Protein AF-A0A2V1INR9-F1 (afdb_monomer)

Radius of gyration: 49.24 Å; Cα contacts (8 Å, |Δi|>4): 791; chains: 1; bounding box: 95×84×122 Å

Secondary structure (DSSP, 8-state):
--HHHHHHHSEEEEE--TT-HHHHEEEEEEEEEEEEEEEEEEPPHHHHHHHHHHHHTTTEEEHHHHHHHHT---S-B-SSSS-BPPPHHHHHHHHHHHHHHHHTTSEEEETTEEEE-HHHHHHHHHTEEEEEEEEEEEEEEESSS---SSHHHHT--HHHHH---PPPEEEEEPPGGGT-STTHHHHHHSPPPHHHHHHHTTS-TT-EEEEEEEEEEEEEEEEE-EEEEEEETTEEEEEEEETTEE-HHHHHHHTSGGGHHHHHHHHHHHHHHHHHHTS---B-HHHHGGGTTT--GGGTTT-TTB-TT-HHHHHHHHHH--HHHHHHHHHHS-HHHHGGGTTTTTTTS-HHHHHHHS-HHHHHHTTTTS---HHHHHHHS-HHHHHHHHT-GGGGSSSS---HHHHGGGS-HHHHHHHTTTS----GGGHHHHHHH-HHHHHH-TTTT--HHHHHHHS-HHHHHHTHHHHTTTS-HHHHHHHHHSSHHHHHHHHH-HHHHHHHHHTHHHHHHH--GGG------HHHHHHHHHHT---SS--SSS--GGG-TT--

Foldseek 3Di:
DPVVCLVVVWDFLFWDDPPLQVLQKFKKKKWKKKFKFKDWAAQDPLLLVLQVVCVVVVQKDAQCVSCVVVPQLCDWDCPDPVTGHHDPVSVVVSVVSVVVCVQLPQWDADPRMIGGFLQVVVCNVVRIGIWMKIFMKIQIAGDLADQDPDPLRLQQLCCVQFVAAIETPDIDTDDCPVQRDNCNCCQQPNDADSVQNSNCSRHDVSIRTRDMDTDPDIDMDIDGWIWIWIADPNDIFTFTDDPNHGRPSVRVSCPDPRNVVVRVVSNLSRNQLSVQPPVLAQDECVNCVVNLVPDDCVSHLQPPSYDLQRPVVVVSCVVPDDLVSQASNLQRPDLVSCVVCCLVCQVNHDQASNLVRDDLVVCLVCVPVHPHPLASNQVPDDLVSVLSNQLPLVCQPPPDDDPLVVNVVRDDPVSCLVCVVRGLHQCQVCQVVCLVVPVVSCLVRVNSNHVQACCLQPRDLVSCLVSCLRCLLSHPVLSNCLVQFQDPVRQVSCLPRPSNLVSLLSCLVVCVVPAACLQRNGQDDPSNVVSCVVSVRFDQCDDPVGHHNVPHPNDD

pLDDT: mean 91.97, std 5.17, range [62.31, 97.94]

Organism: NCBI:txid2094151

Nearest PDB structures (foldseek):
  2va8-assembly2_B  TM=7.591E-01  e=2.028E+00  Saccharolobus solfataricus
  2va8-assembly1_A  TM=6.955E-01  e=1.595E+00  Saccharolobus solfataricus
  6zqd-assembly1_UT  TM=2.097E-01  e=6.435E+00  Saccharomyces cerevisiae S288C
  4a1s-assembly1_B  TM=1.672E-01  e=5.845E+00  Drosophila melanogaster
  6zqb-assembly1_UT  TM=1.748E-01  e=4.822E+00  Saccharomyces cerevisiae S288C

Sequence (556 aa):
MDYKEIINKGKLVYASRSTDSNFRLWRLNKTACYITYYKAVELTKLDKVLLMTIKYNGGSIYENTLAGILGFNVQDDFEVTPKRYKDVGEVSIFGGILSELTKFALISNVDHKVSVTPLGELALKKGIKYEFYTGAQLLNECFDLAQKTEKEFLYFPFRDSLGIVSKIQGSKLLPYEDFNNNTIEEELYGTPEELVARLLLQSDDSTSVFRAEASTDARMGEVYVDFRLYEYNGQKYPIVFYQDEVSLKANDLLFNNCNAQYIRDKIHIGEYLHLVRESRMRLTYQSLCPYMDVWSLDDFLESEYLDWNDKKLFDSIAKVANGAQWSKISSVCPTESLKPNLKQYEESLDWIIISERLDNNFIVENATEYPWDFESLSANRSIDFVKRIIVIPELHNDTIDWDWETLIPQLDDEFVLQYIDTIPFVMYSQTEKYLFLHPESICTYPDRKWDWKLLSLNAELGFILTNISALGKYLYVEDVMPRAFSDNSWVHSYCESSAFAFAVIESKERLSTNYNANKADYQWSIELIDWHEKMGFITWKSTNYAVGLECNPNIV

Mean predicted aligned error: 11.84 Å

Structure (mmCIF, N/CA/C/O backbone):
data_AF-A0A2V1INR9-F1
#
_entry.id   AF-A0A2V1INR9-F1
#
loop_
_atom_site.group_PDB
_atom_site.id
_atom_site.type_symbol
_atom_site.label_atom_id
_atom_site.label_alt_id
_atom_site.label_comp_id
_atom_site.label_asym_id
_atom_site.label_entity_id
_atom_site.label_seq_id
_atom_site.pdbx_PDB_ins_code
_atom_site.Cartn_x
_atom_site.Cartn_y
_atom_site.Cartn_z
_atom_site.occupancy
_atom_site.B_iso_or_equiv
_atom_site.auth_seq_id
_atom_site.auth_comp_id
_atom_site.auth_asym_id
_atom_site.auth_atom_id
_atom_site.pdbx_PDB_model_num
ATOM 1 N N . MET A 1 1 ? -26.376 19.284 24.265 1.00 82.06 1 MET A N 1
ATOM 2 C CA . MET A 1 1 ? -26.507 19.834 22.893 1.00 82.06 1 MET A CA 1
ATOM 3 C C . MET A 1 1 ? -27.524 18.971 22.150 1.00 82.06 1 MET A C 1
ATOM 5 O O . MET A 1 1 ? -27.572 17.786 22.445 1.00 82.06 1 MET A O 1
ATOM 9 N N . ASP A 1 2 ? -28.368 19.511 21.262 1.00 89.19 2 ASP A N 1
ATOM 10 C CA . ASP A 1 2 ? -29.310 18.673 20.492 1.00 89.19 2 ASP A CA 1
ATOM 11 C C . ASP A 1 2 ? -28.653 18.179 19.194 1.00 89.19 2 ASP A C 1
ATOM 13 O O . ASP A 1 2 ? -28.701 18.829 18.149 1.00 89.19 2 ASP A O 1
ATOM 17 N N . TYR A 1 3 ? -28.004 17.016 19.272 1.00 92.44 3 TYR A N 1
ATOM 18 C CA . TYR A 1 3 ? -27.335 16.405 18.121 1.00 92.44 3 TYR A CA 1
ATOM 19 C C . TYR A 1 3 ? -28.314 16.021 17.006 1.00 92.44 3 TYR A C 1
ATOM 21 O O . TYR A 1 3 ? -27.953 16.078 15.832 1.00 92.44 3 TYR A O 1
ATOM 29 N N . LYS A 1 4 ? -29.561 15.665 17.349 1.00 88.56 4 LYS A N 1
ATOM 30 C CA . LYS A 1 4 ? -30.582 15.313 16.353 1.00 88.56 4 LYS A CA 1
ATOM 31 C C . LYS A 1 4 ? -30.981 16.537 15.544 1.00 88.56 4 LYS A C 1
ATOM 33 O O . LYS A 1 4 ? -31.160 16.426 14.336 1.00 88.56 4 LYS A O 1
ATOM 38 N N . GLU A 1 5 ? -31.090 17.700 16.181 1.00 91.94 5 GLU A N 1
ATOM 39 C CA . GLU A 1 5 ? -31.343 18.950 15.467 1.00 91.94 5 GLU A CA 1
ATOM 40 C C . GLU A 1 5 ? -30.209 19.284 14.487 1.00 91.94 5 GLU A C 1
ATOM 42 O O . GLU A 1 5 ? -30.491 19.580 13.325 1.00 91.94 5 GLU A O 1
ATOM 47 N N . ILE A 1 6 ? -28.945 19.166 14.918 1.00 93.62 6 ILE A N 1
ATOM 48 C CA . ILE A 1 6 ? -27.771 19.414 14.061 1.00 93.62 6 ILE A CA 1
ATOM 49 C C . ILE A 1 6 ? -27.765 18.473 12.853 1.00 93.62 6 ILE A C 1
ATOM 51 O O . ILE A 1 6 ? -27.508 18.915 11.741 1.00 93.62 6 ILE A O 1
ATOM 55 N N . ILE A 1 7 ? -28.077 17.192 13.041 1.00 92.62 7 ILE A N 1
ATOM 56 C CA . ILE A 1 7 ? -28.076 16.211 11.947 1.00 92.62 7 ILE A CA 1
ATOM 57 C C . ILE A 1 7 ? -29.251 16.430 10.991 1.00 92.62 7 ILE A C 1
ATOM 59 O O . ILE A 1 7 ? -29.080 16.339 9.780 1.00 92.62 7 ILE A O 1
ATOM 63 N N . ASN A 1 8 ? -30.439 16.733 11.519 1.00 92.50 8 ASN A N 1
ATOM 64 C CA . ASN A 1 8 ? -31.646 16.879 10.704 1.00 92.50 8 ASN A CA 1
ATOM 65 C C . ASN A 1 8 ? -31.695 18.205 9.934 1.00 92.50 8 ASN A C 1
ATOM 67 O O . ASN A 1 8 ? -32.289 18.261 8.860 1.00 92.50 8 ASN A O 1
ATOM 71 N N . LYS A 1 9 ? -31.138 19.284 10.499 1.00 94.56 9 LYS A N 1
ATOM 72 C CA . LYS A 1 9 ? -31.179 20.632 9.906 1.00 94.56 9 LYS A CA 1
ATOM 73 C C . LYS A 1 9 ? -29.833 21.102 9.358 1.00 94.56 9 LYS A C 1
ATOM 75 O O . LYS A 1 9 ? -29.801 22.056 8.583 1.00 94.56 9 LYS A O 1
ATOM 80 N N . GLY A 1 10 ? -28.732 20.500 9.795 1.00 93.81 10 GLY A N 1
ATOM 81 C CA . GLY A 1 10 ? -27.387 20.834 9.345 1.00 93.81 10 GLY A CA 1
ATOM 82 C C . GLY A 1 10 ? -27.034 20.179 8.016 1.00 93.81 10 GLY A C 1
ATOM 83 O O . GLY A 1 10 ? -27.648 19.212 7.570 1.00 93.81 10 GLY A O 1
ATOM 84 N N . LYS A 1 11 ? -26.002 20.720 7.376 1.00 95.94 11 LYS A N 1
ATOM 85 C CA . LYS A 1 11 ? -25.420 20.178 6.151 1.00 95.94 11 LYS A CA 1
ATOM 86 C C . LYS A 1 11 ? -24.318 19.190 6.521 1.00 95.94 11 LYS A C 1
ATOM 88 O O . LYS A 1 11 ? -23.379 19.560 7.221 1.00 95.94 11 LYS A O 1
ATOM 93 N N . LEU A 1 12 ? -24.390 17.960 6.018 1.00 96.75 12 LEU A N 1
ATOM 94 C CA . LEU A 1 12 ? -23.259 17.035 6.081 1.00 96.75 12 LEU A CA 1
ATOM 95 C C . LEU A 1 12 ? -22.127 17.568 5.186 1.00 96.75 12 LEU A C 1
ATOM 97 O O . LEU A 1 12 ? -22.323 17.762 3.987 1.00 96.75 12 LEU A O 1
ATOM 101 N N . VAL A 1 13 ? -20.965 17.829 5.781 1.00 96.75 13 VAL A N 1
ATOM 102 C CA . VAL A 1 13 ? -19.754 18.283 5.083 1.00 96.75 13 VAL A CA 1
ATOM 103 C C . VAL A 1 13 ? -18.908 17.087 4.670 1.00 96.75 13 VAL A C 1
ATOM 105 O O . VAL A 1 13 ? -18.482 17.015 3.526 1.00 96.75 13 VAL A O 1
ATOM 108 N N . TYR A 1 14 ? -18.675 16.149 5.590 1.00 97.44 14 TYR A N 1
ATOM 109 C CA . TYR A 1 14 ? -17.867 14.964 5.315 1.00 97.44 14 TYR A CA 1
ATOM 110 C C . TYR A 1 14 ? -18.275 13.800 6.212 1.00 97.44 14 TYR A C 1
ATOM 112 O O . TYR A 1 14 ? -18.506 13.985 7.409 1.00 97.44 14 TYR A O 1
ATOM 120 N N . ALA A 1 15 ? -18.329 12.593 5.657 1.00 97.12 15 ALA A N 1
ATOM 121 C CA . ALA A 1 15 ? -18.502 11.362 6.419 1.00 97.12 15 ALA A CA 1
ATOM 122 C C . ALA A 1 15 ? -17.226 10.522 6.326 1.00 97.12 15 ALA A C 1
ATOM 124 O O . ALA A 1 15 ? -16.736 10.255 5.231 1.00 97.12 15 ALA A O 1
ATOM 125 N N . SER A 1 16 ? -16.701 10.106 7.481 1.00 96.06 16 SER A N 1
ATOM 126 C CA . SER A 1 16 ? -15.488 9.290 7.530 1.00 96.06 16 SER A CA 1
ATOM 127 C C . SER A 1 16 ? -15.646 7.970 6.771 1.00 96.06 16 SER A C 1
ATOM 129 O O . SER A 1 16 ? -16.707 7.345 6.789 1.00 96.06 16 SER A O 1
ATOM 131 N N . ARG 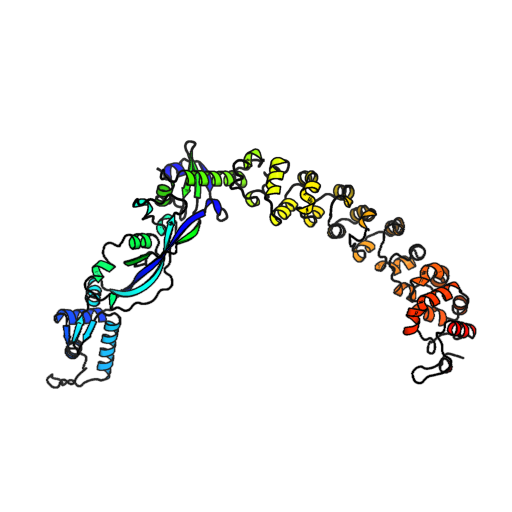A 1 17 ? -14.566 7.546 6.114 1.00 94.75 17 ARG A N 1
ATOM 132 C CA . ARG A 1 17 ? -14.431 6.275 5.392 1.00 94.75 17 ARG A CA 1
ATOM 133 C C . ARG A 1 17 ? -13.476 5.351 6.136 1.00 94.75 17 ARG A C 1
ATOM 135 O O . ARG A 1 17 ? -12.672 5.800 6.949 1.00 94.75 17 ARG A O 1
ATOM 142 N N . SER A 1 18 ? -13.509 4.054 5.832 1.00 91.75 18 SER A N 1
ATOM 143 C CA . SER A 1 18 ? -12.652 3.061 6.498 1.00 91.75 18 SER A CA 1
ATOM 144 C C . SER A 1 18 ? -11.155 3.389 6.420 1.00 91.75 18 SER A C 1
ATOM 146 O O . SER A 1 18 ? -10.429 3.113 7.371 1.00 91.75 18 SER A O 1
ATOM 148 N N . THR A 1 19 ? -10.728 4.033 5.332 1.00 91.56 19 THR A N 1
ATOM 149 C CA . THR A 1 19 ? -9.358 4.491 5.056 1.00 91.56 19 THR A CA 1
ATOM 150 C C . THR A 1 19 ? -8.923 5.725 5.851 1.00 91.56 19 THR A C 1
ATOM 152 O O . THR A 1 19 ? -7.745 6.065 5.836 1.00 91.56 19 THR A O 1
ATOM 155 N N . ASP A 1 20 ? -9.834 6.412 6.546 1.00 93.94 20 ASP A N 1
ATOM 156 C CA . ASP A 1 20 ? -9.568 7.728 7.147 1.00 93.94 20 ASP A CA 1
ATOM 157 C C . ASP A 1 20 ? -8.977 7.583 8.543 1.00 93.94 20 ASP A C 1
ATOM 159 O O . ASP A 1 20 ? -9.567 8.024 9.531 1.00 93.94 20 ASP A O 1
ATOM 163 N N . SER A 1 21 ? -7.819 6.931 8.625 1.00 91.31 21 SER A N 1
ATOM 164 C CA . SER A 1 21 ? -7.165 6.569 9.883 1.00 91.31 21 SER A CA 1
ATOM 165 C C . SER A 1 21 ? -7.067 7.762 10.834 1.00 91.31 21 SER A C 1
ATOM 167 O O . SER A 1 21 ? -7.586 7.679 11.940 1.00 91.31 21 SER A O 1
ATOM 169 N N . ASN A 1 22 ? -6.528 8.902 10.391 1.00 92.19 22 ASN A N 1
ATOM 170 C CA . ASN A 1 22 ? -6.357 10.101 11.224 1.00 92.19 22 ASN A CA 1
ATOM 171 C C . ASN A 1 22 ? -7.690 10.720 11.685 1.00 92.19 22 ASN A C 1
ATOM 173 O O . ASN A 1 22 ? -7.842 11.116 12.846 1.00 92.19 22 ASN A O 1
ATOM 177 N N . PHE A 1 23 ? -8.688 10.783 10.799 1.00 95.81 23 PHE A N 1
ATOM 178 C CA . PHE A 1 23 ? -9.991 11.351 11.149 1.00 95.81 23 PHE A CA 1
ATOM 179 C C . PHE A 1 23 ? -10.763 10.437 12.104 1.00 95.81 23 PHE A C 1
ATOM 181 O O . PHE A 1 23 ? -11.369 10.924 13.057 1.00 95.81 23 PHE A O 1
ATOM 188 N N . ARG A 1 24 ? -10.661 9.116 11.923 1.00 96.06 24 ARG A N 1
ATOM 189 C CA . ARG A 1 24 ? -11.308 8.102 12.768 1.00 96.06 24 ARG A CA 1
ATOM 190 C C . ARG A 1 24 ? -10.533 7.782 14.044 1.00 96.06 24 ARG A C 1
ATOM 192 O O . ARG A 1 24 ? -11.103 7.194 14.957 1.00 96.06 24 ARG A O 1
ATOM 199 N N . LEU A 1 25 ? -9.260 8.169 14.134 1.00 95.56 25 LEU A N 1
ATOM 200 C CA . LEU A 1 25 ? -8.386 7.822 15.252 1.00 95.56 25 LEU A CA 1
ATOM 201 C C . LEU A 1 25 ? -8.926 8.355 16.581 1.00 95.56 25 LEU A C 1
ATOM 203 O O . LEU A 1 25 ? -9.131 9.559 16.755 1.00 95.56 25 LEU A O 1
ATOM 207 N N . TRP A 1 26 ? -9.072 7.449 17.534 1.00 94.44 26 TRP A N 1
ATOM 208 C CA . TRP A 1 26 ? -9.357 7.731 18.928 1.00 94.44 26 TRP A CA 1
ATOM 209 C C . TRP A 1 26 ? -8.307 7.010 19.770 1.00 94.44 26 TRP A C 1
ATOM 211 O O . TRP A 1 26 ? -8.299 5.781 19.852 1.00 94.44 26 TRP A O 1
ATOM 221 N N . ARG A 1 27 ? -7.361 7.750 20.355 1.00 94.00 27 ARG A N 1
ATOM 222 C CA . ARG A 1 27 ? -6.299 7.130 21.154 1.00 94.00 27 ARG A CA 1
ATOM 223 C C . ARG A 1 27 ? -6.794 6.790 22.549 1.00 94.00 27 ARG A C 1
ATOM 225 O O . ARG A 1 27 ? -7.570 7.526 23.164 1.00 94.00 27 ARG A O 1
ATOM 232 N N . LEU A 1 28 ? -6.304 5.668 23.051 1.00 93.25 28 LEU A N 1
ATOM 233 C CA . LEU A 1 28 ? -6.630 5.125 24.356 1.00 93.25 28 LEU A CA 1
ATOM 234 C C . LEU A 1 28 ? -5.362 4.969 25.189 1.00 93.25 28 LEU A C 1
ATOM 236 O O . LEU A 1 28 ? -4.331 4.528 24.681 1.00 93.25 28 LEU A O 1
ATOM 240 N N . ASN A 1 29 ? -5.466 5.260 26.478 1.00 92.75 29 ASN A N 1
ATOM 241 C CA . ASN A 1 29 ? -4.573 4.697 27.473 1.00 92.75 29 ASN A CA 1
ATOM 242 C C . ASN A 1 29 ? -5.104 3.307 27.840 1.00 92.75 29 ASN A C 1
ATOM 244 O O . ASN A 1 29 ? -6.288 3.165 28.145 1.00 92.75 29 ASN A O 1
ATOM 248 N N . LYS A 1 30 ? -4.257 2.282 27.757 1.00 94.50 30 LYS A N 1
ATOM 249 C CA . LYS A 1 30 ? -4.610 0.890 28.045 1.00 94.50 30 LYS A CA 1
ATOM 250 C C . LYS A 1 30 ? -3.787 0.410 29.228 1.00 94.50 30 LYS A C 1
ATOM 252 O O . LYS A 1 30 ? -2.603 0.116 29.072 1.00 94.50 30 LYS A O 1
ATOM 257 N N . THR A 1 31 ? -4.425 0.312 30.385 1.00 94.94 31 THR A N 1
ATOM 258 C CA . THR A 1 31 ? -3.801 -0.156 31.627 1.00 94.94 31 THR A CA 1
ATOM 259 C C . THR A 1 31 ? -4.167 -1.615 31.854 1.00 94.94 31 THR A C 1
ATOM 261 O O . THR A 1 31 ? -5.343 -1.974 31.807 1.00 94.94 31 THR A O 1
ATOM 264 N N . ALA A 1 32 ? -3.182 -2.481 32.085 1.00 95.12 32 ALA A N 1
ATOM 265 C CA . ALA A 1 32 ? -3.469 -3.871 32.425 1.00 95.12 32 ALA A CA 1
ATOM 266 C C . ALA A 1 32 ? -4.047 -3.968 33.843 1.00 95.12 32 ALA A C 1
ATOM 268 O O . ALA A 1 32 ? -3.477 -3.427 34.785 1.00 95.12 32 ALA A O 1
ATOM 269 N N . CYS A 1 33 ? -5.155 -4.683 34.012 1.00 96.31 33 CYS A N 1
ATOM 270 C CA . CYS A 1 33 ? -5.748 -4.972 35.313 1.00 96.31 33 CYS A CA 1
ATOM 271 C C . CYS A 1 33 ? -5.781 -6.480 35.541 1.00 96.31 33 CYS A C 1
ATOM 273 O O . CYS A 1 33 ? -6.270 -7.228 34.692 1.00 96.31 33 CYS A O 1
ATOM 275 N N . TYR A 1 34 ? -5.295 -6.919 36.697 1.00 96.44 34 TYR A N 1
ATOM 276 C CA . TYR A 1 34 ? -5.486 -8.284 37.167 1.00 96.44 34 TYR A CA 1
ATOM 277 C C . TYR A 1 34 ? -6.853 -8.374 37.818 1.00 96.44 34 TYR A C 1
ATOM 279 O O . TYR A 1 34 ? -7.179 -7.592 38.706 1.00 96.44 34 TYR A O 1
ATOM 287 N N . ILE A 1 35 ? -7.673 -9.299 37.344 1.00 96.25 35 ILE A N 1
ATOM 288 C CA . ILE A 1 35 ? -9.072 -9.401 37.744 1.00 96.25 35 ILE A CA 1
ATOM 289 C C . ILE A 1 35 ? -9.364 -10.771 38.334 1.00 96.25 35 ILE A C 1
ATOM 291 O O . ILE A 1 35 ? -8.744 -11.775 37.966 1.00 96.25 35 ILE A O 1
ATOM 295 N N . THR A 1 36 ? -10.380 -10.804 39.187 1.00 96.38 36 THR A N 1
ATOM 296 C CA . THR A 1 36 ? -11.063 -12.025 39.598 1.00 96.38 36 THR A CA 1
ATOM 297 C C . THR A 1 36 ? -12.509 -11.940 39.143 1.00 96.38 36 THR A C 1
ATOM 299 O O . THR A 1 36 ? -13.200 -10.941 39.368 1.00 96.38 36 THR A O 1
ATOM 302 N N . TYR A 1 37 ? -12.959 -12.992 38.471 1.00 95.44 37 TYR A N 1
ATOM 303 C CA . TYR A 1 37 ? -14.296 -13.083 37.910 1.00 95.44 37 TYR A CA 1
ATOM 304 C C . TYR A 1 37 ? -14.872 -14.478 38.127 1.00 95.44 37 TYR A C 1
ATOM 306 O O . TYR A 1 37 ? -14.140 -15.425 38.422 1.00 95.44 37 TYR A O 1
ATOM 314 N N . TYR A 1 38 ? -16.188 -14.608 37.993 1.00 94.38 38 TYR A N 1
ATOM 315 C CA . TYR A 1 38 ? -16.859 -15.896 38.122 1.00 94.38 38 TYR A CA 1
ATOM 316 C C . TYR A 1 38 ? -17.655 -16.270 36.875 1.00 94.38 38 TYR A C 1
ATOM 318 O O . TYR A 1 38 ? -18.051 -15.421 36.076 1.00 94.38 38 TYR A O 1
ATOM 326 N N . LYS A 1 39 ? -17.905 -17.569 36.725 1.00 93.75 39 LYS A N 1
ATOM 327 C CA . LYS A 1 39 ? -18.918 -18.109 35.819 1.00 93.75 39 LYS A CA 1
ATOM 328 C C . LYS A 1 39 ? -20.019 -18.759 36.636 1.00 93.75 39 LYS A C 1
ATOM 330 O O . LYS A 1 39 ? -19.743 -19.516 37.564 1.00 93.75 39 LYS A O 1
ATOM 335 N N . ALA A 1 40 ? -21.260 -18.449 36.283 1.00 93.12 40 ALA A N 1
ATOM 336 C CA . ALA A 1 40 ? -22.435 -19.060 36.879 1.00 93.12 40 ALA A CA 1
ATOM 337 C C . ALA A 1 40 ? -22.803 -20.343 36.125 1.00 93.12 40 ALA A C 1
ATOM 339 O O . ALA A 1 40 ? -22.935 -20.340 34.901 1.00 93.12 40 ALA A O 1
ATOM 340 N N . VAL A 1 41 ? -23.007 -21.425 36.869 1.00 92.94 41 VAL A N 1
ATOM 341 C CA . VAL A 1 41 ? -23.475 -22.722 36.372 1.00 92.94 41 VAL A CA 1
ATOM 342 C C . VAL A 1 41 ? -24.793 -23.044 37.063 1.00 92.94 41 VAL A C 1
ATOM 344 O O . VAL A 1 41 ? -24.924 -22.852 38.269 1.00 92.94 41 VAL A O 1
ATOM 347 N N . GLU A 1 42 ? -25.787 -23.539 36.329 1.00 94.31 42 GLU A N 1
ATOM 348 C CA . GLU A 1 42 ? -27.074 -23.890 36.933 1.00 94.31 42 GLU A CA 1
ATOM 349 C C . GLU A 1 42 ? -26.904 -24.960 38.025 1.00 94.31 42 GLU A C 1
ATOM 351 O O . GLU A 1 42 ? -26.216 -25.970 37.845 1.00 94.31 42 GLU A O 1
ATOM 356 N N . LEU A 1 43 ? -27.538 -24.736 39.179 1.00 94.06 43 LEU A N 1
ATOM 357 C CA . LEU A 1 43 ? -27.529 -25.699 40.271 1.00 94.06 43 LEU A CA 1
ATOM 358 C C . LEU A 1 43 ? -28.482 -26.852 39.937 1.00 94.06 43 LEU A C 1
ATOM 360 O O . LEU A 1 43 ? -29.689 -26.641 39.752 1.00 94.06 43 LEU A O 1
ATOM 364 N N . THR A 1 44 ? -27.955 -28.076 39.885 1.00 93.94 44 THR A N 1
ATOM 365 C CA . THR A 1 44 ? -28.743 -29.235 39.454 1.00 93.94 44 THR A CA 1
ATOM 366 C C . THR A 1 44 ? -29.857 -29.556 40.455 1.00 93.94 44 THR A C 1
ATOM 368 O O . THR A 1 44 ? -29.811 -29.178 41.629 1.00 93.94 44 THR A O 1
ATOM 371 N N . LYS A 1 45 ? -30.890 -30.287 40.011 1.00 93.12 45 LYS A N 1
ATOM 372 C CA . LYS A 1 45 ? -31.965 -30.747 40.910 1.00 93.12 45 LYS A CA 1
ATOM 373 C C . LYS A 1 45 ? -31.416 -31.601 42.055 1.00 93.12 45 LYS A C 1
ATOM 375 O O . LYS A 1 45 ? -31.897 -31.481 43.177 1.00 93.12 45 LYS A O 1
ATOM 380 N N . LEU A 1 46 ? -30.410 -32.427 41.766 1.00 91.56 46 LEU A N 1
ATOM 381 C CA . LEU A 1 46 ? -29.755 -33.271 42.756 1.00 91.56 46 LEU A CA 1
ATOM 382 C C . LEU A 1 46 ? -28.985 -32.423 43.776 1.00 91.56 46 LEU A C 1
ATOM 384 O O . LEU A 1 46 ? -29.216 -32.584 44.972 1.00 91.56 46 LEU A O 1
ATOM 388 N N . ASP A 1 47 ? -28.180 -31.458 43.314 1.00 93.12 47 ASP A N 1
ATOM 389 C CA . ASP A 1 47 ? -27.460 -30.519 44.188 1.00 93.12 47 ASP A CA 1
ATOM 390 C C . ASP A 1 47 ? -28.437 -29.808 45.142 1.00 93.12 47 ASP A C 1
ATOM 392 O O . ASP A 1 47 ? -28.224 -29.767 46.353 1.00 93.12 47 ASP A O 1
ATOM 396 N N . LYS A 1 48 ? -29.564 -29.310 44.607 1.00 93.75 48 LYS A N 1
ATOM 397 C CA . LYS A 1 48 ? -30.620 -28.645 45.390 1.00 93.75 48 LYS A CA 1
ATOM 398 C C . LYS A 1 48 ? -31.192 -29.556 46.472 1.00 93.75 48 LYS A C 1
ATOM 400 O O . LYS A 1 48 ? -31.272 -29.140 47.625 1.00 93.75 48 LYS A O 1
ATOM 405 N N . VAL A 1 49 ? -31.601 -30.777 46.120 1.00 92.94 49 VAL A N 1
ATOM 406 C CA . VAL A 1 49 ? -32.188 -31.731 47.077 1.00 92.94 49 VAL A CA 1
ATOM 407 C C . VAL A 1 49 ? -31.200 -32.055 48.195 1.00 92.94 49 VAL A C 1
ATOM 409 O O . VAL A 1 49 ? -31.582 -32.043 49.363 1.00 92.94 49 VAL A O 1
ATOM 412 N N . LEU A 1 50 ? -29.932 -32.285 47.861 1.00 92.94 50 LEU A N 1
ATOM 413 C CA . LEU A 1 50 ? -28.897 -32.643 48.830 1.00 92.94 50 LEU A CA 1
ATOM 414 C C . LEU A 1 50 ? -28.592 -31.497 49.791 1.00 92.94 50 LEU A C 1
ATOM 416 O O . LEU A 1 50 ? -28.653 -31.683 51.007 1.00 92.94 50 LEU A O 1
ATOM 420 N N . LEU A 1 51 ? -28.349 -30.298 49.261 1.00 94.81 51 LEU A N 1
ATOM 421 C CA . LEU A 1 51 ? -28.078 -29.117 50.076 1.00 94.81 51 LEU A CA 1
ATOM 422 C C . LEU A 1 51 ? -29.278 -28.758 50.963 1.00 94.81 51 LEU A C 1
ATOM 424 O O . LEU A 1 51 ? -29.097 -28.458 52.143 1.00 94.81 51 LEU A O 1
ATOM 428 N N . MET A 1 52 ? -30.510 -28.845 50.442 1.00 93.31 52 MET A N 1
ATOM 429 C CA . MET A 1 52 ? -31.720 -28.652 51.251 1.00 93.31 52 MET A CA 1
ATOM 430 C C . MET A 1 52 ? -31.840 -29.711 52.345 1.00 93.31 52 MET A C 1
ATOM 432 O O . MET A 1 52 ? -32.152 -29.364 53.478 1.00 93.31 52 MET A O 1
ATOM 436 N N . THR A 1 53 ? -31.566 -30.981 52.039 1.00 93.31 53 THR A N 1
ATOM 437 C CA . THR A 1 53 ? -31.636 -32.073 53.022 1.00 93.31 53 THR A CA 1
ATOM 438 C C . THR A 1 53 ? -30.662 -31.831 54.173 1.00 93.31 53 THR A C 1
ATOM 440 O O . THR A 1 53 ? -31.062 -31.914 55.333 1.00 93.31 53 THR A O 1
ATOM 443 N N . ILE A 1 54 ? -29.414 -31.449 53.885 1.00 94.31 54 ILE A N 1
ATOM 444 C CA . ILE A 1 54 ? -28.428 -31.106 54.922 1.00 94.31 54 ILE A CA 1
ATOM 445 C C . ILE A 1 54 ? -28.900 -29.880 55.724 1.00 94.31 54 ILE A C 1
ATOM 447 O O . ILE A 1 54 ? -28.850 -29.883 56.954 1.00 94.31 54 ILE A O 1
ATOM 451 N N . LYS A 1 55 ? -29.432 -28.850 55.050 1.00 91.44 55 LYS A N 1
ATOM 452 C CA . LYS A 1 55 ? -29.932 -27.624 55.691 1.00 91.44 55 LYS A CA 1
ATOM 453 C C . LYS A 1 55 ? -31.129 -27.870 56.617 1.00 91.44 55 LYS A C 1
ATOM 455 O O . LYS A 1 55 ? -31.137 -27.354 57.732 1.00 91.44 55 LYS A O 1
ATOM 460 N N . TYR A 1 56 ? -32.099 -28.690 56.206 1.00 91.75 56 TYR A N 1
ATOM 461 C CA . TYR A 1 56 ? -33.247 -29.077 57.038 1.00 91.75 56 TYR A CA 1
ATOM 462 C C . TYR A 1 56 ? -32.836 -29.865 58.287 1.00 91.75 56 TYR A C 1
ATOM 464 O O . TYR A 1 56 ? -33.519 -29.792 59.304 1.00 91.75 56 TYR A O 1
ATOM 472 N N . ASN A 1 57 ? -31.695 -30.556 58.242 1.00 91.50 57 ASN A N 1
ATOM 473 C CA . ASN A 1 57 ? -31.116 -31.275 59.376 1.00 91.50 57 ASN A CA 1
ATOM 474 C C . ASN A 1 57 ? -30.119 -30.410 60.174 1.00 91.50 57 ASN A C 1
ATOM 476 O O . ASN A 1 57 ? -29.115 -30.904 60.676 1.00 91.50 57 ASN A O 1
ATOM 480 N N . GLY A 1 58 ? -30.375 -29.104 60.288 1.00 84.94 58 GLY A N 1
ATOM 481 C CA . GLY A 1 58 ? -29.561 -28.193 61.102 1.00 84.94 58 GLY A CA 1
ATOM 482 C C . GLY A 1 58 ? -28.247 -27.748 60.452 1.00 84.94 58 GLY A C 1
ATOM 483 O O . GLY A 1 58 ? -27.364 -27.258 61.151 1.00 84.94 58 GLY A O 1
ATOM 484 N N . GLY A 1 59 ? -28.100 -27.914 59.133 1.00 85.94 59 GLY A N 1
ATOM 485 C CA . GLY A 1 59 ? -26.936 -27.452 58.364 1.00 85.94 59 GLY A CA 1
ATOM 486 C C . GLY A 1 59 ? -25.720 -28.380 58.409 1.00 85.94 59 GLY A C 1
ATOM 487 O O . GLY A 1 59 ? -24.740 -28.121 57.710 1.00 85.94 59 GLY A O 1
ATOM 488 N N . SER A 1 60 ? -25.776 -29.465 59.187 1.00 91.31 60 SER A N 1
ATOM 489 C CA . SER A 1 60 ? -24.689 -30.432 59.344 1.00 91.31 60 SER A CA 1
ATOM 490 C C . SER A 1 60 ? -25.235 -31.806 59.738 1.00 91.31 60 SER A C 1
ATOM 492 O O . SER A 1 60 ? -26.006 -31.912 60.689 1.00 91.31 60 SER A O 1
ATOM 494 N N . ILE A 1 61 ? -24.832 -32.866 59.038 1.00 94.31 61 ILE A N 1
ATOM 495 C CA . ILE A 1 61 ? -25.340 -34.232 59.228 1.00 94.31 61 ILE A CA 1
ATOM 496 C C . ILE A 1 61 ? -24.232 -35.266 58.988 1.00 94.31 61 ILE A C 1
ATOM 498 O O . ILE A 1 61 ? -23.335 -35.042 58.178 1.00 94.31 61 ILE A O 1
ATOM 502 N N . TYR A 1 62 ? -24.279 -36.408 59.677 1.00 92.44 62 TYR A N 1
ATOM 503 C CA . TYR A 1 62 ? -23.361 -37.511 59.388 1.00 92.44 62 TYR A CA 1
ATOM 504 C C . TYR A 1 62 ? -23.637 -38.124 58.011 1.00 92.44 62 TYR A C 1
ATOM 506 O O . TYR A 1 62 ? -24.786 -38.273 57.594 1.00 92.44 62 TYR A O 1
ATOM 514 N N . GLU A 1 63 ? -22.564 -38.490 57.316 1.00 91.19 63 GLU A N 1
ATOM 515 C CA . GLU A 1 63 ? -22.562 -39.005 55.948 1.00 91.19 63 GLU A CA 1
ATOM 516 C C . GLU A 1 63 ? -23.472 -40.234 55.773 1.00 91.19 63 GLU A C 1
ATOM 518 O O . GLU A 1 63 ? -24.270 -40.297 54.837 1.00 91.19 63 GLU A O 1
ATOM 523 N N . ASN A 1 64 ? -23.421 -41.177 56.715 1.00 88.44 64 ASN A N 1
ATOM 524 C CA . ASN A 1 64 ? -24.265 -42.373 56.719 1.00 88.44 64 ASN A CA 1
ATOM 525 C C . ASN A 1 64 ? -25.752 -42.059 56.950 1.00 88.44 64 ASN A C 1
ATOM 527 O O . ASN A 1 64 ? -26.616 -42.664 56.317 1.00 88.44 64 ASN A O 1
ATOM 531 N N . THR A 1 65 ? -26.063 -41.088 57.809 1.00 89.38 65 THR A N 1
ATOM 532 C CA . THR A 1 65 ? -27.437 -40.625 58.028 1.00 89.38 65 THR A CA 1
ATOM 533 C C . THR A 1 65 ? -27.982 -39.939 56.779 1.00 89.38 65 THR A C 1
ATOM 535 O O . THR A 1 65 ? -29.114 -40.206 56.379 1.00 89.38 65 THR A O 1
ATOM 538 N N . LEU A 1 66 ? -27.176 -39.097 56.123 1.00 92.00 66 LEU A N 1
ATOM 539 C CA . LEU A 1 66 ? -27.549 -38.456 54.861 1.00 92.00 66 LEU A CA 1
ATOM 540 C C . LEU A 1 66 ? -27.835 -39.497 53.774 1.00 92.00 66 LEU A C 1
ATOM 542 O O . LEU A 1 66 ? -28.882 -39.432 53.133 1.00 92.00 66 LEU A O 1
ATOM 546 N N . ALA A 1 67 ? -26.953 -40.485 53.614 1.00 90.62 67 ALA A N 1
ATOM 547 C CA . ALA A 1 67 ? -27.155 -41.600 52.695 1.00 90.62 67 ALA A CA 1
ATOM 548 C C . ALA A 1 67 ? -28.462 -42.356 52.981 1.00 90.62 67 ALA A C 1
ATOM 550 O O . ALA A 1 67 ? -29.250 -42.588 52.065 1.00 90.62 67 ALA A O 1
ATOM 551 N N . GLY A 1 68 ? -28.735 -42.658 54.255 1.00 87.38 68 GLY A N 1
ATOM 552 C CA . GLY A 1 68 ? -29.955 -43.341 54.681 1.00 87.38 68 GLY A CA 1
ATOM 553 C C . GLY A 1 68 ? -31.237 -42.564 54.360 1.00 87.38 68 GLY A C 1
ATOM 554 O O . GLY A 1 68 ? -32.201 -43.164 53.883 1.00 87.38 68 GLY A O 1
ATOM 555 N N . ILE A 1 69 ? -31.240 -41.236 54.553 1.00 89.12 69 ILE A N 1
ATOM 556 C CA . ILE A 1 69 ? -32.367 -40.351 54.190 1.00 89.12 69 ILE A CA 1
ATOM 557 C C . ILE A 1 69 ? -32.629 -40.383 52.681 1.00 89.12 69 ILE A C 1
ATOM 559 O O . ILE A 1 69 ? -33.778 -40.372 52.244 1.00 89.12 69 ILE A O 1
ATOM 563 N N . LEU A 1 70 ? -31.562 -40.434 51.887 1.00 88.44 70 LEU A N 1
ATOM 564 C CA . LEU A 1 70 ? -31.621 -40.429 50.426 1.00 88.44 70 LEU A CA 1
ATOM 565 C C . LEU A 1 70 ? -31.861 -41.822 49.825 1.00 88.44 70 LEU A C 1
ATOM 567 O O . LEU A 1 70 ? -32.028 -41.938 48.614 1.00 88.44 70 LEU A O 1
ATOM 571 N N . GLY A 1 71 ? -31.905 -42.863 50.662 1.00 88.25 71 GLY A N 1
ATOM 572 C CA . GLY A 1 71 ? -32.190 -44.236 50.255 1.00 88.25 71 GLY A CA 1
ATOM 573 C C . GLY A 1 71 ? -30.976 -45.053 49.807 1.00 88.25 71 GLY A C 1
ATOM 574 O O . GLY A 1 71 ? -31.182 -46.136 49.275 1.00 88.25 71 GLY A O 1
ATOM 575 N N . PHE A 1 72 ? -29.746 -44.581 50.035 1.00 90.06 72 PHE A N 1
ATOM 576 C CA . PHE A 1 72 ? -28.521 -45.333 49.739 1.00 90.06 72 PHE A CA 1
ATOM 577 C C . PHE A 1 72 ? -28.137 -46.263 50.902 1.00 90.06 72 PHE A C 1
ATOM 579 O O . PHE A 1 72 ? -28.042 -45.837 52.056 1.00 90.06 72 PHE A O 1
ATOM 586 N N . ASN A 1 73 ? -27.829 -47.522 50.600 1.00 89.06 73 ASN A N 1
ATOM 587 C CA . ASN A 1 73 ? -27.364 -48.532 51.548 1.00 89.06 73 ASN A CA 1
ATOM 588 C C . ASN A 1 73 ? -25.833 -48.506 51.666 1.00 89.06 73 ASN A C 1
ATOM 590 O O . ASN A 1 73 ? -25.124 -49.391 51.186 1.00 89.06 73 ASN A O 1
ATOM 594 N N . VAL A 1 74 ? -25.297 -47.472 52.318 1.00 88.38 74 VAL A N 1
ATOM 595 C CA . VAL A 1 74 ? -23.836 -47.283 52.457 1.00 88.38 74 VAL A CA 1
ATOM 596 C C . VAL A 1 74 ? -23.207 -48.029 53.641 1.00 88.38 74 VAL A C 1
ATOM 598 O O . VAL A 1 74 ? -21.982 -48.168 53.717 1.00 88.38 74 VAL A O 1
ATOM 601 N N . GLN A 1 75 ? -24.037 -48.532 54.555 1.00 87.75 75 GLN A N 1
ATOM 602 C CA . GLN A 1 75 ? -23.655 -49.341 55.711 1.00 87.75 75 GLN A CA 1
ATOM 603 C C . GLN A 1 75 ? -24.702 -50.434 55.949 1.00 87.75 75 GLN A C 1
ATOM 605 O O . GLN A 1 75 ? -25.851 -50.285 55.530 1.00 87.75 75 GLN A O 1
ATOM 610 N N . ASP A 1 76 ? -24.309 -51.507 56.632 1.00 86.69 76 ASP A N 1
ATOM 611 C CA . ASP A 1 76 ? -25.263 -52.513 57.091 1.00 86.69 76 ASP A CA 1
ATOM 612 C C . ASP A 1 76 ? -26.176 -51.906 58.162 1.00 86.69 76 ASP A C 1
ATOM 614 O O . ASP A 1 76 ? -25.704 -51.296 59.124 1.00 86.69 76 ASP A O 1
ATOM 618 N N . ASP A 1 77 ? -27.483 -52.086 57.997 1.00 81.69 77 ASP A N 1
ATOM 619 C CA . ASP A 1 77 ? -28.492 -51.696 58.975 1.00 81.69 77 ASP A CA 1
ATOM 620 C C . ASP A 1 77 ? -29.454 -52.871 59.176 1.00 81.69 77 ASP A C 1
ATOM 622 O O . ASP A 1 77 ? -30.356 -53.146 58.375 1.00 81.69 77 ASP A O 1
ATOM 626 N N . PHE A 1 78 ? -29.199 -53.621 60.248 1.00 85.19 78 PHE A N 1
ATOM 627 C CA . PHE A 1 78 ? -29.968 -54.809 60.609 1.00 85.19 78 PHE A CA 1
ATOM 628 C C . PHE A 1 78 ? -31.146 -54.506 61.541 1.00 85.19 78 PHE A C 1
ATOM 630 O O . PHE A 1 78 ? -31.919 -55.424 61.825 1.00 85.19 78 PHE A O 1
ATOM 637 N N . GLU A 1 79 ? -31.290 -53.253 61.984 1.00 80.88 79 GLU A N 1
ATOM 638 C CA . GLU A 1 79 ? -32.360 -52.808 62.884 1.00 80.88 79 GLU A CA 1
ATOM 639 C C . GLU A 1 79 ? -33.641 -52.444 62.113 1.00 80.88 79 GLU A C 1
ATOM 641 O O . GLU A 1 79 ? -34.747 -52.491 62.655 1.00 80.88 79 GLU A O 1
ATOM 646 N N . VAL A 1 80 ? -33.525 -52.130 60.819 1.00 75.75 80 VAL A N 1
ATOM 647 C CA . VAL A 1 80 ? -34.665 -51.854 59.932 1.00 75.75 80 VAL A CA 1
ATOM 648 C C . VAL A 1 80 ? -35.259 -53.130 59.318 1.00 75.75 80 VAL A C 1
ATOM 650 O O . VAL A 1 80 ? -34.564 -54.111 59.057 1.00 75.75 80 VAL A O 1
ATOM 653 N N . THR A 1 81 ? -36.575 -53.129 59.065 1.00 76.06 81 THR A N 1
ATOM 654 C CA . THR A 1 81 ? -37.282 -54.226 58.375 1.00 76.06 81 THR A CA 1
ATOM 655 C C . THR A 1 81 ? -37.878 -53.729 57.049 1.00 76.06 81 THR A C 1
ATOM 657 O O . THR A 1 81 ? -38.727 -52.836 57.084 1.00 76.06 81 THR A O 1
ATOM 660 N N . PRO A 1 82 ? -37.495 -54.305 55.888 1.00 79.56 82 PRO A N 1
ATOM 661 C CA . PRO A 1 82 ? -36.520 -55.389 55.715 1.00 79.56 82 PRO A CA 1
ATOM 662 C C . PRO A 1 82 ? -35.079 -54.946 56.022 1.00 79.56 82 PRO A C 1
ATOM 664 O O . PRO A 1 82 ? -34.751 -53.770 55.871 1.00 79.56 82 PRO A O 1
ATOM 667 N N . LYS A 1 83 ? -34.235 -55.907 56.433 1.00 84.25 83 LYS A N 1
ATOM 668 C CA . LYS A 1 83 ? -32.806 -55.684 56.717 1.00 84.25 83 LYS A CA 1
ATOM 669 C C . LYS A 1 83 ? -32.112 -55.075 55.501 1.00 84.25 83 LYS A C 1
ATOM 671 O O . LYS A 1 83 ? -32.331 -55.547 54.384 1.00 84.25 83 LYS A O 1
ATOM 676 N N . ARG A 1 84 ? -31.256 -54.077 55.720 1.00 81.69 84 ARG A N 1
ATOM 677 C CA . ARG A 1 84 ? -30.476 -53.422 54.664 1.00 81.69 84 ARG A CA 1
ATOM 678 C C . ARG A 1 84 ? -29.022 -53.870 54.741 1.00 81.69 84 ARG A C 1
ATOM 680 O O . ARG A 1 84 ? -28.404 -53.805 55.799 1.00 81.69 84 ARG A O 1
ATOM 687 N N . TYR A 1 85 ? -28.499 -54.336 53.613 1.00 86.69 85 TYR A N 1
ATOM 688 C CA . TYR A 1 85 ? -27.099 -54.726 53.462 1.00 86.69 85 TYR A CA 1
ATOM 689 C C . TYR A 1 85 ? -26.351 -53.626 52.725 1.00 86.69 85 TYR A C 1
ATOM 691 O O . TYR A 1 85 ? -26.902 -53.028 51.802 1.00 86.69 85 TYR A O 1
ATOM 699 N N . LYS A 1 86 ? -25.095 -53.395 53.102 1.00 89.75 86 LYS A N 1
ATOM 700 C CA . LYS A 1 86 ? -24.216 -52.459 52.408 1.00 89.75 86 LYS A CA 1
ATOM 701 C C . LYS A 1 86 ? -24.052 -52.858 50.938 1.00 89.75 86 LYS A C 1
ATOM 703 O O . LYS A 1 86 ? -23.560 -53.946 50.640 1.00 89.75 86 LYS A O 1
ATOM 708 N N . ASP A 1 87 ? -24.377 -51.942 50.033 1.00 90.94 87 ASP A N 1
ATOM 709 C CA . ASP A 1 87 ? -24.165 -52.094 48.595 1.00 90.94 87 ASP A CA 1
ATOM 710 C C . ASP A 1 87 ? -22.940 -51.274 48.158 1.00 90.94 87 ASP A C 1
ATOM 712 O O . ASP A 1 87 ? -22.891 -50.050 48.284 1.00 90.94 87 ASP A O 1
ATOM 716 N N . VAL A 1 88 ? -21.918 -51.960 47.639 1.00 89.75 88 VAL A N 1
ATOM 717 C CA . VAL A 1 88 ? -20.664 -51.335 47.188 1.00 89.75 88 VAL A CA 1
ATOM 718 C C . VAL A 1 88 ? -20.899 -50.351 46.034 1.00 89.75 88 VAL A C 1
ATOM 720 O O . VAL A 1 88 ? -20.235 -49.316 45.976 1.00 89.75 88 VAL A O 1
ATOM 723 N N . GLY A 1 89 ? -21.851 -50.637 45.142 1.00 89.81 89 GLY A N 1
ATOM 724 C CA . GLY A 1 89 ? -22.222 -49.748 44.045 1.00 89.81 89 GLY A CA 1
ATOM 725 C C . GLY A 1 89 ? -22.872 -48.463 44.552 1.00 89.81 89 GLY A C 1
ATOM 726 O O . GLY A 1 89 ? -22.479 -47.372 44.138 1.00 89.81 89 GLY A O 1
ATOM 727 N N . GLU A 1 90 ? -23.799 -48.569 45.506 1.00 91.88 90 GLU A N 1
ATOM 728 C CA . GLU A 1 90 ? -24.443 -47.401 46.124 1.00 91.88 90 GLU A CA 1
ATOM 729 C C . GLU A 1 90 ? -23.454 -46.548 46.927 1.00 91.88 90 GLU A C 1
ATOM 731 O O . GLU A 1 90 ? -23.526 -45.321 46.866 1.00 91.88 90 GLU A O 1
ATOM 736 N N . VAL A 1 91 ? -22.473 -47.167 47.597 1.00 90.25 91 VAL A N 1
ATOM 737 C CA . VAL A 1 91 ? -21.359 -46.452 48.246 1.00 90.25 91 VAL A CA 1
ATOM 738 C C . VAL A 1 91 ? -20.563 -45.635 47.229 1.00 90.25 91 VAL A C 1
ATOM 740 O O . VAL A 1 91 ? -20.289 -44.460 47.470 1.00 90.25 91 VAL A O 1
ATOM 743 N N . SER A 1 92 ? -20.202 -46.223 46.084 1.00 90.50 92 SER A N 1
ATOM 744 C CA . SER A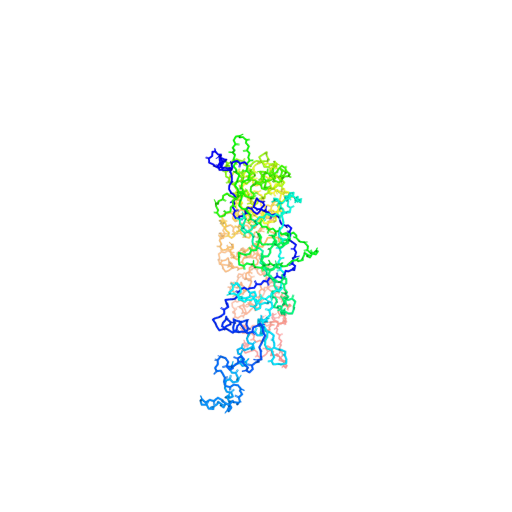 1 92 ? -19.468 -45.506 45.033 1.00 90.50 92 SER A CA 1
ATOM 745 C C . SER A 1 92 ? -20.289 -44.374 44.409 1.00 90.50 92 SER A C 1
ATOM 747 O O . SER A 1 92 ? -19.750 -43.290 44.195 1.00 90.50 92 SER A O 1
ATOM 749 N N . ILE A 1 93 ? -21.583 -44.589 44.150 1.00 91.69 93 ILE A N 1
ATOM 750 C CA . ILE A 1 93 ? -22.474 -43.555 43.601 1.00 91.69 93 ILE A CA 1
ATOM 751 C C . ILE A 1 93 ? -22.614 -42.395 44.589 1.00 91.69 93 ILE A C 1
ATOM 753 O O . ILE A 1 93 ? -22.415 -41.243 44.210 1.00 91.69 93 ILE A O 1
ATOM 757 N N . PHE A 1 94 ? -22.913 -42.687 45.857 1.00 92.81 94 PHE A N 1
ATOM 758 C CA . PHE A 1 94 ? -23.074 -41.665 46.887 1.00 92.81 94 PHE A CA 1
ATOM 759 C C . PHE A 1 94 ? -21.773 -40.887 47.129 1.00 92.81 94 PHE A C 1
ATOM 761 O O . PHE A 1 94 ? -21.792 -39.657 47.170 1.00 92.81 94 PHE A O 1
ATOM 768 N N . GLY A 1 95 ? -20.632 -41.581 47.183 1.00 91.62 95 GLY A N 1
ATOM 769 C CA . GLY A 1 95 ? -19.317 -40.946 47.265 1.00 91.62 95 GLY A CA 1
ATOM 770 C C . GLY A 1 95 ? -19.022 -40.039 46.065 1.00 91.62 95 GLY A C 1
ATOM 771 O O . GLY A 1 95 ? -18.533 -38.925 46.243 1.00 91.62 95 GLY A O 1
ATOM 772 N N . GLY A 1 96 ? -19.381 -40.465 44.849 1.00 91.56 96 GLY A N 1
ATOM 773 C CA . GLY A 1 96 ? -19.262 -39.644 43.640 1.00 91.56 96 GLY A CA 1
ATOM 774 C C . GLY A 1 96 ? -20.135 -38.387 43.684 1.00 91.56 96 GLY A C 1
ATOM 775 O O . GLY A 1 96 ? -19.671 -37.303 43.339 1.00 91.56 96 GLY A O 1
ATOM 776 N N . ILE A 1 97 ? -21.371 -38.510 44.179 1.00 92.31 97 ILE A N 1
ATOM 777 C CA . ILE A 1 97 ? -22.280 -37.378 44.387 1.00 92.31 97 ILE A CA 1
ATOM 778 C C . ILE A 1 97 ? -21.662 -36.373 45.364 1.00 92.31 97 ILE A C 1
ATOM 780 O O . ILE A 1 97 ? -21.536 -35.198 45.023 1.00 92.31 97 ILE A O 1
ATOM 784 N N . LEU A 1 98 ? -21.239 -36.823 46.552 1.00 93.12 98 LEU A N 1
ATOM 785 C CA . LEU A 1 98 ? -20.609 -35.948 47.545 1.00 93.12 98 LEU A CA 1
ATOM 786 C C . LEU A 1 98 ? -19.341 -35.292 46.994 1.00 93.12 98 LEU A C 1
ATOM 788 O O . LEU A 1 98 ? -19.153 -34.093 47.183 1.00 93.12 98 LEU A O 1
ATOM 792 N N . SER A 1 99 ? -18.519 -36.041 46.253 1.00 91.94 99 SER A N 1
ATOM 793 C CA . SER A 1 99 ? -17.316 -35.506 45.615 1.00 91.94 99 SER A CA 1
ATOM 794 C C . SER A 1 99 ? -17.630 -34.370 44.641 1.00 91.94 99 SER A C 1
ATOM 796 O O . SER A 1 99 ? -16.871 -33.404 44.587 1.00 91.94 99 SER A O 1
ATOM 798 N N . GLU A 1 100 ? -18.729 -34.443 43.887 1.00 91.12 100 GLU A N 1
ATOM 799 C CA . GLU A 1 100 ? -19.135 -33.359 42.985 1.00 91.12 100 GLU A CA 1
ATOM 800 C C . GLU A 1 100 ? -19.600 -32.112 43.755 1.00 91.12 100 GLU A C 1
ATOM 802 O O . GLU A 1 100 ? -19.235 -30.997 43.382 1.00 91.12 100 GLU A O 1
ATOM 807 N N . LEU A 1 101 ? -20.327 -32.258 44.871 1.00 93.12 101 LEU A N 1
ATOM 808 C CA . LEU A 1 101 ? -20.670 -31.109 45.725 1.00 93.12 101 LEU A CA 1
ATOM 809 C C . LEU A 1 101 ? -19.428 -30.489 46.379 1.00 93.12 101 LEU A C 1
ATOM 811 O O . LEU A 1 101 ? -19.316 -29.264 46.445 1.00 93.12 101 LEU A O 1
ATOM 815 N N . THR A 1 102 ? -18.482 -31.312 46.839 1.00 92.75 102 THR A N 1
ATOM 816 C CA . THR A 1 102 ? -17.213 -30.852 47.421 1.00 92.75 102 THR A CA 1
ATOM 817 C C . THR A 1 102 ? -16.322 -30.174 46.381 1.00 92.75 102 THR A C 1
ATOM 819 O O . THR A 1 102 ? -15.668 -29.185 46.699 1.00 92.75 102 THR A O 1
ATOM 822 N N . LYS A 1 103 ? -16.338 -30.626 45.122 1.00 91.56 103 LYS A N 1
ATOM 823 C CA . LYS A 1 103 ? -15.582 -30.019 44.013 1.00 91.56 103 LYS A CA 1
ATOM 824 C C . LYS A 1 103 ? -15.970 -28.565 43.740 1.00 91.56 103 LYS A C 1
ATOM 826 O O . LYS A 1 103 ? -15.106 -27.773 43.386 1.00 91.56 103 LYS A O 1
ATOM 831 N N . PHE A 1 104 ? -17.242 -28.211 43.927 1.00 92.31 104 PHE A N 1
ATOM 832 C CA . PHE A 1 104 ? -17.735 -26.826 43.866 1.00 92.31 104 PHE A CA 1
ATOM 833 C C . PHE A 1 104 ? -17.740 -26.133 45.240 1.00 92.31 104 PHE A C 1
ATOM 835 O O . PHE A 1 104 ? -18.358 -25.083 45.404 1.00 92.31 104 PHE A O 1
ATOM 842 N N . ALA A 1 105 ? -17.108 -26.755 46.240 1.00 94.06 105 ALA A N 1
ATOM 843 C CA . ALA A 1 105 ? -17.085 -26.326 47.631 1.00 94.06 105 ALA A CA 1
ATOM 844 C C . ALA A 1 105 ? -18.472 -26.000 48.202 1.00 94.06 105 ALA A C 1
ATOM 846 O O . ALA A 1 105 ? -18.582 -25.120 49.046 1.00 94.06 105 ALA A O 1
ATOM 847 N N . LEU A 1 106 ? -19.531 -26.694 47.763 1.00 95.19 106 LEU A N 1
ATOM 848 C CA . LEU A 1 106 ? -20.907 -26.499 48.246 1.00 95.19 106 LEU A CA 1
ATOM 849 C C . LEU A 1 106 ? -21.127 -27.150 49.620 1.00 95.19 106 LEU A C 1
ATOM 851 O O . LEU A 1 106 ? -21.990 -26.731 50.393 1.00 95.19 106 LEU A O 1
ATOM 855 N N . ILE A 1 107 ? -20.346 -28.191 49.913 1.00 94.88 107 ILE A N 1
ATOM 856 C CA . ILE A 1 107 ? -20.330 -28.901 51.192 1.00 94.88 107 ILE A CA 1
ATOM 857 C C . ILE A 1 107 ? -18.889 -29.110 51.661 1.00 94.88 107 ILE A C 1
ATOM 859 O O . ILE A 1 107 ? -17.977 -29.251 50.844 1.00 94.88 107 ILE A O 1
ATOM 863 N N . SER A 1 108 ? -18.698 -29.188 52.973 1.00 93.44 108 SER A N 1
ATOM 864 C CA . SER A 1 108 ? -17.477 -29.695 53.600 1.00 93.44 108 SER A CA 1
ATOM 865 C C . SER A 1 108 ? -17.770 -31.031 54.278 1.00 93.44 108 SER A C 1
ATOM 867 O O . SER A 1 108 ? -18.846 -31.213 54.846 1.00 93.44 108 SER A O 1
ATOM 869 N N . ASN A 1 109 ? -16.832 -31.976 54.207 1.00 91.19 109 ASN A N 1
ATOM 870 C CA . ASN A 1 109 ? -16.904 -33.245 54.931 1.00 91.19 109 ASN A CA 1
ATOM 871 C C . ASN A 1 109 ? -15.676 -33.349 55.840 1.00 91.19 109 ASN A C 1
ATOM 873 O O . ASN A 1 109 ? -14.558 -33.507 55.354 1.00 91.19 109 ASN A O 1
ATOM 877 N N . VAL A 1 110 ? -15.889 -33.206 57.147 1.00 89.69 110 VAL A N 1
ATOM 878 C CA . VAL A 1 110 ? -14.848 -33.333 58.176 1.00 89.69 110 VAL A CA 1
ATOM 879 C C . VAL A 1 110 ? -15.303 -34.418 59.140 1.00 89.69 110 VAL A C 1
ATOM 881 O O . VAL A 1 110 ? -16.416 -34.340 59.655 1.00 89.69 110 VAL A O 1
ATOM 884 N N . ASP A 1 111 ? -14.477 -35.443 59.353 1.00 87.94 111 ASP A N 1
ATOM 885 C CA . ASP A 1 111 ? -14.779 -36.582 60.235 1.00 87.94 111 ASP A CA 1
ATOM 886 C C . ASP A 1 111 ? -16.147 -37.242 59.954 1.00 87.94 111 ASP A C 1
ATOM 888 O O . ASP A 1 111 ? -16.933 -37.505 60.866 1.00 87.94 111 ASP A O 1
ATOM 892 N N . HIS A 1 112 ? -16.456 -37.482 58.672 1.00 89.06 112 HIS A N 1
ATOM 893 C CA . HIS A 1 112 ? -17.741 -38.021 58.190 1.00 89.06 112 HIS A CA 1
ATOM 894 C C . HIS A 1 112 ? -18.962 -37.143 58.490 1.00 89.06 112 HIS A C 1
ATOM 896 O O . HIS A 1 112 ? -20.105 -37.604 58.410 1.00 89.06 112 HIS A O 1
ATOM 902 N N . LYS A 1 113 ? -18.748 -35.874 58.841 1.00 92.12 113 LYS A N 1
ATOM 903 C CA . LYS A 1 113 ? -19.803 -34.896 59.071 1.00 92.12 113 LYS A CA 1
ATOM 904 C C . LYS A 1 113 ? -19.873 -33.934 57.892 1.00 92.12 113 LYS A C 1
ATOM 906 O O . LYS A 1 113 ? -19.007 -33.078 57.709 1.00 92.12 113 LYS A O 1
ATOM 911 N N . VAL A 1 114 ? -20.938 -34.065 57.109 1.00 94.12 114 VAL A N 1
ATOM 912 C CA . VAL A 1 114 ? -21.210 -33.236 55.937 1.00 94.12 114 VAL A CA 1
ATOM 913 C C . VAL A 1 114 ? -21.946 -31.973 56.367 1.00 94.12 114 VAL A C 1
ATOM 915 O O . VAL A 1 114 ? -23.011 -32.052 56.978 1.00 94.12 114 VAL A O 1
ATOM 918 N N . SER A 1 115 ? -21.404 -30.803 56.040 1.00 94.19 115 SER A N 1
ATOM 919 C CA . SER A 1 115 ? -21.998 -29.501 56.369 1.00 94.19 115 SER A CA 1
ATOM 920 C C . SER A 1 115 ? -22.114 -28.625 55.128 1.00 94.19 115 SER A C 1
ATOM 922 O O . SER A 1 115 ? -21.254 -28.684 54.250 1.00 94.19 115 SER A O 1
ATOM 924 N N . VAL A 1 116 ? -23.169 -27.810 55.043 1.00 94.81 116 VAL A N 1
ATOM 925 C CA . VAL A 1 116 ? -23.308 -26.828 53.954 1.00 94.81 116 VAL A CA 1
ATOM 926 C C . VAL A 1 116 ? -22.318 -25.692 54.185 1.00 94.81 116 VAL A C 1
ATOM 928 O O . VAL A 1 116 ? -22.196 -25.183 55.297 1.00 94.81 116 VAL A O 1
ATOM 931 N N . THR A 1 117 ? -21.601 -25.302 53.140 1.00 94.69 117 THR A N 1
ATOM 932 C CA . THR A 1 117 ? -20.661 -24.181 53.196 1.00 94.69 117 THR A CA 1
ATOM 933 C C . THR A 1 117 ? -21.353 -22.851 52.864 1.00 94.69 117 THR A C 1
ATOM 935 O O . THR A 1 117 ? -22.447 -22.863 52.294 1.00 94.69 117 THR A O 1
ATOM 938 N N . PRO A 1 118 ? -20.716 -21.694 53.122 1.00 93.75 118 PRO A N 1
ATOM 939 C CA . PRO A 1 118 ? -21.225 -20.401 52.655 1.00 93.75 118 PRO A CA 1
ATOM 940 C C . PRO A 1 118 ? -21.543 -20.361 51.150 1.00 93.75 118 PRO A C 1
ATOM 942 O O . PRO A 1 118 ? -22.591 -19.852 50.748 1.00 93.75 118 PRO A O 1
ATOM 945 N N . LEU A 1 119 ? -20.699 -20.974 50.310 1.00 94.38 119 LEU A N 1
ATOM 946 C CA . LEU A 1 119 ? -20.962 -21.100 48.872 1.00 94.38 119 LEU A CA 1
ATOM 947 C C . LEU A 1 119 ? -22.168 -21.998 48.571 1.00 94.38 119 LEU A C 1
ATOM 949 O O . LEU A 1 119 ? -22.954 -21.680 47.680 1.00 94.38 119 LEU A O 1
ATOM 953 N N . GLY A 1 120 ? -22.353 -23.089 49.319 1.00 94.38 120 GLY A N 1
ATOM 954 C CA . GLY A 1 120 ? -23.529 -23.953 49.207 1.00 94.38 120 GLY A CA 1
ATOM 955 C C . GLY A 1 120 ? -24.828 -23.242 49.584 1.00 94.38 120 GLY A C 1
ATOM 956 O O . GLY A 1 120 ? -25.847 -23.397 48.907 1.00 94.38 120 GLY A O 1
ATOM 957 N N . GLU A 1 121 ? -24.797 -22.409 50.625 1.00 93.31 121 GLU A N 1
ATOM 958 C CA . GLU A 1 121 ? -25.941 -21.585 51.014 1.00 93.31 121 GLU A CA 1
ATOM 959 C C . GLU A 1 121 ? -26.278 -20.533 49.959 1.00 93.31 121 GLU A C 1
ATOM 961 O O . GLU A 1 121 ? -27.447 -20.380 49.584 1.00 93.31 121 GLU A O 1
ATOM 966 N N . LEU A 1 122 ? -25.257 -19.842 49.444 1.00 94.62 122 LEU A N 1
ATOM 967 C CA . LEU A 1 122 ? -25.425 -18.872 48.370 1.00 94.62 122 LEU A CA 1
ATOM 968 C C . LEU A 1 122 ? -25.966 -19.543 47.104 1.00 94.62 122 LEU A C 1
ATOM 970 O O . LEU A 1 122 ? -26.863 -19.004 46.451 1.00 94.62 122 LEU A O 1
ATOM 974 N N . ALA A 1 123 ? -25.472 -20.738 46.781 1.00 94.81 123 ALA A N 1
ATOM 975 C CA . ALA A 1 123 ? -25.916 -21.487 45.620 1.00 94.81 123 ALA A CA 1
ATOM 976 C C . ALA A 1 123 ? -27.389 -21.891 45.718 1.00 94.81 123 ALA A C 1
ATOM 978 O O . ALA A 1 123 ? -28.138 -21.739 44.752 1.00 94.81 123 ALA A O 1
ATOM 979 N N . LEU A 1 124 ? -27.842 -22.330 46.897 1.00 94.25 124 LEU A N 1
ATOM 980 C CA . LEU A 1 124 ? -29.261 -22.579 47.156 1.00 94.25 124 LEU A CA 1
ATOM 981 C C . LEU A 1 124 ? -30.110 -21.314 46.988 1.00 94.25 124 LEU A C 1
ATOM 983 O O . LEU A 1 124 ? -31.187 -21.378 46.397 1.00 94.25 124 LEU A O 1
ATOM 987 N N . LYS A 1 125 ? -29.628 -20.169 47.488 1.00 93.44 125 LYS A N 1
ATOM 988 C CA . LYS A 1 125 ? -30.345 -18.887 47.430 1.00 93.44 125 LYS A CA 1
ATOM 989 C C . LYS A 1 125 ? -30.486 -18.358 46.000 1.00 93.44 125 LYS A C 1
ATOM 991 O O . LYS A 1 125 ? -31.546 -17.849 45.647 1.00 93.44 125 LYS A O 1
ATOM 996 N N . LYS A 1 126 ? -29.427 -18.452 45.190 1.00 94.00 126 LYS A N 1
ATOM 997 C CA . LYS A 1 126 ? -29.379 -17.907 43.818 1.00 94.00 126 LYS A CA 1
ATOM 998 C C . LYS A 1 126 ? -29.763 -18.931 42.745 1.00 94.00 126 LYS A C 1
ATOM 1000 O O . LYS A 1 126 ? -30.047 -18.551 41.616 1.00 94.00 126 LYS A O 1
ATOM 1005 N N . GLY A 1 127 ? -29.789 -20.219 43.086 1.00 94.44 127 GLY A N 1
ATOM 1006 C CA . GLY A 1 127 ? -30.089 -21.309 42.157 1.00 94.44 127 GLY A CA 1
ATOM 1007 C C . GLY A 1 127 ? -28.951 -21.651 41.187 1.00 94.44 127 GLY A C 1
ATOM 1008 O O . GLY A 1 127 ? -29.199 -22.352 40.206 1.00 94.44 127 GLY A O 1
ATOM 1009 N N . ILE A 1 128 ? -27.730 -21.187 41.461 1.00 94.94 128 ILE A N 1
ATOM 1010 C CA . ILE A 1 128 ? -26.531 -21.365 40.629 1.00 94.94 128 ILE A CA 1
ATOM 1011 C C . ILE A 1 128 ? -25.317 -21.701 41.497 1.00 94.94 128 ILE A C 1
ATOM 1013 O O . ILE A 1 128 ? -25.252 -21.286 42.646 1.00 94.94 128 ILE A O 1
ATOM 1017 N N . LYS A 1 129 ? -24.343 -22.422 40.949 1.00 94.31 129 LYS A N 1
ATOM 1018 C CA . LYS A 1 129 ? -23.006 -22.612 41.528 1.00 94.31 129 LYS A CA 1
ATOM 1019 C C . LYS A 1 129 ? -21.968 -21.829 40.725 1.00 94.31 129 LYS A C 1
ATOM 1021 O O . LYS A 1 129 ? -22.224 -21.465 39.579 1.00 94.31 129 LYS A O 1
ATOM 1026 N N . TYR A 1 130 ? -20.821 -21.552 41.334 1.00 94.62 130 TYR A N 1
ATOM 1027 C CA . TYR A 1 130 ? -19.831 -20.619 40.796 1.00 94.62 130 TYR A CA 1
ATOM 1028 C C . TYR A 1 130 ? -18.528 -21.334 40.484 1.00 94.62 130 TYR A C 1
ATOM 1030 O O . TYR A 1 130 ? -18.084 -22.157 41.274 1.00 94.62 130 TYR A O 1
ATOM 1038 N N . GLU A 1 131 ? -17.903 -20.971 39.372 1.00 94.62 131 GLU A N 1
ATOM 1039 C CA . GLU A 1 131 ? -16.497 -21.262 39.096 1.00 94.62 131 GLU A CA 1
ATOM 1040 C C . GLU A 1 131 ? -15.723 -19.946 39.118 1.00 94.62 131 GLU A C 1
ATOM 1042 O O . GLU A 1 131 ? -16.095 -19.002 38.418 1.00 94.62 131 GLU A O 1
ATOM 1047 N N . PHE A 1 132 ? -14.658 -19.876 39.915 1.00 95.38 132 PHE A N 1
ATOM 1048 C CA . PHE A 1 132 ? -13.867 -18.660 40.092 1.00 95.38 132 PHE A CA 1
ATOM 1049 C C . PHE A 1 132 ? -12.597 -18.701 39.255 1.00 95.38 132 PHE A C 1
ATOM 1051 O O . PHE A 1 132 ? -11.890 -19.709 39.211 1.00 95.38 132 PHE A O 1
ATOM 1058 N N . TYR A 1 133 ? -12.284 -17.582 38.615 1.00 95.75 133 TYR A N 1
ATOM 1059 C CA . TYR A 1 133 ? -11.140 -17.445 37.732 1.00 95.75 133 TYR A CA 1
ATOM 1060 C C . TYR A 1 133 ? -10.383 -16.156 38.019 1.00 95.75 133 TYR A C 1
ATOM 1062 O O . TYR A 1 133 ? -10.970 -15.141 38.390 1.00 95.75 133 TYR A O 1
ATOM 1070 N N . THR A 1 134 ? -9.080 -16.184 37.763 1.00 96.31 134 THR A N 1
ATOM 1071 C CA . THR A 1 134 ? -8.262 -14.980 37.606 1.00 96.31 134 THR A CA 1
ATOM 1072 C C . THR A 1 134 ? -7.852 -14.812 36.150 1.00 96.31 134 THR A C 1
ATOM 1074 O O . THR A 1 134 ? -7.758 -15.793 35.409 1.00 96.31 134 THR A O 1
ATOM 1077 N N . GLY A 1 135 ? -7.612 -13.578 35.730 1.00 95.31 135 GLY A N 1
ATOM 1078 C CA . GLY A 1 135 ? -7.073 -13.253 34.417 1.00 95.31 135 GLY A CA 1
ATOM 1079 C C . GLY A 1 135 ? -6.593 -11.809 34.365 1.00 95.31 135 GLY A C 1
ATOM 1080 O O . GLY A 1 135 ? -6.573 -11.113 35.379 1.00 95.31 135 GLY A O 1
ATOM 1081 N N . ALA A 1 136 ? -6.234 -11.357 33.170 1.00 95.06 136 ALA A N 1
ATOM 1082 C CA . ALA A 1 136 ? -5.915 -9.962 32.904 1.00 95.06 136 ALA A CA 1
ATOM 1083 C C . ALA A 1 136 ? -6.938 -9.360 31.936 1.00 95.06 136 ALA A C 1
ATOM 1085 O O . ALA A 1 136 ? -7.338 -10.008 30.970 1.00 95.06 136 ALA A O 1
ATOM 1086 N N . GLN A 1 137 ? -7.345 -8.119 32.173 1.00 95.12 137 GLN A N 1
ATOM 1087 C CA . GLN A 1 137 ? -8.210 -7.348 31.284 1.00 95.12 137 GLN A CA 1
ATOM 1088 C C . GLN A 1 137 ? -7.655 -5.932 31.149 1.00 95.12 137 GLN A C 1
ATOM 1090 O O . GLN A 1 137 ? -7.103 -5.385 32.099 1.00 95.12 137 GLN A O 1
ATOM 1095 N N . LEU A 1 138 ? -7.777 -5.333 29.966 1.00 94.56 138 LEU A N 1
ATOM 1096 C CA . LEU A 1 138 ? -7.321 -3.963 29.744 1.00 94.56 138 LEU A CA 1
ATOM 1097 C C . LEU A 1 138 ? -8.398 -2.965 30.177 1.00 94.56 138 LEU A C 1
ATOM 1099 O O . LEU A 1 138 ? -9.536 -3.037 29.715 1.00 94.56 138 LEU A O 1
ATOM 1103 N N . LEU A 1 139 ? -8.031 -2.009 31.015 1.00 94.81 139 LEU A N 1
ATOM 1104 C CA . LEU A 1 139 ? -8.812 -0.808 31.261 1.00 94.81 139 LEU A CA 1
ATOM 1105 C C . LEU A 1 139 ? -8.456 0.221 30.185 1.00 94.81 139 LEU A C 1
ATOM 1107 O O . LEU A 1 139 ? -7.322 0.691 30.127 1.00 94.81 139 LEU A O 1
ATOM 1111 N N . ASN A 1 140 ? -9.418 0.555 29.330 1.00 93.69 140 ASN A N 1
ATOM 1112 C CA . ASN A 1 140 ? -9.300 1.638 28.364 1.00 93.69 140 ASN A CA 1
ATOM 1113 C C . ASN A 1 140 ? -9.743 2.960 28.997 1.00 93.69 140 ASN A C 1
ATOM 1115 O O . ASN A 1 140 ? -10.770 3.026 29.674 1.00 93.69 140 ASN A O 1
ATOM 1119 N N . GLU A 1 141 ? -8.992 4.018 28.715 1.00 91.81 141 GLU A N 1
ATOM 1120 C CA . GLU A 1 141 ? -9.313 5.403 29.053 1.00 91.81 141 GLU A CA 1
ATOM 1121 C C . GLU A 1 141 ? -8.999 6.293 27.843 1.00 91.81 141 GLU A C 1
ATOM 1123 O O . GLU A 1 141 ? -8.114 5.974 27.052 1.00 91.81 141 GLU A O 1
ATOM 1128 N N . CYS A 1 142 ? -9.705 7.411 27.662 1.00 90.75 142 CYS A N 1
ATOM 1129 C CA . CYS A 1 142 ? -9.446 8.298 26.521 1.00 90.75 142 CYS A CA 1
ATOM 1130 C C . CYS A 1 142 ? -8.101 9.012 26.698 1.00 90.75 142 CYS A C 1
ATOM 1132 O O . CYS A 1 142 ? -7.887 9.620 27.739 1.00 90.75 142 CYS A O 1
ATOM 1134 N N . PHE A 1 143 ? -7.206 8.950 25.710 1.00 89.81 143 PHE A N 1
ATOM 1135 C CA . PHE A 1 143 ? -5.864 9.535 25.828 1.00 89.81 143 PHE A CA 1
ATOM 1136 C C . PHE A 1 143 ? -5.828 11.021 25.447 1.00 89.81 143 PHE A C 1
ATOM 1138 O O . PHE A 1 143 ? -5.353 11.841 26.224 1.00 89.81 143 PHE A O 1
ATOM 1145 N N . ASP A 1 144 ? -6.352 11.374 24.267 1.00 88.31 144 ASP A N 1
ATOM 1146 C CA . ASP A 1 144 ? -6.293 12.754 23.751 1.00 88.31 144 ASP A CA 1
ATOM 1147 C C . ASP A 1 144 ? -7.379 13.674 24.351 1.00 88.31 144 ASP A C 1
ATOM 1149 O O . ASP A 1 144 ? -7.310 14.896 24.220 1.00 88.31 144 ASP A O 1
ATOM 1153 N N . LEU A 1 145 ? -8.403 13.098 24.992 1.00 86.69 145 LEU A N 1
ATOM 1154 C CA . LEU A 1 145 ? -9.442 13.852 25.695 1.00 86.69 145 LEU A CA 1
ATOM 1155 C C . LEU A 1 145 ? -9.025 14.078 27.145 1.00 86.69 145 LEU A C 1
ATOM 1157 O O . LEU A 1 145 ? -8.439 13.198 27.774 1.00 86.69 145 LEU A O 1
ATOM 1161 N N . ALA A 1 146 ? -9.372 15.239 27.698 1.00 77.75 146 ALA A N 1
ATOM 1162 C CA . ALA A 1 146 ? -9.030 15.575 29.070 1.00 77.75 146 ALA A CA 1
ATOM 1163 C C . ALA A 1 146 ? -9.645 14.557 30.041 1.00 77.75 146 ALA A C 1
ATOM 1165 O O . ALA A 1 146 ? -10.864 14.486 30.208 1.00 77.75 146 ALA A O 1
ATOM 1166 N N . GLN A 1 147 ? -8.787 13.783 30.702 1.00 69.06 147 GLN A N 1
ATOM 1167 C CA . GLN A 1 147 ? -9.202 12.877 31.762 1.00 69.06 147 GLN A CA 1
ATOM 1168 C C . GLN A 1 147 ? -9.432 13.680 33.039 1.00 69.06 147 GLN A C 1
ATOM 1170 O O . GLN A 1 147 ? -8.504 14.247 33.618 1.00 69.06 147 GLN A O 1
ATOM 1175 N N . LYS A 1 148 ? -10.687 13.739 33.481 1.00 69.88 148 LYS A N 1
ATOM 1176 C CA . LYS A 1 148 ? -11.046 14.295 34.783 1.00 69.88 148 LYS A CA 1
ATOM 1177 C C . LYS A 1 148 ? -11.396 13.181 35.756 1.00 69.88 148 LYS A C 1
ATOM 1179 O O . LYS A 1 148 ? -11.891 12.131 35.366 1.00 69.88 148 LYS A O 1
ATOM 1184 N N . THR A 1 149 ? -11.248 13.474 37.042 1.00 70.44 149 THR A N 1
ATOM 1185 C CA . THR A 1 149 ? -11.761 12.637 38.137 1.00 70.44 149 THR A CA 1
ATOM 1186 C C . THR A 1 149 ? -13.285 12.735 38.300 1.00 70.44 149 THR A C 1
ATOM 1188 O O . THR A 1 149 ? -13.864 12.130 39.200 1.00 70.44 149 THR A O 1
ATOM 1191 N N . GLU A 1 150 ? -13.959 13.505 37.441 1.00 75.56 150 GLU A N 1
ATOM 1192 C CA . GLU A 1 150 ? -15.416 13.584 37.384 1.00 75.56 150 GLU A CA 1
ATOM 1193 C C . GLU A 1 150 ? -16.000 12.227 36.949 1.00 75.56 150 GLU A C 1
ATOM 1195 O O . GLU A 1 150 ? -15.501 11.577 36.027 1.00 75.56 150 GLU A O 1
ATOM 1200 N N . LYS A 1 151 ? -17.096 11.803 37.596 1.00 73.75 151 LYS A N 1
ATOM 1201 C CA . LYS A 1 151 ? -17.730 10.496 37.336 1.00 73.75 151 LYS A CA 1
ATOM 1202 C C . LYS A 1 151 ? -18.070 10.274 35.860 1.00 73.75 151 LYS A C 1
ATOM 1204 O O . LYS A 1 151 ? -17.940 9.162 35.368 1.00 73.75 151 LYS A O 1
ATOM 1209 N N . GLU A 1 152 ? -18.480 11.314 35.148 1.00 72.12 152 GLU A N 1
ATOM 1210 C CA . GLU A 1 152 ? -18.872 11.220 33.736 1.00 72.12 152 GLU A CA 1
ATOM 1211 C C . GLU A 1 152 ? -17.711 10.792 32.820 1.00 72.12 152 GLU A C 1
ATOM 1213 O O . GLU A 1 152 ? -17.941 10.138 31.806 1.00 72.12 152 GLU A O 1
ATOM 1218 N N . PHE A 1 153 ? -16.465 11.093 33.207 1.00 77.56 153 PHE A N 1
ATOM 1219 C CA . PHE A 1 153 ? -15.256 10.729 32.463 1.00 77.56 153 PHE A CA 1
ATOM 1220 C C . PHE A 1 153 ? -14.732 9.350 32.868 1.00 77.56 153 PHE A C 1
ATOM 1222 O O . PHE A 1 153 ? -14.364 8.547 32.012 1.00 77.56 153 PHE A O 1
ATOM 1229 N N . LEU A 1 154 ? -14.721 9.063 34.174 1.00 83.94 154 LEU A N 1
ATOM 1230 C CA . LEU A 1 154 ? -14.216 7.795 34.706 1.00 83.94 154 LEU A CA 1
ATOM 1231 C C . LEU A 1 154 ? -15.082 6.599 34.292 1.00 83.94 154 LEU A C 1
ATOM 1233 O O . LEU A 1 154 ? -14.550 5.518 34.042 1.00 83.94 154 LEU A O 1
ATOM 1237 N N . TYR A 1 155 ? -16.399 6.802 34.200 1.00 89.75 155 TYR A N 1
ATOM 1238 C CA . TYR A 1 155 ? -17.398 5.770 33.912 1.00 89.75 155 TYR A CA 1
ATOM 1239 C C . TYR A 1 155 ? -17.917 5.856 32.468 1.00 89.75 155 TYR A C 1
ATOM 1241 O O . TYR A 1 155 ? -19.101 5.634 32.198 1.00 89.75 155 TYR A O 1
ATOM 1249 N N . PHE A 1 156 ? -17.037 6.189 31.521 1.00 91.69 156 PHE A N 1
ATOM 1250 C CA . PHE A 1 156 ? -17.392 6.203 30.108 1.00 91.69 156 PHE A CA 1
ATOM 1251 C C . PHE A 1 156 ? -17.673 4.773 29.590 1.00 91.69 156 PHE A C 1
ATOM 1253 O O . PHE A 1 156 ? -16.807 3.901 29.699 1.00 91.69 156 PHE A O 1
ATOM 1260 N N . PRO A 1 157 ? -18.854 4.495 29.002 1.00 93.44 157 PRO A N 1
ATOM 1261 C CA . PRO A 1 157 ? -19.209 3.159 28.533 1.00 93.44 157 PRO A CA 1
ATOM 1262 C C . PRO A 1 157 ? -18.689 2.911 27.123 1.00 93.44 157 PRO A C 1
ATOM 1264 O O . PRO A 1 157 ? -19.414 3.074 26.140 1.00 93.44 157 PRO A O 1
ATOM 1267 N N . PHE A 1 158 ? -17.420 2.516 27.040 1.00 93.62 158 PHE A N 1
ATOM 1268 C CA . PHE A 1 158 ? -16.712 2.227 25.792 1.00 93.62 158 PHE A CA 1
ATOM 1269 C C . PHE A 1 158 ? -17.425 1.196 24.913 1.00 93.62 158 PHE A C 1
ATOM 1271 O O . PHE A 1 158 ? -17.521 1.401 23.701 1.00 93.62 158 PHE A O 1
ATOM 1278 N N . ARG A 1 159 ? -17.967 0.128 25.508 1.00 93.88 159 ARG A N 1
ATOM 1279 C CA . ARG A 1 159 ? -18.684 -0.909 24.758 1.00 93.88 159 ARG A CA 1
ATOM 1280 C C . ARG A 1 159 ? -19.937 -0.349 24.098 1.00 93.88 159 ARG A C 1
ATOM 1282 O O . ARG A 1 159 ? -20.088 -0.457 22.889 1.00 93.88 159 ARG A O 1
ATOM 1289 N N . ASP A 1 160 ? -20.819 0.256 24.884 1.00 92.25 160 ASP A N 1
ATOM 1290 C CA . ASP A 1 160 ? -22.134 0.670 24.382 1.00 92.25 160 ASP A CA 1
ATOM 1291 C C . ASP A 1 160 ? -22.041 1.929 23.509 1.00 92.25 160 ASP A C 1
ATOM 1293 O O . ASP A 1 160 ? -22.847 2.120 22.604 1.00 92.25 160 ASP A O 1
ATOM 1297 N N . SER A 1 161 ? -21.062 2.802 23.776 1.00 93.12 161 SER A N 1
ATOM 1298 C CA . SER A 1 161 ? -20.931 4.083 23.070 1.00 93.12 161 SER A CA 1
ATOM 1299 C C . SER A 1 161 ? -20.102 3.979 21.797 1.00 93.12 161 SER A C 1
ATOM 1301 O O . SER A 1 161 ? -20.343 4.753 20.875 1.00 93.12 161 SER A O 1
ATOM 1303 N N . LEU A 1 162 ? -19.099 3.097 21.760 1.00 93.94 162 LEU A N 1
ATOM 1304 C CA . LEU A 1 162 ? -18.110 3.028 20.678 1.00 93.94 162 LEU A CA 1
ATOM 1305 C C . LEU A 1 162 ? -17.869 1.598 20.160 1.00 93.94 162 LEU A C 1
ATOM 1307 O O . LEU A 1 162 ? -17.067 1.416 19.248 1.00 93.94 162 LEU A O 1
ATOM 1311 N N . GLY A 1 163 ? -18.499 0.574 20.744 1.00 93.06 163 GLY A N 1
ATOM 1312 C CA . GLY A 1 163 ? -18.254 -0.831 20.397 1.00 93.06 163 GLY A CA 1
ATOM 1313 C C . GLY A 1 163 ? -16.908 -1.378 20.869 1.00 93.06 163 GLY A C 1
ATOM 1314 O O . GLY A 1 163 ? -16.484 -2.443 20.423 1.00 93.06 163 GLY A O 1
ATOM 1315 N N . ILE A 1 164 ? -16.204 -0.662 21.748 1.00 93.00 164 ILE A N 1
ATOM 1316 C CA . ILE A 1 164 ? -14.867 -1.053 22.200 1.00 93.00 164 ILE A CA 1
ATOM 1317 C C . ILE A 1 164 ? -15.010 -1.988 23.395 1.00 93.00 164 ILE A C 1
ATOM 1319 O O . ILE A 1 164 ? -15.383 -1.564 24.489 1.00 93.00 164 ILE A O 1
ATOM 1323 N N . VAL A 1 165 ? -14.678 -3.260 23.177 1.00 94.31 165 VAL A N 1
ATOM 1324 C CA . VAL A 1 165 ? -14.729 -4.297 24.208 1.00 94.31 165 VAL A CA 1
ATOM 1325 C C . VAL A 1 165 ? -13.329 -4.761 24.586 1.00 94.31 165 VAL A C 1
ATOM 1327 O O . VAL A 1 165 ? -12.517 -5.138 23.739 1.00 94.31 165 VAL A O 1
ATOM 1330 N N . SER A 1 166 ? -13.068 -4.773 25.885 1.00 93.00 166 SER A N 1
ATOM 1331 C CA . SER A 1 166 ? -11.882 -5.337 26.500 1.00 93.00 166 SER A CA 1
ATOM 1332 C C . SER A 1 166 ? -12.143 -6.776 26.928 1.00 93.00 166 SER A C 1
ATOM 1334 O O . SER A 1 166 ? -12.997 -7.050 27.771 1.00 93.00 166 SER A O 1
ATOM 1336 N N . LYS A 1 167 ? -11.394 -7.705 26.333 1.00 93.00 167 LYS A N 1
ATOM 1337 C CA . LYS A 1 167 ? -11.519 -9.141 26.596 1.00 93.00 167 LYS A CA 1
ATOM 1338 C C . LYS A 1 167 ? -10.580 -9.581 27.710 1.00 93.00 167 LYS A C 1
ATOM 1340 O O . LYS A 1 167 ? -9.456 -9.091 27.817 1.00 93.00 167 LYS A O 1
ATOM 1345 N N . ILE A 1 168 ? -11.023 -10.574 28.473 1.00 93.81 168 ILE A N 1
ATOM 1346 C CA . ILE A 1 168 ? -10.202 -11.238 29.486 1.00 93.81 168 ILE A CA 1
ATOM 1347 C C . ILE A 1 168 ? -9.195 -12.173 28.805 1.00 93.81 168 ILE A C 1
ATOM 1349 O O . ILE A 1 168 ? -9.550 -12.968 27.935 1.00 93.81 168 ILE A O 1
ATOM 1353 N N . GLN A 1 169 ? -7.939 -12.108 29.236 1.00 93.06 169 GLN A N 1
ATOM 1354 C CA . GLN A 1 169 ? -6.830 -12.929 28.761 1.00 93.06 169 GLN A CA 1
ATOM 1355 C C . GLN A 1 169 ? -6.230 -13.757 29.903 1.00 93.06 169 GLN A C 1
ATOM 1357 O O . GLN A 1 169 ? -6.323 -13.388 31.074 1.00 93.06 169 GLN A O 1
ATOM 1362 N N . GLY A 1 170 ? -5.613 -14.893 29.563 1.00 92.06 170 GLY A N 1
ATOM 1363 C CA . GLY A 1 170 ? -4.847 -15.701 30.522 1.00 92.06 170 GLY A CA 1
ATOM 1364 C C . GLY A 1 170 ? -5.676 -16.290 31.669 1.00 92.06 170 GLY A C 1
ATOM 1365 O O . GLY A 1 170 ? -5.205 -16.337 32.799 1.00 92.06 170 GLY A O 1
ATOM 1366 N N . SER A 1 171 ? -6.916 -16.708 31.397 1.00 93.94 171 SER A N 1
ATOM 1367 C CA . SER A 1 171 ? -7.830 -17.194 32.438 1.00 93.94 171 SER A CA 1
ATOM 1368 C C . SER A 1 171 ? -7.332 -18.469 33.125 1.00 93.94 171 SER A C 1
ATOM 1370 O O . SER A 1 171 ? -7.065 -19.470 32.461 1.00 93.94 171 SER A O 1
ATOM 1372 N N . LYS A 1 172 ? -7.279 -18.453 34.460 1.00 96.00 172 LYS A N 1
ATOM 1373 C CA . LYS A 1 172 ? -6.874 -19.581 35.309 1.00 96.00 172 LYS A CA 1
ATOM 1374 C C . LYS A 1 172 ? -7.916 -19.831 36.397 1.00 96.00 172 LYS A C 1
ATOM 1376 O O . LYS A 1 172 ? -8.332 -18.888 37.063 1.00 96.00 172 LYS A O 1
ATOM 1381 N N . LEU A 1 173 ? -8.316 -21.092 36.578 1.00 94.81 173 LEU A N 1
ATOM 1382 C CA . LEU A 1 173 ? -9.240 -21.507 37.639 1.00 94.81 173 LEU A CA 1
ATOM 1383 C C . LEU A 1 173 ? -8.589 -21.315 39.017 1.00 94.81 173 LEU A C 1
ATOM 1385 O O . LEU A 1 173 ? -7.417 -21.659 39.202 1.00 94.81 173 LEU A O 1
ATOM 1389 N N . LEU A 1 174 ? -9.349 -20.776 39.965 1.00 94.56 174 LEU A N 1
ATOM 1390 C CA . LEU A 1 174 ? -8.909 -20.533 41.335 1.00 94.56 174 LEU A CA 1
ATOM 1391 C C . LEU A 1 174 ? -9.466 -21.584 42.307 1.00 94.56 174 LEU A C 1
ATOM 1393 O O . LEU A 1 174 ? -10.557 -22.114 42.081 1.00 94.56 174 LEU A O 1
ATOM 1397 N N . PRO A 1 175 ? -8.732 -21.892 43.392 1.00 92.88 175 PRO A N 1
ATOM 1398 C CA . PRO A 1 175 ? -9.242 -22.735 44.465 1.00 92.88 175 PRO A CA 1
ATOM 1399 C C . PRO A 1 175 ? -10.363 -22.025 45.236 1.00 92.88 175 PRO A C 1
ATOM 1401 O O . PRO A 1 175 ? -10.397 -20.802 45.327 1.00 92.88 175 PRO A O 1
ATOM 1404 N N . TYR A 1 176 ? -11.269 -22.801 45.829 1.00 92.00 176 TYR A N 1
ATOM 1405 C CA . TYR A 1 176 ? -12.430 -22.270 46.553 1.00 92.00 176 TYR A CA 1
ATOM 1406 C C . TYR A 1 176 ? -12.121 -21.768 47.971 1.00 92.00 176 TYR A C 1
ATOM 1408 O O . TYR A 1 176 ? -12.977 -21.130 48.581 1.00 92.00 176 TYR A O 1
ATOM 1416 N N . GLU A 1 177 ? -10.929 -22.051 48.503 1.00 87.06 177 GLU A N 1
ATOM 1417 C CA . GLU A 1 177 ? -10.535 -21.711 49.880 1.00 87.06 177 GLU A CA 1
ATOM 1418 C C . GLU A 1 177 ? -10.664 -20.206 50.164 1.00 87.06 177 GLU A C 1
ATOM 1420 O O . GLU A 1 177 ? -11.208 -19.824 51.198 1.00 87.06 177 GLU A O 1
ATOM 1425 N N . ASP A 1 178 ? -10.291 -19.362 49.198 1.00 85.31 178 ASP A N 1
ATOM 1426 C CA . ASP A 1 178 ? -10.343 -17.897 49.318 1.00 85.31 178 ASP A CA 1
ATOM 1427 C C . ASP A 1 178 ? -11.767 -17.314 49.204 1.00 85.31 178 ASP A C 1
ATOM 1429 O O . ASP A 1 178 ? -12.004 -16.156 49.560 1.00 85.31 178 ASP A O 1
ATOM 1433 N N . PHE A 1 179 ? -12.727 -18.101 48.705 1.00 91.00 179 PHE A N 1
ATOM 1434 C CA . PHE A 1 179 ? -14.098 -17.661 48.405 1.00 91.00 179 PHE A CA 1
ATOM 1435 C C . PHE A 1 179 ? -15.141 -18.258 49.345 1.00 91.00 179 PHE A C 1
ATOM 1437 O O . PHE A 1 179 ? -16.278 -17.793 49.391 1.00 91.00 179 PHE A O 1
ATOM 1444 N N . ASN A 1 180 ? -14.781 -19.297 50.095 1.00 88.25 180 ASN A N 1
ATOM 1445 C CA . ASN A 1 180 ? -15.713 -20.006 50.953 1.00 88.25 180 ASN A CA 1
ATOM 1446 C C . ASN A 1 180 ? -15.876 -19.330 52.323 1.00 88.25 180 ASN A C 1
ATOM 1448 O O . ASN A 1 180 ? -15.556 -19.895 53.368 1.00 88.25 180 ASN A O 1
ATOM 1452 N N . ASN A 1 181 ? -16.360 -18.092 52.303 1.00 90.12 181 ASN A N 1
ATOM 1453 C CA . ASN A 1 181 ? -16.513 -17.232 53.469 1.00 90.12 181 ASN A CA 1
ATOM 1454 C C . ASN A 1 181 ? -17.923 -16.609 53.507 1.00 90.12 181 ASN A C 1
ATOM 1456 O O . ASN A 1 181 ? -18.657 -16.635 52.522 1.00 90.12 181 ASN A O 1
ATOM 1460 N N . ASN A 1 182 ? -18.316 -16.036 54.645 1.00 87.19 182 ASN A N 1
ATOM 1461 C CA . ASN A 1 182 ? -19.660 -15.465 54.813 1.00 87.19 182 ASN A CA 1
ATOM 1462 C C . ASN A 1 182 ? -19.864 -14.125 54.076 1.00 87.19 182 ASN A C 1
ATOM 1464 O O . ASN A 1 182 ? -21.000 -13.671 53.972 1.00 87.19 182 ASN A O 1
ATOM 1468 N N . THR A 1 183 ? -18.798 -13.480 53.590 1.00 90.12 183 THR A N 1
ATOM 1469 C CA . THR A 1 183 ? -18.861 -12.185 52.889 1.00 90.12 183 THR A CA 1
ATOM 1470 C C . THR A 1 183 ? -19.007 -12.331 51.376 1.00 90.12 183 THR A C 1
ATOM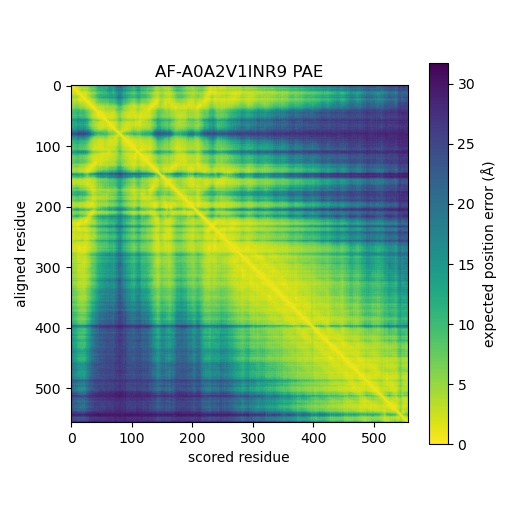 1472 O O . THR A 1 183 ? -19.305 -11.351 50.702 1.00 90.12 183 THR A O 1
ATOM 1475 N N . ILE A 1 184 ? -18.881 -13.547 50.835 1.00 91.12 184 ILE A N 1
ATOM 1476 C CA . ILE A 1 184 ? -18.883 -13.803 49.390 1.00 91.12 184 ILE A CA 1
ATOM 1477 C C . ILE A 1 184 ? -20.154 -13.320 48.677 1.00 91.12 184 ILE A C 1
ATOM 1479 O O . ILE A 1 184 ? -20.083 -12.893 47.530 1.00 91.12 184 ILE A O 1
ATOM 1483 N N . GLU A 1 185 ? -21.323 -13.329 49.330 1.00 92.69 185 GLU A N 1
ATOM 1484 C CA . GLU A 1 185 ? -22.540 -12.784 48.709 1.00 92.69 185 GLU A CA 1
ATOM 1485 C C . GLU A 1 185 ? -22.424 -11.272 48.452 1.00 92.69 185 GLU A C 1
ATOM 1487 O O . GLU A 1 185 ? -22.803 -10.813 47.374 1.00 92.69 185 GLU A O 1
ATOM 1492 N N . GLU A 1 186 ? -21.887 -10.520 49.416 1.00 90.81 186 GLU A N 1
ATOM 1493 C CA . GLU A 1 186 ? -21.640 -9.077 49.294 1.00 90.81 186 GLU A CA 1
ATOM 1494 C C . GLU A 1 186 ? -20.593 -8.806 48.206 1.00 90.81 186 GLU A C 1
ATOM 1496 O O . GLU A 1 186 ? -20.752 -7.891 47.410 1.00 90.81 186 GLU A O 1
ATOM 1501 N N . GLU A 1 187 ? -19.555 -9.636 48.107 1.00 90.62 187 GLU A N 1
ATOM 1502 C CA . GLU A 1 187 ? -18.518 -9.465 47.086 1.00 90.62 187 GLU A CA 1
ATOM 1503 C C . GLU A 1 187 ? -19.032 -9.695 45.657 1.00 90.62 187 GLU A C 1
ATOM 1505 O O . GLU A 1 187 ? -18.661 -8.962 44.746 1.00 90.62 187 GLU A O 1
ATOM 1510 N N . LEU A 1 188 ? -19.887 -10.702 45.440 1.00 91.81 188 LEU A N 1
ATOM 1511 C CA . LEU A 1 188 ? -20.370 -11.053 44.096 1.00 91.81 188 LEU A CA 1
ATOM 1512 C C . LEU A 1 188 ? -21.560 -10.206 43.627 1.00 91.81 188 LEU A C 1
ATOM 1514 O O . LEU A 1 188 ? -21.769 -10.075 42.419 1.00 91.81 188 LEU A O 1
ATOM 1518 N N . TYR A 1 189 ? -22.363 -9.688 44.562 1.00 90.50 189 TYR A N 1
ATOM 1519 C CA . TYR A 1 189 ? -23.634 -9.010 44.270 1.00 90.50 189 TYR A CA 1
ATOM 1520 C C . TYR A 1 189 ? -23.785 -7.625 44.906 1.00 90.50 189 TYR A C 1
ATOM 1522 O O . TYR A 1 189 ? -24.815 -6.979 44.700 1.00 90.50 189 TYR A O 1
ATOM 1530 N N . GLY A 1 190 ? -22.813 -7.182 45.700 1.00 90.00 190 GLY A N 1
ATOM 1531 C CA . GLY A 1 190 ? -22.795 -5.855 46.299 1.00 90.00 190 GLY A CA 1
ATOM 1532 C C . GLY A 1 190 ? -22.488 -4.754 45.287 1.00 90.00 190 GLY A C 1
ATOM 1533 O O . GLY A 1 190 ? -22.459 -4.959 44.072 1.00 90.00 190 GLY A O 1
ATOM 1534 N N . THR A 1 191 ? -22.270 -3.543 45.800 1.00 89.94 191 THR A N 1
ATOM 1535 C CA . THR A 1 191 ? -21.862 -2.422 44.945 1.00 89.94 191 THR A CA 1
ATOM 1536 C C . THR A 1 191 ? -20.412 -2.637 44.509 1.00 89.94 191 THR A C 1
ATOM 1538 O O . THR A 1 191 ? -19.553 -2.746 45.383 1.00 89.94 191 THR A O 1
ATOM 1541 N N . PRO A 1 192 ? -20.117 -2.692 43.198 1.00 91.06 192 PRO A N 1
ATOM 1542 C CA . PRO A 1 192 ? -18.760 -2.918 42.728 1.00 91.06 192 PRO A CA 1
ATOM 1543 C C . PRO A 1 192 ? -17.842 -1.764 43.131 1.00 91.06 192 PRO A C 1
ATOM 1545 O O . PRO A 1 192 ? -18.244 -0.597 43.128 1.00 91.06 192 PRO A O 1
ATOM 1548 N N . GLU A 1 193 ? -16.586 -2.095 43.416 1.00 92.06 193 GLU A N 1
ATOM 1549 C CA . GLU A 1 193 ? -15.526 -1.100 43.544 1.00 92.06 193 GLU A CA 1
ATOM 1550 C C . GLU A 1 193 ? -15.382 -0.291 42.248 1.00 92.06 193 GLU A C 1
ATOM 1552 O O . GLU A 1 193 ? -15.709 -0.767 41.156 1.00 92.06 193 GLU A O 1
ATOM 1557 N N . GLU A 1 194 ? -14.851 0.929 42.353 1.00 93.12 194 GLU A N 1
ATOM 1558 C CA . GLU A 1 194 ? -14.717 1.846 41.217 1.00 93.12 194 GLU A CA 1
ATOM 1559 C C . GLU A 1 194 ? -14.033 1.185 40.010 1.00 93.12 194 GLU A C 1
ATOM 1561 O O . GLU A 1 194 ? -14.555 1.252 38.897 1.00 93.12 194 GLU A O 1
ATOM 1566 N N . LEU A 1 195 ? -12.897 0.510 40.213 1.00 94.31 195 LEU A N 1
ATOM 1567 C CA . LEU A 1 195 ? -12.153 -0.117 39.119 1.00 94.31 195 LEU A CA 1
ATOM 1568 C C . LEU A 1 195 ? -12.963 -1.228 38.435 1.00 94.31 195 LEU A C 1
ATOM 1570 O O . LEU A 1 195 ? -12.991 -1.307 37.208 1.00 94.31 195 LEU A O 1
ATOM 1574 N N . VAL A 1 196 ? -13.665 -2.050 39.218 1.00 95.06 196 VAL A N 1
ATOM 1575 C CA . VAL A 1 196 ? -14.533 -3.117 38.704 1.00 95.06 196 VAL A CA 1
ATOM 1576 C C . VAL A 1 196 ? -15.679 -2.522 37.894 1.00 95.06 196 VAL A C 1
ATOM 1578 O O . VAL A 1 196 ? -15.914 -2.938 36.762 1.00 95.06 196 VAL A O 1
ATOM 1581 N N . ALA A 1 197 ? -16.353 -1.501 38.425 1.00 93.62 197 ALA A N 1
ATOM 1582 C CA . ALA A 1 197 ? -17.436 -0.821 37.727 1.00 93.62 197 ALA A CA 1
ATOM 1583 C C . ALA A 1 197 ? -16.972 -0.230 36.383 1.00 93.62 197 ALA A C 1
ATOM 1585 O O . ALA A 1 197 ? -17.664 -0.358 35.375 1.00 93.62 197 ALA A O 1
ATOM 1586 N N . ARG A 1 198 ? -15.771 0.359 36.342 1.00 93.94 198 ARG A N 1
ATOM 1587 C CA . ARG A 1 198 ? -15.162 0.908 35.119 1.00 93.94 198 ARG A CA 1
ATOM 1588 C C . ARG A 1 198 ? -14.762 -0.169 34.108 1.00 93.94 198 ARG A C 1
ATOM 1590 O O . ARG A 1 198 ? -14.880 0.057 32.905 1.00 93.94 198 ARG A O 1
ATOM 1597 N N . LEU A 1 199 ? -14.308 -1.336 34.567 1.00 95.25 199 LEU A N 1
ATOM 1598 C CA . LEU A 1 199 ? -14.019 -2.485 33.703 1.00 95.25 199 LEU A CA 1
ATOM 1599 C C . LEU A 1 199 ? -15.303 -3.071 33.105 1.00 95.25 199 LEU A C 1
ATOM 1601 O O . LEU A 1 199 ? -15.346 -3.338 31.909 1.00 95.25 199 LEU A O 1
ATOM 1605 N N . LEU A 1 200 ? -16.376 -3.202 33.889 1.00 94.00 200 LEU A N 1
ATOM 1606 C CA . LEU A 1 200 ? -17.650 -3.756 33.415 1.00 94.00 200 LEU A CA 1
ATOM 1607 C C . LEU A 1 200 ? -18.279 -2.937 32.276 1.00 94.00 200 LEU A C 1
ATOM 1609 O O . LEU A 1 200 ? -18.857 -3.513 31.360 1.00 94.00 200 LEU A O 1
ATOM 1613 N N . LEU A 1 201 ? -18.091 -1.614 32.268 1.00 93.75 201 LEU A N 1
ATOM 1614 C CA . LEU A 1 201 ? -18.559 -0.705 31.206 1.00 93.75 201 LEU A CA 1
ATOM 1615 C C . LEU A 1 201 ? -17.864 -0.903 29.842 1.00 93.75 201 LEU A C 1
ATOM 1617 O O . LEU A 1 201 ? -18.242 -0.290 28.838 1.00 93.75 201 LEU A O 1
ATOM 1621 N N . GLN A 1 202 ? -16.836 -1.746 29.810 1.00 93.88 202 GLN A N 1
ATOM 1622 C CA . GLN A 1 202 ? -16.057 -2.089 28.626 1.00 93.88 202 GLN A CA 1
ATOM 1623 C C . GLN A 1 202 ? -15.820 -3.598 28.487 1.00 93.88 202 GLN A C 1
ATOM 1625 O O . GLN A 1 202 ? -15.080 -4.011 27.602 1.00 93.88 202 GLN A O 1
ATOM 1630 N N . SER A 1 203 ? -16.431 -4.423 29.336 1.00 92.81 203 SER A N 1
ATOM 1631 C CA . SER A 1 203 ? -16.414 -5.886 29.229 1.00 92.81 203 SER A CA 1
ATOM 1632 C C . SER A 1 203 ? -17.560 -6.384 28.356 1.00 92.81 203 SER A C 1
ATOM 1634 O O . SER A 1 203 ? -18.556 -5.690 28.198 1.00 92.81 203 SER A O 1
ATOM 1636 N N . ASP A 1 204 ? -17.497 -7.624 27.869 1.00 87.50 204 ASP A N 1
ATOM 1637 C CA . ASP A 1 204 ? -18.683 -8.299 27.319 1.00 87.50 204 ASP A CA 1
ATOM 1638 C C . ASP A 1 204 ? -19.803 -8.401 28.378 1.00 87.50 204 ASP A C 1
ATOM 1640 O O . ASP A 1 204 ? -19.506 -8.589 29.559 1.00 87.50 204 ASP A O 1
ATOM 1644 N N . ASP A 1 205 ? -21.080 -8.343 27.975 1.00 76.31 205 ASP A N 1
ATOM 1645 C CA . ASP A 1 205 ? -22.250 -8.377 28.885 1.00 76.31 205 ASP A CA 1
ATOM 1646 C C . ASP A 1 205 ? -22.301 -9.602 29.812 1.00 76.31 205 ASP A C 1
ATOM 1648 O O . ASP A 1 205 ? -22.883 -9.553 30.892 1.00 76.31 205 ASP A O 1
ATOM 1652 N N . SER A 1 206 ? -21.674 -10.709 29.418 1.00 78.94 206 SER A N 1
ATOM 1653 C CA . SER A 1 206 ? -21.599 -11.937 30.218 1.00 78.94 206 SER A CA 1
ATOM 1654 C C . SER A 1 206 ? -20.502 -11.920 31.291 1.00 78.94 206 SER A C 1
ATOM 1656 O O . SER A 1 206 ? -20.310 -12.908 32.002 1.00 78.94 206 SER A O 1
ATOM 1658 N N . THR A 1 207 ? -19.717 -10.850 31.379 1.00 83.38 207 THR A N 1
ATOM 1659 C CA . THR A 1 207 ? -18.517 -10.793 32.215 1.00 83.38 207 THR A CA 1
ATOM 1660 C C . THR A 1 207 ? -18.864 -10.438 33.657 1.00 83.38 207 THR A C 1
ATOM 1662 O O . THR A 1 207 ? -19.375 -9.358 33.927 1.00 83.38 207 THR A O 1
ATOM 1665 N N . SER A 1 208 ? -18.539 -11.327 34.599 1.00 91.81 208 SER A N 1
ATOM 1666 C CA . SER A 1 208 ? -18.864 -11.163 36.026 1.00 91.81 208 SER A CA 1
ATOM 1667 C C . SER A 1 208 ? -17.609 -10.904 36.869 1.00 91.81 208 SER A C 1
ATOM 1669 O O . SER A 1 208 ? -17.207 -11.735 37.686 1.00 91.81 208 SER A O 1
ATOM 1671 N N . VAL A 1 209 ? -16.937 -9.778 36.614 1.00 94.56 209 VAL A N 1
ATOM 1672 C CA . VAL A 1 209 ? -15.772 -9.324 37.399 1.00 94.56 209 VAL A CA 1
ATOM 1673 C C . VAL A 1 209 ? -16.246 -8.751 38.728 1.00 94.56 209 VAL A C 1
ATOM 1675 O O . VAL A 1 209 ? -17.199 -7.978 38.751 1.00 94.56 209 VAL A O 1
ATOM 1678 N N . PHE A 1 210 ? -15.566 -9.110 39.817 1.00 94.19 210 PHE A N 1
ATOM 1679 C CA . PHE A 1 210 ? -15.909 -8.634 41.163 1.00 94.19 210 PHE A CA 1
ATOM 1680 C C . PHE A 1 210 ? -14.704 -8.193 42.006 1.00 94.19 210 PHE A C 1
ATOM 1682 O O . PHE A 1 210 ? -14.887 -7.489 42.990 1.00 94.19 210 PHE A O 1
ATOM 1689 N N . ARG A 1 211 ? -13.469 -8.532 41.607 1.00 94.94 211 ARG A N 1
ATOM 1690 C CA . ARG A 1 211 ? -12.241 -7.930 42.156 1.00 94.94 211 ARG A CA 1
ATOM 1691 C C . ARG A 1 211 ? -11.325 -7.507 41.016 1.00 94.94 211 ARG A C 1
ATOM 1693 O O . ARG A 1 211 ? -11.260 -8.199 39.996 1.00 94.94 211 ARG A O 1
ATOM 1700 N N . ALA A 1 212 ? -10.613 -6.401 41.188 1.00 96.50 212 ALA A N 1
ATOM 1701 C CA . ALA A 1 212 ? -9.639 -5.929 40.215 1.00 96.50 212 ALA A CA 1
ATOM 1702 C C . ALA A 1 212 ? -8.503 -5.155 40.889 1.00 96.50 212 ALA A C 1
ATOM 1704 O O . ALA A 1 212 ? -8.734 -4.391 41.818 1.00 96.50 212 ALA A O 1
ATOM 1705 N N . GLU A 1 213 ? -7.293 -5.305 40.361 1.00 96.44 213 GLU A N 1
ATOM 1706 C CA . GLU A 1 213 ? -6.115 -4.533 40.742 1.00 96.44 213 GLU A CA 1
ATOM 1707 C C . GLU A 1 213 ? -5.425 -4.009 39.478 1.00 96.44 213 GLU A C 1
ATOM 1709 O O . GLU A 1 213 ? -5.167 -4.761 38.533 1.00 96.44 213 GLU A O 1
ATOM 1714 N N . ALA A 1 214 ? -5.152 -2.705 39.431 1.00 94.12 214 ALA A N 1
ATOM 1715 C CA . ALA A 1 214 ? -4.471 -2.091 38.300 1.00 94.12 214 ALA A CA 1
ATOM 1716 C C . ALA A 1 214 ? -2.959 -2.341 38.370 1.00 94.12 214 ALA A C 1
ATOM 1718 O O . ALA A 1 214 ? -2.323 -2.149 39.404 1.00 94.12 214 ALA A O 1
ATOM 1719 N N . SER A 1 215 ? -2.377 -2.737 37.243 1.00 92.75 215 SER A N 1
ATOM 1720 C CA . SER A 1 215 ? -0.933 -2.790 37.055 1.00 92.75 215 SER A CA 1
ATOM 1721 C C . SER A 1 215 ? -0.359 -1.388 36.839 1.00 92.75 215 SER A C 1
ATOM 1723 O O . SER A 1 215 ? -1.070 -0.440 36.508 1.00 92.75 215 SER A O 1
ATOM 1725 N N . THR A 1 216 ? 0.960 -1.275 36.968 1.00 88.56 216 THR A N 1
ATOM 1726 C CA . THR A 1 216 ? 1.722 -0.089 36.570 1.00 88.56 216 THR A CA 1
ATOM 1727 C C . THR A 1 216 ? 2.040 -0.051 35.069 1.00 88.56 216 THR A C 1
ATOM 1729 O O . THR A 1 216 ? 2.516 0.974 34.587 1.00 88.56 216 THR A O 1
ATOM 1732 N N . ASP A 1 217 ? 1.788 -1.136 34.321 1.00 83.00 217 ASP A N 1
ATOM 1733 C CA . ASP A 1 217 ? 1.975 -1.183 32.864 1.00 83.00 217 ASP A CA 1
ATOM 1734 C C . ASP A 1 217 ? 0.768 -0.550 32.152 1.00 83.00 217 ASP A C 1
ATOM 1736 O O . ASP A 1 217 ? -0.322 -1.131 32.079 1.00 83.00 217 ASP A O 1
ATOM 1740 N N . ALA A 1 218 ? 0.985 0.659 31.636 1.00 86.50 218 ALA A N 1
ATOM 1741 C CA . ALA A 1 218 ? 0.044 1.400 30.813 1.00 86.50 218 ALA A CA 1
ATOM 1742 C C . ALA A 1 218 ? 0.668 1.679 29.444 1.00 86.50 218 ALA A C 1
ATOM 1744 O O . ALA A 1 218 ? 1.824 2.098 29.339 1.00 86.50 218 ALA A O 1
ATOM 1745 N N . ARG A 1 219 ? -0.098 1.439 28.378 1.00 91.94 219 ARG A N 1
ATOM 1746 C CA . ARG A 1 219 ? 0.364 1.604 26.996 1.00 91.94 219 ARG A CA 1
ATOM 1747 C C . ARG A 1 219 ? -0.635 2.393 26.180 1.00 91.94 219 ARG A C 1
ATOM 1749 O O . ARG A 1 219 ? -1.844 2.264 26.355 1.00 91.94 219 ARG A O 1
ATOM 1756 N N . MET A 1 220 ? -0.123 3.156 25.225 1.00 92.62 220 MET A N 1
ATOM 1757 C CA . MET A 1 220 ? -0.970 3.813 24.242 1.00 92.62 220 MET A CA 1
ATOM 1758 C C . MET A 1 220 ? -1.536 2.774 23.269 1.00 92.62 220 MET A C 1
ATOM 1760 O O . MET A 1 220 ? -0.831 1.871 22.817 1.00 92.62 220 MET A O 1
ATOM 1764 N N . GLY A 1 221 ? -2.815 2.904 22.945 1.00 92.62 221 GLY A N 1
ATOM 1765 C CA . GLY A 1 221 ? -3.476 2.111 21.923 1.00 92.62 221 GLY A CA 1
ATOM 1766 C C . GLY A 1 221 ? -4.340 2.972 21.017 1.00 92.62 221 GLY A C 1
ATOM 1767 O O . GLY A 1 221 ? -4.734 4.078 21.372 1.00 92.62 221 GLY A O 1
ATOM 1768 N N . GLU A 1 222 ? -4.663 2.432 19.851 1.00 94.44 222 GLU A N 1
ATOM 1769 C CA . GLU A 1 222 ? -5.460 3.112 18.836 1.00 94.44 222 GLU A CA 1
ATOM 1770 C C . GLU A 1 222 ? -6.739 2.324 18.569 1.00 94.44 222 GLU A C 1
ATOM 1772 O O . GLU A 1 222 ? -6.729 1.088 18.542 1.00 94.44 222 GLU A O 1
ATOM 1777 N N . VAL A 1 223 ? -7.846 3.043 18.410 1.00 94.31 223 VAL A N 1
ATOM 1778 C CA . VAL A 1 223 ? -9.112 2.515 17.897 1.00 94.31 223 VAL A CA 1
ATOM 1779 C C . VAL A 1 223 ? -9.691 3.511 16.897 1.00 94.31 223 VAL A C 1
ATOM 1781 O O . VAL A 1 223 ? -9.353 4.695 16.923 1.00 94.31 223 VAL A O 1
ATOM 1784 N N . TYR A 1 224 ? -10.552 3.027 16.006 1.00 95.56 224 TYR A N 1
ATOM 1785 C CA . TYR A 1 224 ? -11.136 3.837 14.941 1.00 95.56 224 TYR A CA 1
ATOM 1786 C C . TYR A 1 224 ? -12.641 3.942 15.140 1.00 95.56 224 TYR A C 1
ATOM 1788 O O . TYR A 1 224 ? -13.333 2.927 15.180 1.00 95.56 224 TYR A O 1
ATOM 1796 N N . VAL A 1 225 ? -13.120 5.175 15.270 1.00 95.25 225 VAL A N 1
ATOM 1797 C CA . VAL A 1 225 ? -14.529 5.507 15.485 1.00 95.25 225 VAL A CA 1
ATOM 1798 C C . VAL A 1 225 ? -15.046 6.331 14.313 1.00 95.25 225 VAL A C 1
ATOM 1800 O O . VAL A 1 225 ? -14.293 7.077 13.684 1.00 95.25 225 VAL A O 1
ATOM 1803 N N . ASP A 1 226 ? -16.331 6.205 14.010 1.00 96.06 226 ASP A N 1
ATOM 1804 C CA . ASP A 1 226 ? -16.901 6.873 12.848 1.00 96.06 226 ASP A CA 1
ATOM 1805 C C . ASP A 1 226 ? -17.268 8.313 13.187 1.00 96.06 226 ASP A C 1
ATOM 1807 O O . ASP A 1 226 ? -18.106 8.581 14.048 1.00 96.06 226 ASP A O 1
ATOM 1811 N N . PHE A 1 227 ? -16.649 9.250 12.474 1.00 97.31 227 PHE A N 1
ATOM 1812 C CA . PHE A 1 227 ? -16.956 10.670 12.569 1.00 97.31 227 PHE A CA 1
ATOM 1813 C C . PHE A 1 227 ? -17.720 11.145 11.336 1.00 97.31 227 PHE A C 1
ATOM 1815 O O . PHE A 1 227 ? -17.448 10.742 10.200 1.00 97.31 227 PHE A O 1
ATOM 1822 N N . ARG A 1 228 ? -18.660 12.063 11.550 1.00 97.69 228 ARG A N 1
ATOM 1823 C CA . ARG A 1 228 ? -19.319 12.831 10.490 1.00 97.69 228 ARG A CA 1
ATOM 1824 C C . ARG A 1 228 ? -19.261 14.309 10.845 1.00 97.69 228 ARG A C 1
ATOM 1826 O O . ARG A 1 228 ? -19.673 14.699 11.934 1.00 97.69 228 ARG A O 1
ATOM 1833 N N . LEU A 1 229 ? -18.732 15.121 9.940 1.00 97.94 229 LEU A N 1
ATOM 1834 C CA . LEU A 1 229 ? -18.625 16.563 10.102 1.00 97.94 229 LEU A CA 1
ATOM 1835 C C . LEU A 1 229 ? -19.894 17.228 9.570 1.00 97.94 229 LEU A C 1
ATOM 1837 O O . LEU A 1 229 ? -20.169 17.159 8.373 1.00 97.94 229 LEU A O 1
ATOM 1841 N N . TYR A 1 230 ? -20.647 17.885 10.446 1.00 97.75 230 TYR A N 1
ATOM 1842 C CA . TYR A 1 230 ? -21.829 18.668 10.086 1.00 97.75 230 TYR A CA 1
ATOM 1843 C C . TYR A 1 230 ? -21.559 20.161 10.212 1.00 97.75 230 TYR A C 1
ATOM 1845 O O . TYR A 1 230 ? -20.835 20.586 11.104 1.00 97.75 230 TYR A O 1
ATOM 1853 N N . GLU A 1 231 ? -22.192 20.958 9.360 1.00 96.88 231 GLU A N 1
ATOM 1854 C CA . GLU A 1 231 ? -22.248 22.412 9.469 1.00 96.88 231 GLU A CA 1
ATOM 1855 C C . GLU A 1 231 ? -23.679 22.851 9.796 1.00 96.88 231 GLU A C 1
ATOM 1857 O O . GLU A 1 231 ? -24.625 22.541 9.069 1.00 96.88 231 GLU A O 1
ATOM 1862 N N . TYR A 1 232 ? -23.847 23.576 10.900 1.00 96.25 232 TYR A N 1
ATOM 1863 C CA . TYR A 1 232 ? -25.135 24.087 11.359 1.00 96.25 232 TYR A CA 1
ATOM 1864 C C . TYR A 1 232 ? -24.951 25.468 11.995 1.00 96.25 232 TYR A C 1
ATOM 1866 O O . TYR A 1 232 ? -24.040 25.673 12.793 1.00 96.25 232 TYR A O 1
ATOM 1874 N N . ASN A 1 233 ? -25.794 26.438 11.623 1.00 93.62 233 ASN A N 1
ATOM 1875 C CA . ASN A 1 233 ? -25.723 27.832 12.094 1.00 93.62 233 ASN A CA 1
ATOM 1876 C C . ASN A 1 233 ? -24.324 28.482 11.976 1.00 93.62 233 ASN A C 1
ATOM 1878 O O . ASN A 1 233 ? -23.919 29.264 12.834 1.00 93.62 233 ASN A O 1
ATOM 1882 N N . GLY A 1 234 ? -23.579 28.155 10.914 1.00 91.94 234 GLY A N 1
ATOM 1883 C CA . GLY A 1 234 ? -22.231 28.686 10.669 1.00 91.94 234 GLY A CA 1
ATOM 1884 C C . GLY A 1 234 ? -21.134 28.095 11.563 1.00 91.94 234 GLY A C 1
ATOM 1885 O O . GLY A 1 234 ? -20.019 28.611 11.574 1.00 91.94 234 GLY A O 1
ATOM 1886 N N . GLN A 1 235 ? -21.429 27.032 12.315 1.00 95.12 235 GLN A N 1
ATOM 1887 C CA . GLN A 1 235 ? -20.460 26.280 13.111 1.00 95.12 235 GLN A CA 1
ATOM 1888 C C . GLN A 1 235 ? -20.361 24.836 12.619 1.00 95.12 235 GLN A C 1
ATOM 1890 O O . GLN A 1 235 ? -21.328 24.277 12.098 1.00 95.12 235 GLN A O 1
ATOM 1895 N N . LYS A 1 236 ? -19.183 24.230 12.797 1.00 96.81 236 LYS A N 1
ATOM 1896 C CA . LYS A 1 236 ? -18.906 22.846 12.405 1.00 96.81 236 LYS A CA 1
ATOM 1897 C C . LYS A 1 236 ? -18.835 21.933 13.624 1.00 96.81 236 LYS A C 1
ATOM 1899 O O . LYS A 1 236 ? -18.277 22.306 14.653 1.00 96.81 236 LYS A O 1
ATOM 1904 N N . TYR A 1 237 ? -19.386 20.734 13.483 1.00 97.25 237 TYR A N 1
ATOM 1905 C CA . TYR A 1 237 ? -19.553 19.760 14.554 1.00 97.25 237 TYR A CA 1
ATOM 1906 C C . TYR A 1 237 ? -19.098 18.377 14.073 1.00 97.25 237 TYR A C 1
ATOM 1908 O O . TYR A 1 237 ? -19.776 17.779 13.233 1.00 97.25 237 TYR A O 1
ATOM 1916 N N . PRO A 1 238 ? -17.964 17.851 14.568 1.00 97.25 238 PRO A N 1
ATOM 1917 C CA . PRO A 1 238 ? -17.592 16.462 14.350 1.00 97.25 238 PRO A CA 1
ATOM 1918 C C . PRO A 1 238 ? -18.420 15.592 15.301 1.00 97.25 238 PRO A C 1
ATOM 1920 O O . PRO A 1 238 ? -18.268 15.678 16.515 1.00 97.25 238 PRO A O 1
ATOM 1923 N N . ILE A 1 239 ? -19.327 14.787 14.754 1.00 97.56 239 ILE A N 1
ATOM 1924 C CA . ILE A 1 239 ? -20.244 13.946 15.528 1.00 97.56 239 ILE A CA 1
ATOM 1925 C C . ILE A 1 239 ? -19.823 12.485 15.397 1.00 97.56 239 ILE A C 1
ATOM 1927 O O . ILE A 1 239 ? -19.597 12.001 14.287 1.00 97.56 239 ILE A O 1
ATOM 1931 N N . VAL A 1 240 ? -19.746 11.793 16.532 1.00 97.00 240 VAL A N 1
ATOM 1932 C CA . VAL A 1 240 ? -19.426 10.366 16.624 1.00 97.00 240 VAL A CA 1
ATOM 1933 C C . VAL A 1 240 ? -20.673 9.521 16.386 1.00 97.00 240 VAL A C 1
ATOM 1935 O O . VAL A 1 240 ? -21.718 9.744 17.010 1.00 97.00 240 VAL A O 1
ATOM 1938 N N . PHE A 1 241 ? -20.529 8.523 15.523 1.00 95.75 241 PHE A N 1
ATOM 1939 C CA . PHE A 1 241 ? -21.529 7.505 15.236 1.00 95.75 241 PHE A CA 1
ATOM 1940 C C . PHE A 1 241 ? -21.029 6.125 15.669 1.00 95.75 241 PHE A C 1
ATOM 1942 O O . PHE A 1 241 ? -19.838 5.826 15.602 1.00 95.75 241 PHE A O 1
ATOM 1949 N N . TYR A 1 242 ? -21.960 5.279 16.099 1.00 94.44 242 TYR A N 1
ATOM 1950 C CA . TYR A 1 242 ? -21.735 3.864 16.358 1.00 94.44 242 TYR A CA 1
ATOM 1951 C C . TYR A 1 242 ? -22.928 3.078 15.812 1.00 94.44 242 TYR A C 1
ATOM 1953 O O . TYR A 1 242 ? -24.069 3.423 16.105 1.00 94.44 242 TYR A O 1
ATOM 1961 N N . GLN A 1 243 ? -22.666 2.063 14.980 1.00 91.31 243 GLN A N 1
ATOM 1962 C CA . GLN A 1 243 ? -23.705 1.295 14.270 1.00 91.31 243 GLN A CA 1
ATOM 1963 C C . GLN A 1 243 ? -24.709 2.194 13.521 1.00 91.31 243 GLN A C 1
ATOM 1965 O O . GLN A 1 243 ? -25.915 1.994 13.597 1.00 91.31 243 GLN A O 1
ATOM 1970 N N . ASP A 1 244 ? -24.198 3.221 12.833 1.00 90.62 244 ASP A N 1
ATOM 1971 C CA . ASP A 1 244 ? -24.979 4.245 12.118 1.00 90.62 244 ASP A CA 1
ATOM 1972 C C . ASP A 1 244 ? -25.914 5.118 12.973 1.00 90.62 244 ASP A C 1
ATOM 1974 O O . ASP A 1 244 ? -26.568 6.022 12.445 1.00 90.62 244 ASP A O 1
ATOM 1978 N N . GLU A 1 245 ? -25.896 4.957 14.294 1.00 93.31 245 GLU A N 1
ATOM 1979 C CA . GLU A 1 245 ? -26.623 5.797 15.238 1.00 93.31 245 GLU A CA 1
ATOM 1980 C C . GLU A 1 245 ? -25.705 6.805 15.935 1.00 93.31 245 GLU A C 1
ATOM 1982 O O . GLU A 1 245 ? -24.495 6.620 16.072 1.00 93.31 245 GLU A O 1
ATOM 1987 N N . VAL A 1 246 ? -26.289 7.916 16.385 1.00 94.44 246 VAL A N 1
ATOM 1988 C CA . VAL A 1 246 ? -25.553 8.959 17.108 1.00 94.44 246 VAL A CA 1
ATOM 1989 C C . VAL A 1 246 ? -25.194 8.454 18.495 1.00 94.44 246 VAL A C 1
ATOM 1991 O O . VAL A 1 246 ? -26.074 8.201 19.319 1.00 94.44 246 VAL A O 1
ATOM 1994 N N . SER A 1 247 ? -23.900 8.398 18.796 1.00 95.38 247 SER A N 1
ATOM 1995 C CA . SER A 1 247 ? -23.437 7.999 20.122 1.00 95.38 247 SER A CA 1
ATOM 1996 C C . SER A 1 247 ? -23.547 9.165 21.106 1.00 95.38 247 SER A C 1
ATOM 1998 O O . SER A 1 247 ? -22.647 9.998 21.203 1.00 95.38 247 SER A O 1
ATOM 2000 N N . LEU A 1 248 ? -24.671 9.269 21.824 1.00 93.25 248 LEU A N 1
ATOM 2001 C CA . LEU A 1 248 ? -24.942 10.403 22.723 1.00 93.25 248 LEU A CA 1
ATOM 2002 C C . LEU A 1 248 ? -23.821 10.608 23.748 1.00 93.25 248 LEU A C 1
ATOM 2004 O O . LEU A 1 248 ? -23.251 11.689 23.821 1.00 93.25 248 LEU A O 1
ATOM 2008 N N . LYS A 1 249 ? -23.432 9.543 24.457 1.00 91.88 249 LYS A N 1
ATOM 2009 C CA . LYS A 1 249 ? -22.406 9.614 25.506 1.00 91.88 249 LYS A CA 1
ATOM 2010 C C . LYS A 1 249 ? -21.029 9.994 24.959 1.00 91.88 249 LYS A C 1
ATOM 2012 O O . LYS A 1 249 ? -20.316 10.757 25.603 1.00 91.88 249 LYS A O 1
ATOM 2017 N N . ALA A 1 250 ? -20.652 9.490 23.779 1.00 93.19 250 ALA A N 1
ATOM 2018 C CA . ALA A 1 250 ? -19.387 9.866 23.145 1.00 93.19 250 ALA A CA 1
ATOM 2019 C C . ALA A 1 250 ? -19.381 11.341 22.733 1.00 93.19 250 ALA A C 1
ATOM 2021 O O . ALA A 1 250 ? -18.383 12.029 22.932 1.00 93.19 250 ALA A O 1
ATOM 2022 N N . ASN A 1 251 ? -20.500 11.837 22.204 1.00 94.12 251 ASN A N 1
ATOM 2023 C CA . ASN A 1 251 ? -20.624 13.237 21.819 1.00 94.12 251 ASN A CA 1
ATOM 2024 C C . ASN A 1 251 ? -20.697 14.170 23.039 1.00 94.12 251 ASN A C 1
ATOM 2026 O O . ASN A 1 251 ? -20.055 15.216 23.024 1.00 94.12 251 ASN A O 1
ATOM 2030 N N . ASP A 1 252 ? -21.393 13.798 24.114 1.00 91.81 252 ASP A N 1
ATOM 2031 C CA . ASP A 1 252 ? -21.420 14.585 25.356 1.00 91.81 252 ASP A CA 1
ATOM 2032 C C . ASP A 1 252 ? -20.009 14.714 25.958 1.00 91.81 252 ASP A C 1
ATOM 2034 O O . ASP A 1 252 ? -19.598 15.804 26.362 1.00 91.81 252 ASP A O 1
ATOM 2038 N N . LEU A 1 253 ? -19.227 13.625 25.936 1.00 90.94 253 LEU A N 1
ATOM 2039 C CA . LEU A 1 253 ? -17.818 13.639 26.330 1.00 90.94 253 LEU A CA 1
ATOM 2040 C C . LEU A 1 253 ? -16.985 14.541 25.404 1.00 90.94 253 LEU A C 1
ATOM 2042 O O . LEU A 1 253 ? -16.213 15.380 25.875 1.00 90.94 253 LEU A O 1
ATOM 2046 N N . LEU A 1 254 ? -17.145 14.386 24.088 1.00 92.25 254 LEU A N 1
ATOM 2047 C CA . LEU A 1 254 ? -16.413 15.143 23.074 1.00 92.25 254 LEU A CA 1
ATOM 2048 C C . LEU A 1 254 ? -16.649 16.652 23.204 1.00 92.25 254 LEU A C 1
ATOM 2050 O O . LEU A 1 254 ? -15.691 17.416 23.192 1.00 92.25 254 LEU A O 1
ATOM 2054 N N . PHE A 1 255 ? -17.905 17.077 23.367 1.00 92.12 255 PHE A N 1
ATOM 2055 C CA . PHE A 1 255 ? -18.315 18.485 23.432 1.00 92.12 255 PHE A CA 1
ATOM 2056 C C . PHE A 1 255 ? -18.206 19.115 24.824 1.00 92.12 255 PHE A C 1
ATOM 2058 O O . PHE A 1 255 ? -18.690 20.228 25.039 1.00 92.12 255 PHE A O 1
ATOM 2065 N N . ASN A 1 256 ? -17.518 18.462 25.761 1.00 89.62 256 ASN A N 1
ATOM 2066 C CA . ASN A 1 256 ? -17.120 19.119 26.996 1.00 89.62 256 ASN A CA 1
ATOM 2067 C C . ASN A 1 256 ? -16.113 20.250 26.707 1.00 89.62 256 ASN A C 1
ATOM 2069 O O . ASN A 1 256 ? -15.207 20.107 25.885 1.00 89.62 256 ASN A O 1
ATOM 2073 N N . ASN A 1 257 ? -16.229 21.370 27.425 1.00 86.31 257 ASN A N 1
ATOM 2074 C CA . ASN A 1 257 ? -15.406 22.567 27.217 1.00 86.31 257 ASN A CA 1
ATOM 2075 C C . ASN A 1 257 ? -13.890 22.296 27.279 1.00 86.31 257 ASN A C 1
ATOM 2077 O O . ASN A 1 257 ? -13.119 22.984 26.612 1.00 86.31 257 ASN A O 1
ATOM 2081 N N . CYS A 1 258 ? -13.445 21.300 28.054 1.00 88.06 258 CYS A N 1
ATOM 2082 C CA . CYS A 1 258 ? -12.026 20.942 28.149 1.00 88.06 258 CYS A CA 1
ATOM 2083 C C . CYS A 1 258 ? -11.464 20.247 26.895 1.00 88.06 258 CYS A C 1
ATOM 2085 O O . CYS A 1 258 ? -10.249 20.207 26.733 1.00 88.06 258 CYS A O 1
ATOM 2087 N N . ASN A 1 259 ? -12.317 19.760 25.990 1.00 92.31 259 ASN A N 1
ATOM 2088 C CA . ASN A 1 259 ? -11.933 19.019 24.783 1.00 92.31 259 ASN A CA 1
ATOM 2089 C C . ASN A 1 259 ? -11.982 19.883 23.508 1.00 92.31 259 ASN A C 1
ATOM 2091 O O . ASN A 1 259 ? -11.895 19.378 22.389 1.00 92.31 259 ASN A O 1
ATOM 2095 N N . ALA A 1 260 ? -12.084 21.208 23.660 1.00 92.81 260 ALA A N 1
ATOM 2096 C CA . ALA A 1 260 ? -12.234 22.138 22.543 1.00 92.81 260 ALA A CA 1
ATOM 2097 C C . ALA A 1 260 ? -11.080 22.081 21.523 1.00 92.81 260 ALA A C 1
ATOM 2099 O O . ALA A 1 260 ? -11.316 22.321 20.341 1.00 92.81 260 ALA A O 1
ATOM 2100 N N . GLN A 1 261 ? -9.846 21.777 21.951 1.00 93.50 261 GLN A N 1
ATOM 2101 C CA . GLN A 1 261 ? -8.721 21.608 21.022 1.00 93.50 261 GLN A CA 1
ATOM 2102 C C . GLN A 1 261 ? -8.898 20.357 20.156 1.00 93.50 261 GLN A C 1
ATOM 2104 O O . GLN A 1 261 ? -8.854 20.471 18.939 1.00 93.50 261 GLN A O 1
ATOM 2109 N N . TYR A 1 262 ? -9.212 19.211 20.766 1.00 94.06 262 TYR A N 1
ATOM 2110 C CA . TYR A 1 262 ? -9.460 17.964 20.038 1.00 94.06 262 TYR A CA 1
ATOM 2111 C C . TYR A 1 262 ? -10.583 18.122 18.999 1.00 94.06 262 TYR A C 1
ATOM 2113 O O . TYR A 1 262 ? -10.473 17.644 17.872 1.00 94.06 262 TYR A O 1
ATOM 2121 N N . ILE A 1 263 ? -11.649 18.856 19.342 1.00 95.50 263 ILE A N 1
ATOM 2122 C CA . ILE A 1 263 ? -12.722 19.186 18.392 1.00 95.50 263 ILE A CA 1
ATOM 2123 C C . ILE A 1 263 ? -12.196 20.013 17.217 1.00 95.50 263 ILE A C 1
ATOM 2125 O O . ILE A 1 263 ? -12.526 19.700 16.075 1.00 95.50 263 ILE A O 1
ATOM 2129 N N . ARG A 1 264 ? -11.393 21.056 17.474 1.00 96.00 264 ARG A N 1
ATOM 2130 C CA . ARG A 1 264 ? -10.798 21.873 16.405 1.00 96.00 264 ARG A CA 1
ATOM 2131 C C . ARG A 1 264 ? -9.941 21.026 15.473 1.00 96.00 264 ARG A C 1
ATOM 2133 O O . ARG A 1 264 ? -10.096 21.155 14.265 1.00 96.00 264 ARG A O 1
ATOM 2140 N N . ASP A 1 265 ? -9.133 20.124 16.019 1.00 95.81 265 ASP A N 1
ATOM 2141 C CA . ASP A 1 265 ? -8.276 19.235 15.230 1.00 95.81 265 ASP A CA 1
ATOM 2142 C C . ASP A 1 265 ? -9.118 18.283 14.364 1.00 95.81 265 ASP A C 1
ATOM 2144 O O . ASP A 1 265 ? -8.846 18.099 13.178 1.00 95.81 265 ASP A O 1
ATOM 2148 N N . LYS A 1 266 ? -10.215 17.732 14.906 1.00 96.69 266 LYS A N 1
ATOM 2149 C CA . LYS A 1 266 ? -11.151 16.906 14.124 1.00 96.69 266 LYS A CA 1
ATOM 2150 C C . LYS A 1 266 ? -11.863 17.697 13.031 1.00 96.69 266 LYS A C 1
ATOM 2152 O O . LYS A 1 266 ? -12.016 17.180 11.928 1.00 96.69 266 LYS A O 1
ATOM 2157 N N . ILE A 1 267 ? -12.282 18.933 13.302 1.00 97.75 267 ILE A N 1
ATOM 2158 C CA . ILE A 1 267 ? -12.853 19.812 12.271 1.00 97.75 267 ILE A CA 1
ATOM 2159 C C . ILE A 1 267 ? -11.814 20.060 11.174 1.00 97.75 267 ILE A C 1
ATOM 2161 O O . ILE A 1 267 ? -12.140 19.873 10.007 1.00 97.75 267 ILE A O 1
ATOM 2165 N N . HIS A 1 268 ? -10.575 20.395 11.544 1.00 97.44 268 HIS A N 1
ATOM 2166 C CA . HIS A 1 268 ? -9.470 20.659 10.617 1.00 97.44 268 HIS A CA 1
ATOM 2167 C C . HIS A 1 268 ? -9.207 19.480 9.674 1.00 97.44 268 HIS A C 1
ATOM 2169 O O . HIS A 1 268 ? -9.209 19.642 8.455 1.00 97.44 268 HIS A O 1
ATOM 2175 N N . ILE A 1 269 ? -9.097 18.263 10.220 1.00 97.25 269 ILE A N 1
ATOM 2176 C CA . ILE A 1 269 ? -8.924 17.037 9.424 1.00 97.25 269 ILE A CA 1
ATOM 2177 C C . ILE A 1 269 ? -10.148 16.780 8.529 1.00 97.25 269 ILE A C 1
ATOM 2179 O O . ILE A 1 269 ? -10.002 16.421 7.362 1.00 97.25 269 ILE A O 1
ATOM 2183 N N . GLY A 1 270 ? -11.366 16.956 9.050 1.00 97.31 270 GLY A N 1
ATOM 2184 C CA . GLY A 1 270 ? -12.588 16.729 8.275 1.00 97.31 270 GLY A CA 1
ATOM 2185 C C . GLY A 1 270 ? -12.772 17.731 7.128 1.00 97.31 270 GLY A C 1
ATOM 2186 O O . GLY A 1 270 ? -13.241 17.358 6.055 1.00 97.31 270 GLY A O 1
ATOM 2187 N N . GLU A 1 271 ? -12.375 18.990 7.320 1.00 97.00 271 GLU A N 1
ATOM 2188 C CA . GLU A 1 271 ? -12.353 20.008 6.264 1.00 97.00 271 GLU A CA 1
ATOM 2189 C C . GLU A 1 271 ? -11.332 19.685 5.178 1.00 97.00 271 GLU A C 1
ATOM 2191 O O . GLU A 1 271 ? -11.659 19.780 3.995 1.00 97.00 271 GLU A O 1
ATOM 2196 N N . TYR A 1 272 ? -10.128 19.266 5.576 1.00 97.50 272 TYR A N 1
ATOM 2197 C CA . TYR A 1 272 ? -9.108 18.795 4.650 1.00 97.50 272 TYR A CA 1
ATOM 2198 C C . TYR A 1 272 ? -9.645 17.651 3.781 1.00 97.50 272 TYR A C 1
ATOM 2200 O O . TYR A 1 272 ? -9.616 17.744 2.555 1.00 97.50 272 TYR A O 1
ATOM 2208 N N . LEU A 1 273 ? -10.207 16.608 4.399 1.00 97.06 273 LEU A N 1
ATOM 2209 C CA . LEU A 1 273 ? -10.736 15.454 3.669 1.00 97.06 273 LEU A CA 1
ATOM 2210 C C . LEU A 1 273 ? -11.894 15.836 2.739 1.00 97.06 273 LEU A C 1
ATOM 2212 O O . LEU A 1 273 ? -11.959 15.348 1.609 1.00 97.06 273 LEU A O 1
ATOM 2216 N N . HIS A 1 274 ? -12.772 16.750 3.166 1.00 96.44 274 HIS A N 1
ATOM 2217 C CA . HIS A 1 274 ? -13.796 17.312 2.288 1.00 96.44 274 HIS A CA 1
ATOM 2218 C C . HIS A 1 274 ? -13.171 18.017 1.078 1.00 96.44 274 HIS A C 1
ATOM 2220 O O . HIS A 1 274 ? -13.586 17.765 -0.055 1.00 96.44 274 HIS A O 1
ATOM 2226 N N . LEU A 1 275 ? -12.164 18.870 1.302 1.00 96.88 275 LEU A N 1
ATOM 2227 C CA . LEU A 1 275 ? -11.465 19.604 0.249 1.00 96.88 275 LEU A CA 1
ATOM 2228 C C . LEU A 1 275 ? -10.889 18.646 -0.798 1.00 96.88 275 LEU A C 1
ATOM 2230 O O . LEU A 1 275 ? -11.209 18.788 -1.976 1.00 96.88 275 LEU A O 1
ATOM 2234 N N . VAL A 1 276 ? -10.094 17.659 -0.381 1.00 96.00 276 VAL A N 1
ATOM 2235 C CA . VAL A 1 276 ? -9.368 16.790 -1.320 1.00 96.00 276 VAL A CA 1
ATOM 2236 C C . VAL A 1 276 ? -10.245 15.754 -2.028 1.00 96.00 276 VAL A C 1
ATOM 2238 O O . VAL A 1 276 ? -9.896 15.336 -3.130 1.00 96.00 276 VAL A O 1
ATOM 2241 N N . ARG A 1 277 ? -11.389 15.355 -1.448 1.00 93.50 277 ARG A N 1
ATOM 2242 C CA . ARG A 1 277 ? -12.183 14.219 -1.961 1.00 93.50 277 ARG A CA 1
ATOM 2243 C C . ARG A 1 277 ? -13.580 14.558 -2.460 1.00 93.50 277 ARG A C 1
ATOM 2245 O O . ARG A 1 277 ? -14.087 13.853 -3.328 1.00 93.50 277 ARG A O 1
ATOM 2252 N N . GLU A 1 278 ? -14.238 15.570 -1.901 1.00 93.25 278 GLU A N 1
ATOM 2253 C CA . GLU A 1 278 ? -15.671 15.806 -2.151 1.00 93.25 278 GLU A CA 1
ATOM 2254 C C . GLU A 1 278 ? -15.975 17.209 -2.677 1.00 93.25 278 GLU A C 1
ATOM 2256 O O . GLU A 1 278 ? -16.968 17.393 -3.381 1.00 93.25 278 GLU A O 1
ATOM 2261 N N . SER A 1 279 ? -15.108 18.189 -2.405 1.00 93.12 279 SER A N 1
ATOM 2262 C CA . SER A 1 279 ? -15.349 19.589 -2.763 1.00 93.12 279 SER A CA 1
ATOM 2263 C C . SER A 1 279 ? -15.347 19.853 -4.272 1.00 93.12 279 SER A C 1
ATOM 2265 O O . SER A 1 279 ? -15.970 20.817 -4.718 1.00 93.12 279 SER A O 1
ATOM 2267 N N . ARG A 1 280 ? -14.638 19.021 -5.055 1.00 93.50 280 ARG A N 1
ATOM 2268 C CA . ARG A 1 280 ? -14.353 19.232 -6.492 1.00 93.50 280 ARG A CA 1
ATOM 2269 C C . ARG A 1 280 ? -13.709 20.591 -6.796 1.00 93.50 280 ARG A C 1
ATOM 2271 O O . ARG A 1 280 ? -13.781 21.095 -7.916 1.00 93.50 280 ARG A O 1
ATOM 2278 N N . MET A 1 281 ? -13.119 21.227 -5.788 1.00 94.56 281 MET A N 1
ATOM 2279 C CA . MET A 1 281 ? -12.405 22.481 -5.955 1.00 94.56 281 MET A CA 1
ATOM 2280 C C . MET A 1 281 ? -11.007 22.212 -6.494 1.00 94.56 281 MET A C 1
ATOM 2282 O O . MET A 1 281 ? -10.365 21.237 -6.114 1.00 94.56 281 MET A O 1
ATOM 2286 N N . ARG A 1 282 ? -10.513 23.122 -7.339 1.00 96.00 282 ARG A N 1
ATOM 2287 C CA . ARG A 1 282 ? -9.128 23.090 -7.815 1.00 96.00 282 ARG A CA 1
ATOM 2288 C C . ARG A 1 282 ? -8.166 23.163 -6.626 1.00 96.00 282 ARG A C 1
ATOM 2290 O O . ARG A 1 282 ? -8.205 24.131 -5.865 1.00 96.00 282 ARG A O 1
ATOM 2297 N N . LEU A 1 283 ? -7.303 22.162 -6.495 1.00 97.69 283 LEU A N 1
ATOM 2298 C CA . LEU A 1 283 ? -6.328 22.051 -5.419 1.00 97.69 283 LEU A CA 1
ATOM 2299 C C . LEU A 1 283 ? -5.059 22.806 -5.816 1.00 97.69 283 LEU A C 1
ATOM 2301 O O . LEU A 1 283 ? -4.299 22.376 -6.678 1.00 97.69 283 LEU A O 1
ATOM 2305 N N . THR A 1 284 ? -4.862 23.953 -5.181 1.00 97.81 284 THR A N 1
ATOM 2306 C CA . THR A 1 284 ? -3.700 24.842 -5.313 1.00 97.81 284 THR A CA 1
ATOM 2307 C C . THR A 1 284 ? -2.941 24.910 -3.990 1.00 97.81 284 THR A C 1
ATOM 2309 O O . THR A 1 284 ? -3.454 24.499 -2.940 1.00 97.81 284 THR A O 1
ATOM 2312 N N . TYR A 1 285 ? -1.745 25.498 -4.001 1.00 97.44 285 TYR A N 1
ATOM 2313 C CA . TYR A 1 285 ? -0.989 25.789 -2.787 1.00 97.44 285 TYR A CA 1
ATOM 2314 C C . TYR A 1 285 ? -1.839 26.594 -1.803 1.00 97.44 285 TYR A C 1
ATOM 2316 O O . TYR A 1 285 ? -1.892 26.260 -0.629 1.00 97.44 285 TYR A O 1
ATOM 2324 N N . GLN A 1 286 ? -2.575 27.603 -2.278 1.00 97.00 286 GLN A N 1
ATOM 2325 C CA . GLN A 1 286 ? -3.400 28.454 -1.417 1.00 97.00 286 GLN A CA 1
ATOM 2326 C C . GLN A 1 286 ? -4.522 27.683 -0.705 1.00 97.00 286 GLN A C 1
ATOM 2328 O O . GLN A 1 286 ? -4.860 28.012 0.430 1.00 97.00 286 GLN A O 1
ATOM 2333 N N . SER A 1 287 ? -5.111 26.677 -1.360 1.00 96.81 287 SER A N 1
ATOM 2334 C CA . SER A 1 287 ? -6.162 25.852 -0.750 1.00 96.81 287 SER A CA 1
ATOM 2335 C C . SER A 1 287 ? -5.616 24.786 0.199 1.00 96.81 287 SER A C 1
ATOM 2337 O O . SER A 1 287 ? -6.283 24.459 1.174 1.00 96.81 287 SER A O 1
ATOM 2339 N N . LEU A 1 288 ? -4.422 24.246 -0.071 1.00 96.81 288 LEU A N 1
ATOM 2340 C CA . LEU A 1 288 ? -3.838 23.144 0.702 1.00 96.81 288 LEU A CA 1
ATOM 2341 C C . LEU A 1 288 ? -2.892 23.612 1.810 1.00 96.81 288 LEU A C 1
ATOM 2343 O O . LEU A 1 288 ? -2.734 22.903 2.799 1.00 96.81 288 LEU A O 1
ATOM 2347 N N . CYS A 1 289 ? -2.298 24.805 1.694 1.00 95.69 289 CYS A N 1
ATOM 2348 C CA . CYS A 1 289 ? -1.356 25.322 2.685 1.00 95.69 289 CYS A CA 1
ATOM 2349 C C . CYS A 1 289 ? -1.905 25.368 4.120 1.00 95.69 289 CYS A C 1
ATOM 2351 O O . CYS A 1 289 ? -1.111 25.130 5.029 1.00 95.69 289 CYS A O 1
ATOM 2353 N N . PRO A 1 290 ? -3.212 25.616 4.378 1.00 96.56 290 PRO A N 1
ATOM 2354 C CA . PRO A 1 290 ? -3.734 25.574 5.741 1.00 96.56 290 PRO A CA 1
ATOM 2355 C C . PRO A 1 290 ? -3.685 24.176 6.367 1.00 96.56 290 PRO A C 1
ATOM 2357 O O . PRO A 1 290 ? -3.695 24.087 7.584 1.00 96.56 290 PRO A O 1
ATOM 2360 N N . TYR A 1 291 ? -3.630 23.114 5.554 1.00 96.88 291 TYR A N 1
ATOM 2361 C CA . TYR A 1 291 ? -3.782 21.718 5.973 1.00 96.88 291 TYR A CA 1
ATOM 2362 C C . TYR A 1 291 ? -2.489 20.895 5.854 1.00 96.88 291 TYR A C 1
ATOM 2364 O O . TYR A 1 291 ? -2.527 19.674 5.972 1.00 96.88 291 TYR A O 1
ATOM 2372 N N . MET A 1 292 ? -1.335 21.522 5.597 1.00 94.50 292 MET A N 1
ATOM 2373 C CA . MET A 1 292 ? -0.058 20.809 5.402 1.00 94.50 292 MET A CA 1
ATOM 2374 C C . MET A 1 292 ? 0.404 20.012 6.630 1.00 94.50 292 MET A C 1
ATOM 2376 O O . MET A 1 292 ? 1.229 19.113 6.502 1.00 94.50 292 MET A O 1
ATOM 2380 N N . ASP A 1 293 ? -0.109 20.344 7.813 1.00 94.69 293 ASP A N 1
ATOM 2381 C CA . ASP A 1 293 ? 0.129 19.628 9.065 1.00 94.69 293 ASP A CA 1
ATOM 2382 C C . ASP A 1 293 ? -0.595 18.273 9.136 1.00 94.69 293 ASP A C 1
ATOM 2384 O O . ASP A 1 293 ? -0.163 17.390 9.876 1.00 94.69 293 ASP A O 1
ATOM 2388 N N . VAL A 1 294 ? -1.668 18.095 8.355 1.00 94.62 294 VAL A N 1
ATOM 2389 C CA . VAL A 1 294 ? -2.505 16.881 8.348 1.00 94.62 294 VAL A CA 1
ATOM 2390 C C . VAL A 1 294 ? -2.640 16.223 6.976 1.00 94.62 294 VAL A C 1
ATOM 2392 O O . VAL A 1 294 ? -3.210 15.134 6.889 1.00 94.62 294 VAL A O 1
ATOM 2395 N N . TRP A 1 295 ? -2.150 16.858 5.908 1.00 94.12 295 TRP A N 1
ATOM 2396 C CA . TRP A 1 295 ? -2.322 16.344 4.555 1.00 94.12 295 TRP A CA 1
ATOM 2397 C C . TRP A 1 295 ? -1.563 15.030 4.323 1.00 94.12 295 TRP A C 1
ATOM 2399 O O . TRP A 1 295 ? -0.496 14.784 4.885 1.00 94.12 295 TRP A O 1
ATOM 2409 N N . SER A 1 296 ? -2.100 14.192 3.447 1.00 93.62 296 SER A N 1
ATOM 2410 C CA . SER A 1 296 ? -1.398 13.054 2.870 1.00 93.62 296 SER A CA 1
ATOM 2411 C C . SER A 1 296 ? -1.352 13.226 1.360 1.00 93.62 296 SER A C 1
ATOM 2413 O O . SER A 1 296 ? -2.368 13.546 0.744 1.00 93.62 296 SER A O 1
ATOM 2415 N N . LEU A 1 297 ? -0.188 13.007 0.743 1.00 95.44 297 LEU A N 1
ATOM 2416 C CA . LEU A 1 297 ? -0.084 13.072 -0.718 1.00 95.44 297 LEU A CA 1
ATOM 2417 C C . LEU A 1 297 ? -0.998 12.031 -1.382 1.00 95.44 297 LEU A C 1
ATOM 2419 O O . LEU A 1 297 ? -1.643 12.318 -2.390 1.00 95.44 297 LEU A O 1
ATOM 2423 N N . ASP A 1 298 ? -1.131 10.856 -0.768 1.00 93.44 298 ASP A N 1
ATOM 2424 C CA . ASP A 1 298 ? -1.946 9.754 -1.288 1.00 93.44 298 ASP A CA 1
ATOM 2425 C C . ASP A 1 298 ? -3.438 10.119 -1.385 1.00 93.44 298 ASP A C 1
ATOM 2427 O O . ASP A 1 298 ? -4.170 9.525 -2.171 1.00 93.44 298 ASP A O 1
ATOM 2431 N N . ASP A 1 299 ? -3.893 11.132 -0.639 1.00 93.38 299 ASP A N 1
ATOM 2432 C CA . ASP A 1 299 ? -5.281 11.587 -0.691 1.00 93.38 299 ASP A CA 1
ATOM 2433 C C . ASP A 1 299 ? -5.613 12.407 -1.946 1.00 93.38 299 ASP A C 1
ATOM 2435 O O . ASP A 1 299 ? -6.792 12.541 -2.279 1.00 93.38 299 ASP A O 1
ATOM 2439 N N . PHE A 1 300 ? -4.617 12.999 -2.621 1.00 95.19 300 PHE A N 1
ATOM 2440 C CA . PHE A 1 300 ? -4.878 13.958 -3.699 1.00 95.19 300 PHE A CA 1
ATOM 2441 C C . PHE A 1 300 ? -3.954 13.887 -4.919 1.00 95.19 300 PHE A C 1
ATOM 2443 O O . PHE A 1 300 ? -4.266 14.551 -5.906 1.00 95.19 300 PHE A O 1
ATOM 2450 N N . LEU A 1 301 ? -2.870 13.099 -4.922 1.00 96.44 301 LEU A N 1
ATOM 2451 C CA . LEU A 1 301 ? -1.996 12.964 -6.103 1.00 96.44 301 LEU A CA 1
ATOM 2452 C C . LEU A 1 301 ? -2.758 12.495 -7.354 1.00 96.44 301 LEU A C 1
ATOM 2454 O O . LEU A 1 301 ? -2.443 12.915 -8.462 1.00 96.44 301 LEU A O 1
ATOM 2458 N N . GLU A 1 302 ? -3.776 11.652 -7.181 1.00 94.81 302 GLU A N 1
ATOM 2459 C CA . GLU A 1 302 ? -4.635 11.158 -8.268 1.00 94.81 302 GLU A CA 1
ATOM 2460 C C . GLU A 1 302 ? -5.814 12.081 -8.601 1.00 94.81 302 GLU A C 1
ATOM 2462 O O . GLU A 1 302 ? -6.605 11.782 -9.494 1.00 94.81 302 GLU A O 1
ATOM 2467 N N . SER A 1 303 ? -5.977 13.185 -7.872 1.00 95.25 303 SER A N 1
ATOM 2468 C CA . SER A 1 303 ? -7.126 14.064 -8.053 1.00 95.25 303 SER A CA 1
ATOM 2469 C C . SER A 1 303 ? -7.051 14.786 -9.395 1.00 95.25 303 SER A C 1
ATOM 2471 O O . SER A 1 303 ? -6.088 15.497 -9.679 1.00 95.25 303 SER A O 1
ATOM 2473 N N . GLU A 1 304 ? -8.122 14.695 -10.187 1.00 94.38 304 GLU A N 1
ATOM 2474 C CA . GLU A 1 304 ? -8.284 15.478 -11.423 1.00 94.38 304 GLU A CA 1
ATOM 2475 C C . GLU A 1 304 ? -8.295 16.996 -11.168 1.00 94.38 304 GLU A C 1
ATOM 2477 O O . GLU A 1 304 ? -8.058 17.792 -12.075 1.00 94.38 304 GLU A O 1
ATOM 2482 N N . TYR A 1 305 ? -8.553 17.405 -9.922 1.00 95.81 305 TYR A N 1
ATOM 2483 C CA . TYR A 1 305 ? -8.588 18.804 -9.512 1.00 95.81 305 TYR A CA 1
ATOM 2484 C C . TYR A 1 305 ? -7.220 19.332 -9.058 1.00 95.81 305 TYR A C 1
ATOM 2486 O O . TYR A 1 305 ? -7.118 20.520 -8.744 1.00 95.81 305 TYR A O 1
ATOM 2494 N N . LEU A 1 306 ? -6.181 18.491 -9.000 1.00 97.19 306 LEU A N 1
ATOM 2495 C CA . LEU A 1 306 ? -4.838 18.895 -8.590 1.00 97.19 306 LEU A CA 1
ATOM 2496 C C . LEU A 1 306 ? -4.175 19.805 -9.630 1.00 97.19 306 LEU A C 1
ATOM 2498 O O . LEU A 1 306 ? -3.996 19.434 -10.790 1.00 97.19 306 LEU A O 1
ATOM 2502 N N . ASP A 1 307 ? -3.778 21.006 -9.208 1.00 96.94 307 ASP A N 1
ATOM 2503 C CA . ASP A 1 307 ? -3.102 21.964 -10.076 1.00 96.94 307 ASP A CA 1
ATOM 2504 C C . ASP A 1 307 ? -1.592 21.726 -10.127 1.00 96.94 307 ASP A C 1
ATOM 2506 O O . ASP A 1 307 ? -0.814 22.373 -9.427 1.00 96.94 307 ASP A O 1
ATOM 2510 N N . TRP A 1 308 ? -1.171 20.829 -11.013 1.00 96.69 308 TRP A N 1
ATOM 2511 C CA . TRP A 1 308 ? 0.244 20.537 -11.254 1.00 96.69 308 TRP A CA 1
ATOM 2512 C C . TRP A 1 308 ? 1.065 21.737 -11.750 1.00 96.69 308 TRP A C 1
ATOM 2514 O O . TRP A 1 308 ? 2.288 21.725 -11.637 1.00 96.69 308 TRP A O 1
ATOM 2524 N N . ASN A 1 309 ? 0.416 22.786 -12.269 1.00 96.25 309 ASN A N 1
ATOM 2525 C CA . ASN A 1 309 ? 1.091 24.006 -12.719 1.00 96.25 309 ASN A CA 1
ATOM 2526 C C . ASN A 1 309 ? 1.340 25.013 -11.582 1.00 96.25 309 ASN A C 1
ATOM 2528 O O . ASN A 1 309 ? 2.047 26.005 -11.783 1.00 96.25 309 ASN A O 1
ATOM 2532 N N . ASP A 1 310 ? 0.783 24.792 -10.387 1.00 97.00 310 ASP A N 1
ATOM 2533 C CA . ASP A 1 310 ? 1.114 25.598 -9.215 1.00 97.00 310 ASP A CA 1
ATOM 2534 C C . ASP A 1 310 ? 2.500 25.198 -8.695 1.00 97.00 310 ASP A C 1
ATOM 2536 O O . ASP A 1 310 ? 2.663 24.240 -7.938 1.00 97.00 310 ASP A O 1
ATOM 2540 N N . LYS A 1 311 ? 3.517 25.972 -9.088 1.00 94.75 311 LYS A N 1
ATOM 2541 C CA . LYS A 1 311 ? 4.914 25.713 -8.720 1.00 94.75 311 LYS A CA 1
ATOM 2542 C C . LYS A 1 311 ? 5.127 25.606 -7.208 1.00 94.75 311 LYS A C 1
ATOM 2544 O O . LYS A 1 311 ? 5.879 24.747 -6.764 1.00 94.75 311 LYS A O 1
ATOM 2549 N N . LYS A 1 312 ? 4.452 26.436 -6.400 1.00 96.25 312 LYS A N 1
ATOM 2550 C CA . LYS A 1 312 ? 4.608 26.381 -4.936 1.00 96.25 312 LYS A CA 1
ATOM 2551 C C . LYS A 1 312 ? 4.034 25.091 -4.370 1.00 96.25 312 LYS A C 1
ATOM 2553 O O . LYS A 1 312 ? 4.587 24.546 -3.413 1.00 96.25 312 LYS A O 1
ATOM 2558 N N . LEU A 1 313 ? 2.929 24.616 -4.943 1.00 96.88 313 LEU A N 1
ATOM 2559 C CA . LEU A 1 313 ? 2.342 23.340 -4.565 1.00 96.88 313 LEU A CA 1
ATOM 2560 C C . LEU A 1 313 ? 3.255 22.185 -4.972 1.00 96.88 313 LEU A C 1
ATOM 2562 O O . LEU A 1 313 ? 3.570 21.360 -4.120 1.00 96.88 313 LEU A O 1
ATOM 2566 N N . PHE A 1 314 ? 3.734 22.168 -6.219 1.00 96.56 314 PHE A N 1
ATOM 2567 C CA . PHE A 1 314 ? 4.645 21.134 -6.710 1.00 96.56 314 PHE A CA 1
ATOM 2568 C C . PHE A 1 314 ? 5.911 21.053 -5.849 1.00 96.56 314 PHE A C 1
ATOM 2570 O O . PHE A 1 314 ? 6.239 19.983 -5.343 1.00 96.56 314 PHE A O 1
ATOM 2577 N N . ASP A 1 315 ? 6.557 22.193 -5.579 1.00 95.38 315 ASP A N 1
ATOM 2578 C CA . ASP A 1 315 ? 7.731 22.274 -4.701 1.00 95.38 315 ASP A CA 1
ATOM 2579 C C . ASP A 1 315 ? 7.437 21.732 -3.291 1.00 95.38 315 ASP A C 1
ATOM 2581 O O . ASP A 1 315 ? 8.317 21.183 -2.628 1.00 95.38 315 ASP A O 1
ATOM 2585 N N . SER A 1 316 ? 6.207 21.903 -2.803 1.00 96.69 316 SER A N 1
ATOM 2586 C CA . SER A 1 316 ? 5.793 21.417 -1.486 1.00 96.69 316 SER A CA 1
ATOM 2587 C C . SER A 1 316 ? 5.533 19.913 -1.471 1.00 96.69 316 SER A C 1
ATOM 2589 O O . SER A 1 316 ? 5.923 19.250 -0.514 1.00 96.69 316 SER A O 1
ATOM 2591 N N . ILE A 1 317 ? 4.928 19.375 -2.534 1.00 97.06 317 ILE A N 1
ATOM 2592 C CA . ILE A 1 317 ? 4.752 17.933 -2.744 1.00 97.06 317 ILE A CA 1
ATOM 2593 C C . ILE A 1 317 ? 6.130 17.265 -2.833 1.00 97.06 317 ILE A C 1
ATOM 2595 O O . ILE A 1 317 ? 6.413 16.327 -2.092 1.00 97.06 317 ILE A O 1
ATOM 2599 N N . ALA A 1 318 ? 7.021 17.806 -3.665 1.00 96.00 318 ALA A N 1
ATOM 2600 C CA . ALA A 1 318 ? 8.353 17.261 -3.908 1.00 96.00 318 ALA A CA 1
ATOM 2601 C C . ALA A 1 318 ? 9.223 17.164 -2.642 1.00 96.00 318 ALA A C 1
ATOM 2603 O O . ALA A 1 318 ? 10.036 16.252 -2.524 1.00 96.00 318 ALA A O 1
ATOM 2604 N N . LYS A 1 319 ? 9.047 18.078 -1.677 1.00 95.25 319 LYS A N 1
ATOM 2605 C CA . LYS A 1 319 ? 9.791 18.073 -0.403 1.00 95.25 319 LYS A CA 1
ATOM 2606 C C . LYS A 1 319 ? 9.447 16.905 0.517 1.00 95.25 319 LYS A C 1
ATOM 2608 O O . LYS A 1 319 ? 10.274 16.553 1.353 1.00 95.25 319 LYS A O 1
ATOM 2613 N N . VAL A 1 320 ? 8.229 16.372 0.425 1.00 95.56 320 VAL A N 1
ATOM 2614 C CA . VAL A 1 320 ? 7.728 15.327 1.336 1.00 95.56 320 VAL A CA 1
ATOM 2615 C C . VAL A 1 320 ? 7.459 13.998 0.627 1.00 95.56 320 VAL A C 1
ATOM 2617 O O . VAL A 1 320 ? 7.219 12.998 1.300 1.00 95.56 320 VAL A O 1
ATOM 2620 N N . ALA A 1 321 ? 7.519 13.974 -0.709 1.00 97.19 321 ALA A N 1
ATOM 2621 C CA . ALA A 1 321 ? 7.298 12.785 -1.517 1.00 97.19 321 ALA A CA 1
ATOM 2622 C C . ALA A 1 321 ? 8.400 11.733 -1.319 1.00 97.19 321 ALA A C 1
ATOM 2624 O O . ALA A 1 321 ? 9.592 12.011 -1.455 1.00 97.19 321 ALA A O 1
ATOM 2625 N N . ASN A 1 322 ? 7.981 10.500 -1.037 1.00 96.44 322 ASN A N 1
ATOM 2626 C CA . ASN A 1 322 ? 8.847 9.320 -1.037 1.00 96.44 322 ASN A CA 1
ATOM 2627 C C . ASN A 1 322 ? 8.907 8.658 -2.432 1.00 96.44 322 ASN A C 1
ATOM 2629 O O . ASN A 1 322 ? 8.211 9.073 -3.354 1.00 96.44 322 ASN A O 1
ATOM 2633 N N . GLY A 1 323 ? 9.716 7.604 -2.598 1.00 95.44 323 GLY A N 1
ATOM 2634 C CA . GLY A 1 323 ? 9.891 6.932 -3.896 1.00 95.44 323 GLY A CA 1
ATOM 2635 C C . GLY A 1 323 ? 8.595 6.390 -4.519 1.00 95.44 323 GLY A C 1
ATOM 2636 O O . GLY A 1 323 ? 8.382 6.544 -5.718 1.00 95.44 323 GLY A O 1
ATOM 2637 N N . ALA A 1 324 ? 7.680 5.833 -3.715 1.00 96.50 324 ALA A N 1
ATOM 2638 C CA . ALA A 1 324 ? 6.385 5.360 -4.219 1.00 96.50 324 ALA A CA 1
ATOM 2639 C C . ALA A 1 324 ? 5.515 6.526 -4.718 1.00 96.50 324 ALA A C 1
ATOM 2641 O O . ALA A 1 324 ? 4.873 6.435 -5.764 1.00 96.50 324 ALA A O 1
ATOM 2642 N N . GLN A 1 325 ? 5.541 7.652 -4.003 1.00 97.44 325 GLN A N 1
ATOM 2643 C CA . GLN A 1 325 ? 4.842 8.872 -4.400 1.00 97.44 325 GLN A CA 1
ATOM 2644 C C . GLN A 1 325 ? 5.472 9.511 -5.638 1.00 97.44 325 GLN A C 1
ATOM 2646 O O . GLN A 1 325 ? 4.739 10.018 -6.478 1.00 97.44 325 GLN A O 1
ATOM 2651 N N . TRP A 1 326 ? 6.789 9.432 -5.820 1.00 97.88 326 TRP A N 1
ATOM 2652 C CA . TRP A 1 326 ? 7.448 9.889 -7.044 1.00 97.88 326 TRP A CA 1
ATOM 2653 C C . TRP A 1 326 ? 7.133 9.031 -8.265 1.00 97.88 326 TRP A C 1
ATOM 2655 O O . TRP A 1 326 ? 6.847 9.585 -9.328 1.00 97.88 326 TRP A O 1
ATOM 2665 N N . SER A 1 327 ? 7.088 7.706 -8.119 1.00 97.06 327 SER A N 1
ATOM 2666 C CA . SER A 1 327 ? 6.584 6.825 -9.181 1.00 97.06 327 SER A CA 1
ATOM 2667 C C . SER A 1 327 ? 5.127 7.171 -9.516 1.00 97.06 327 SER A C 1
ATOM 2669 O O . SER A 1 327 ? 4.751 7.316 -10.682 1.00 97.06 327 SER A O 1
ATOM 2671 N N . LYS A 1 328 ? 4.312 7.479 -8.495 1.00 97.44 328 LYS A N 1
ATOM 2672 C CA . LYS A 1 328 ? 2.941 7.946 -8.707 1.00 97.44 328 LYS A CA 1
ATOM 2673 C C . LYS A 1 328 ? 2.867 9.285 -9.441 1.00 97.44 328 LYS A C 1
ATOM 2675 O O . LYS A 1 328 ? 2.133 9.376 -10.421 1.00 97.44 328 LYS A O 1
ATOM 2680 N N . ILE A 1 329 ? 3.634 10.293 -9.018 1.00 97.81 329 ILE A N 1
ATOM 2681 C CA . ILE A 1 329 ? 3.757 11.601 -9.687 1.00 97.81 329 ILE A CA 1
ATOM 2682 C C . ILE A 1 329 ? 4.141 11.396 -11.158 1.00 97.81 329 ILE A C 1
ATOM 2684 O O . ILE A 1 329 ? 3.500 11.960 -12.044 1.00 97.81 329 ILE A O 1
ATOM 2688 N N . SER A 1 330 ? 5.125 10.533 -11.417 1.00 97.56 330 SER A N 1
ATOM 2689 C CA . SER A 1 330 ? 5.613 10.186 -12.757 1.00 97.56 330 SER A CA 1
ATOM 2690 C C . SER A 1 330 ? 4.538 9.542 -13.633 1.00 97.56 330 SER A C 1
ATOM 2692 O O . SER A 1 330 ? 4.575 9.695 -14.849 1.00 97.56 330 SER A O 1
ATOM 2694 N N . SER A 1 331 ? 3.548 8.878 -13.033 1.00 97.19 331 SER A N 1
ATOM 2695 C CA . SER A 1 331 ? 2.414 8.257 -13.724 1.00 97.19 331 SER A CA 1
ATOM 2696 C C . SER A 1 331 ? 1.242 9.218 -13.964 1.00 97.19 331 SER A C 1
ATOM 2698 O O . SER A 1 331 ? 0.635 9.190 -15.036 1.00 97.19 331 SER A O 1
ATOM 2700 N N . VAL A 1 332 ? 0.916 10.085 -12.999 1.00 96.56 332 VAL A N 1
ATOM 2701 C CA . VAL A 1 332 ? -0.342 10.860 -13.021 1.00 96.56 332 VAL A CA 1
ATOM 2702 C C . VAL A 1 332 ? -0.180 12.338 -13.380 1.00 96.56 332 VAL A C 1
ATOM 2704 O O . VAL A 1 332 ? -1.119 12.934 -13.902 1.00 96.56 332 VAL A O 1
ATOM 2707 N N . CYS A 1 333 ? 0.991 12.944 -13.156 1.00 97.06 333 CYS A N 1
ATOM 2708 C CA . CYS A 1 333 ? 1.224 14.352 -13.489 1.00 97.06 333 CYS A CA 1
ATOM 2709 C C . CYS A 1 333 ? 1.118 14.560 -15.012 1.00 97.06 333 CYS A C 1
ATOM 2711 O O . CYS A 1 333 ? 1.791 13.833 -15.754 1.00 97.06 333 CYS A O 1
ATOM 2713 N N . PRO A 1 334 ? 0.300 15.504 -15.519 1.00 96.38 334 PRO A N 1
ATOM 2714 C CA . PRO A 1 334 ? 0.206 15.797 -16.947 1.00 96.38 334 PRO A CA 1
ATOM 2715 C C . PRO A 1 334 ? 1.575 16.109 -17.555 1.00 96.38 334 PRO A C 1
ATOM 2717 O O . PRO A 1 334 ? 2.362 16.852 -16.972 1.00 96.38 334 PRO A O 1
ATOM 2720 N N . THR A 1 335 ? 1.851 15.576 -18.746 1.00 96.31 335 THR A N 1
ATOM 2721 C CA . THR A 1 335 ? 3.166 15.694 -19.400 1.00 96.31 335 THR A CA 1
ATOM 2722 C C . THR A 1 335 ? 3.605 17.148 -19.572 1.00 96.31 335 THR A C 1
ATOM 2724 O O . THR A 1 335 ? 4.740 17.476 -19.247 1.00 96.31 335 THR A O 1
ATOM 2727 N N . GLU A 1 336 ? 2.702 18.043 -19.981 1.00 95.25 336 GLU A N 1
ATOM 2728 C CA . GLU A 1 336 ? 2.997 19.477 -20.137 1.00 95.25 336 GLU A CA 1
ATOM 2729 C C . GLU A 1 336 ? 3.355 20.172 -18.814 1.00 95.25 336 GLU A C 1
ATOM 2731 O O . GLU A 1 336 ? 4.202 21.063 -18.793 1.00 95.25 336 GLU A O 1
ATOM 2736 N N . SER A 1 337 ? 2.765 19.739 -17.697 1.00 95.38 337 SER A N 1
ATOM 2737 C CA . SER A 1 337 ? 3.110 20.235 -16.359 1.00 95.38 337 SER A CA 1
ATOM 2738 C C . SER A 1 337 ? 4.409 19.621 -15.829 1.00 95.38 337 SER A C 1
ATOM 2740 O O . SER A 1 337 ? 5.121 20.252 -15.047 1.00 95.38 337 SER A O 1
ATOM 2742 N N . LEU A 1 338 ? 4.742 18.400 -16.257 1.00 95.62 338 LEU A N 1
ATOM 2743 C CA . LEU A 1 338 ? 5.943 17.687 -15.831 1.00 95.62 338 LEU A CA 1
ATOM 2744 C C . LEU A 1 338 ? 7.208 18.168 -16.558 1.00 95.62 338 LEU A C 1
ATOM 2746 O O . LEU A 1 338 ? 8.232 18.354 -15.904 1.00 95.62 338 LEU A O 1
ATOM 2750 N N . LYS A 1 339 ? 7.131 18.432 -17.873 1.00 95.12 339 LYS A N 1
ATOM 2751 C CA . LYS A 1 339 ? 8.239 18.909 -18.731 1.00 95.12 339 LYS A CA 1
ATOM 2752 C C . LYS A 1 339 ? 9.139 19.980 -18.080 1.00 95.12 339 LYS A C 1
ATOM 2754 O O . LYS A 1 339 ? 10.346 19.757 -18.018 1.00 95.12 339 LYS A O 1
ATOM 2759 N N . PRO A 1 340 ? 8.621 21.103 -17.534 1.00 93.81 340 PRO A N 1
ATOM 2760 C CA . PRO A 1 340 ? 9.468 22.147 -16.942 1.00 93.81 340 PRO A CA 1
ATOM 2761 C C . PRO A 1 340 ? 10.162 21.736 -15.632 1.00 93.81 340 PRO A C 1
ATOM 2763 O O . PRO A 1 340 ? 11.044 22.452 -15.164 1.00 93.81 340 PRO A O 1
ATOM 2766 N N . ASN A 1 341 ? 9.765 20.613 -15.030 1.00 94.44 341 ASN A N 1
ATOM 2767 C CA . ASN A 1 341 ? 10.261 20.126 -13.745 1.00 94.44 341 ASN A CA 1
ATOM 2768 C C . ASN A 1 341 ? 11.222 18.930 -13.883 1.00 94.44 341 ASN A C 1
ATOM 2770 O O . ASN A 1 341 ? 11.846 18.555 -12.891 1.00 94.44 341 ASN A O 1
ATOM 2774 N N . LEU A 1 342 ? 11.380 18.356 -15.087 1.00 95.56 342 LEU A N 1
ATOM 2775 C CA . LEU A 1 342 ? 12.204 17.161 -15.328 1.00 95.56 342 LEU A CA 1
ATOM 2776 C C . LEU A 1 342 ? 13.631 17.333 -14.811 1.00 95.56 342 LEU A C 1
ATOM 2778 O O . LEU A 1 342 ? 14.110 16.508 -14.040 1.00 95.56 342 LEU A O 1
ATOM 2782 N N . LYS A 1 343 ? 14.286 18.447 -15.163 1.00 94.38 343 LYS A N 1
ATOM 2783 C CA . LYS A 1 343 ? 15.679 18.674 -14.763 1.00 94.38 343 LYS A CA 1
ATOM 2784 C C . LYS A 1 343 ? 15.853 18.868 -13.260 1.00 94.38 343 LYS A C 1
ATOM 2786 O O . LYS A 1 343 ? 16.871 18.484 -12.698 1.00 94.38 343 LYS A O 1
ATOM 2791 N N . GLN A 1 344 ? 14.870 19.485 -12.606 1.00 94.62 344 GLN A N 1
ATOM 2792 C CA . GLN A 1 344 ? 14.934 19.773 -11.174 1.00 94.62 344 GLN A CA 1
ATOM 2793 C C . GLN A 1 344 ? 14.791 18.503 -10.323 1.00 94.62 344 GLN A C 1
ATOM 2795 O O . GLN A 1 344 ? 15.351 18.448 -9.231 1.00 94.62 344 GLN A O 1
ATOM 2800 N N . TYR A 1 345 ? 14.052 17.502 -10.809 1.00 95.62 345 TYR A N 1
ATOM 2801 C CA . TYR A 1 345 ? 13.720 16.287 -10.059 1.00 95.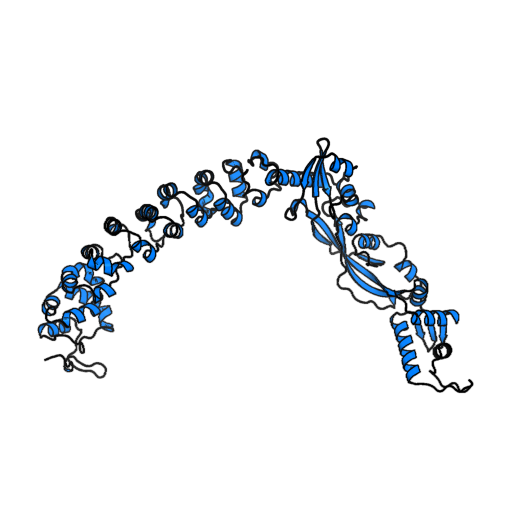62 345 TYR A CA 1
ATOM 2802 C C . TYR A 1 345 ? 14.188 15.002 -10.748 1.00 95.62 345 TYR A C 1
ATOM 2804 O O . TYR A 1 345 ? 13.624 13.939 -10.510 1.00 95.62 345 TYR A O 1
ATOM 2812 N N . GLU A 1 346 ? 15.226 15.098 -11.579 1.00 95.56 346 GLU A N 1
ATOM 2813 C CA . GLU A 1 346 ? 15.752 14.005 -12.404 1.00 95.56 346 GLU A CA 1
ATOM 2814 C C . GLU A 1 346 ? 16.016 12.726 -11.595 1.00 95.56 346 GLU A C 1
ATOM 2816 O O . GLU A 1 346 ? 15.606 11.649 -12.008 1.00 95.56 346 GLU A O 1
ATOM 2821 N N . GLU A 1 347 ? 16.611 12.842 -10.408 1.00 95.50 347 GLU A N 1
ATOM 2822 C CA . GLU A 1 347 ? 16.954 11.691 -9.556 1.00 95.50 347 GLU A CA 1
ATOM 2823 C C . GLU A 1 347 ? 15.749 11.053 -8.847 1.00 95.50 347 GLU A C 1
ATOM 2825 O O . GLU A 1 347 ? 15.831 9.915 -8.388 1.00 95.50 347 GLU A O 1
ATOM 2830 N N . SER A 1 348 ? 14.641 11.783 -8.719 1.00 96.44 348 SER A N 1
ATOM 2831 C CA . SER A 1 348 ? 13.449 11.300 -8.015 1.00 96.44 348 SER A CA 1
ATOM 2832 C C . SER A 1 348 ? 12.436 10.660 -8.956 1.00 96.44 348 SER A C 1
ATOM 2834 O O . SER A 1 348 ? 11.628 9.839 -8.531 1.00 96.44 348 SER A O 1
ATOM 2836 N N . LEU A 1 349 ? 12.433 11.089 -10.212 1.00 96.94 349 LEU A N 1
ATOM 2837 C CA . LEU A 1 349 ? 11.452 10.713 -11.212 1.00 96.94 349 LEU A CA 1
ATOM 2838 C C . LEU A 1 349 ? 11.654 9.275 -11.717 1.00 96.94 349 LEU A C 1
ATOM 2840 O O . LEU A 1 349 ? 12.770 8.774 -11.822 1.00 96.94 349 LEU A O 1
ATOM 2844 N N . ASP A 1 350 ? 10.546 8.616 -12.050 1.00 97.12 350 ASP A N 1
ATOM 2845 C CA . ASP A 1 350 ? 10.543 7.248 -12.566 1.00 97.12 350 ASP A CA 1
ATOM 2846 C C . ASP A 1 350 ? 10.675 7.274 -14.093 1.00 97.12 350 ASP A C 1
ATOM 2848 O O . ASP A 1 350 ? 9.702 7.487 -14.825 1.00 97.12 350 ASP A O 1
ATOM 2852 N N . TRP A 1 351 ? 11.909 7.112 -14.569 1.00 95.56 351 TRP A N 1
ATOM 2853 C CA . TRP A 1 351 ? 12.247 7.262 -15.983 1.00 95.56 351 TRP A CA 1
ATOM 2854 C C . TRP A 1 351 ? 11.680 6.173 -16.882 1.00 95.56 351 TRP A C 1
ATOM 2856 O O . TRP A 1 351 ? 11.447 6.453 -18.056 1.00 95.56 351 TRP A O 1
ATOM 2866 N N . ILE A 1 352 ? 11.358 4.996 -16.345 1.00 94.44 352 ILE A N 1
ATOM 2867 C CA . ILE A 1 352 ? 10.667 3.946 -17.102 1.00 94.44 352 ILE A CA 1
ATOM 2868 C C . ILE A 1 352 ? 9.268 4.457 -17.474 1.00 94.44 352 ILE A C 1
ATOM 2870 O O . ILE A 1 352 ? 8.910 4.541 -18.649 1.00 94.44 352 ILE A O 1
ATOM 2874 N N . ILE A 1 353 ? 8.510 4.938 -16.482 1.00 96.06 353 ILE A N 1
ATOM 2875 C CA . ILE A 1 353 ? 7.154 5.471 -16.689 1.00 96.06 353 ILE A CA 1
ATOM 2876 C C . ILE A 1 353 ? 7.174 6.729 -17.568 1.00 96.06 353 ILE A C 1
ATOM 2878 O O . ILE A 1 353 ? 6.342 6.906 -18.459 1.00 96.06 353 ILE A O 1
ATOM 2882 N N . ILE A 1 354 ? 8.105 7.644 -17.310 1.00 96.56 354 ILE A N 1
ATOM 2883 C CA . ILE A 1 354 ? 8.194 8.922 -18.027 1.00 96.56 354 ILE A CA 1
ATOM 2884 C C . ILE A 1 354 ? 8.525 8.696 -19.500 1.00 96.56 354 ILE A C 1
ATOM 2886 O O . ILE A 1 354 ? 7.886 9.302 -20.366 1.00 96.56 354 ILE A O 1
ATOM 2890 N N . SER A 1 355 ? 9.457 7.786 -19.790 1.00 95.38 355 SER A N 1
ATOM 2891 C CA . SER A 1 355 ? 9.850 7.452 -21.159 1.00 95.38 355 SER A CA 1
ATOM 2892 C C . SER A 1 355 ? 8.682 6.911 -21.973 1.00 95.38 355 SER A C 1
ATOM 2894 O O . SER A 1 355 ? 8.565 7.242 -23.146 1.00 95.38 355 SER A O 1
ATOM 2896 N N . GLU A 1 356 ? 7.755 6.160 -21.380 1.00 94.31 356 GLU A N 1
ATOM 2897 C CA . GLU A 1 356 ? 6.554 5.687 -22.081 1.00 94.31 356 GLU A CA 1
ATOM 2898 C C . GLU A 1 356 ? 5.530 6.800 -22.353 1.00 94.31 356 GLU A C 1
ATOM 2900 O O . GLU A 1 356 ? 4.838 6.784 -23.372 1.00 94.31 356 GLU A O 1
ATOM 2905 N N . ARG A 1 357 ? 5.427 7.791 -21.460 1.00 95.25 357 ARG A N 1
ATOM 2906 C CA . ARG A 1 357 ? 4.360 8.806 -21.497 1.00 95.25 357 ARG A CA 1
ATOM 2907 C C . ARG A 1 357 ? 4.652 9.994 -22.407 1.00 95.25 357 ARG A C 1
ATOM 2909 O O . ARG A 1 357 ? 3.717 10.575 -22.958 1.00 95.25 357 ARG A O 1
ATOM 2916 N N . LEU A 1 358 ? 5.912 10.413 -22.516 1.00 95.69 358 LEU A N 1
ATOM 2917 C CA . LEU A 1 358 ? 6.277 11.619 -23.265 1.00 95.69 358 LEU A CA 1
ATOM 2918 C C . LEU A 1 358 ? 6.238 11.411 -24.781 1.00 95.69 358 LEU A C 1
ATOM 2920 O O . LEU A 1 358 ? 6.349 10.299 -25.296 1.00 95.69 358 LEU A O 1
ATOM 2924 N N . ASP A 1 359 ? 6.012 12.493 -25.521 1.00 94.12 359 ASP A N 1
ATOM 2925 C CA . ASP A 1 359 ? 5.862 12.426 -26.969 1.00 94.12 359 ASP A CA 1
ATOM 2926 C C . ASP A 1 359 ? 7.208 12.218 -27.685 1.00 94.12 359 ASP A C 1
ATOM 2928 O O . ASP A 1 359 ? 8.264 12.642 -27.217 1.00 94.12 359 ASP A O 1
ATOM 2932 N N . ASN A 1 360 ? 7.154 11.567 -28.852 1.00 95.31 360 ASN A N 1
ATOM 2933 C CA . ASN A 1 360 ? 8.334 11.228 -29.654 1.00 95.31 360 ASN A CA 1
ATOM 2934 C C . ASN A 1 360 ? 9.222 12.440 -29.966 1.00 95.31 360 ASN A C 1
ATOM 2936 O O . ASN A 1 360 ? 10.442 12.306 -30.000 1.00 95.31 360 ASN A O 1
ATOM 2940 N N . ASN A 1 361 ? 8.625 13.600 -30.257 1.00 95.81 361 ASN A N 1
ATOM 2941 C CA . ASN A 1 361 ? 9.390 14.769 -30.684 1.00 95.81 361 ASN A CA 1
ATOM 2942 C C . ASN A 1 361 ? 10.172 15.352 -29.517 1.00 95.81 361 ASN A C 1
ATOM 2944 O O . ASN A 1 361 ? 11.368 15.581 -29.658 1.00 95.81 361 ASN A O 1
ATOM 2948 N N . PHE A 1 362 ? 9.523 15.490 -28.362 1.00 96.12 362 PHE A N 1
ATOM 2949 C CA . PHE A 1 362 ? 10.179 15.951 -27.150 1.00 96.12 362 PHE A CA 1
ATOM 2950 C C . PHE A 1 362 ? 11.349 15.047 -26.749 1.00 96.12 362 PHE A C 1
ATOM 2952 O O . PHE A 1 362 ? 12.429 15.552 -26.453 1.00 96.12 362 PHE A O 1
ATOM 2959 N N . ILE A 1 363 ? 11.165 13.722 -26.777 1.00 96.38 363 ILE A N 1
ATOM 2960 C CA . ILE A 1 363 ? 12.238 12.780 -26.422 1.00 96.38 363 ILE A CA 1
ATOM 2961 C C . ILE A 1 363 ? 13.425 12.926 -27.378 1.00 96.38 363 ILE A C 1
ATOM 2963 O O . ILE A 1 363 ? 14.554 13.016 -26.919 1.00 96.38 363 ILE A O 1
ATOM 2967 N N . VAL A 1 364 ? 13.188 13.007 -28.692 1.00 95.25 364 VAL A N 1
ATOM 2968 C CA . VAL A 1 364 ? 14.270 13.172 -29.681 1.00 95.25 364 VAL A CA 1
ATOM 2969 C C . VAL A 1 364 ? 15.012 14.497 -29.492 1.00 95.25 364 VAL A C 1
ATOM 2971 O O . VAL A 1 364 ? 16.237 14.517 -29.542 1.00 95.25 364 VAL A O 1
ATOM 2974 N N . GLU A 1 365 ? 14.293 15.597 -29.258 1.00 95.62 365 GLU A N 1
ATOM 2975 C CA . GLU A 1 365 ? 14.895 16.921 -29.036 1.00 95.62 365 GLU A CA 1
ATOM 2976 C C . GLU A 1 365 ? 15.745 16.983 -27.758 1.00 95.62 365 GLU A C 1
ATOM 2978 O O . GLU A 1 365 ? 16.680 17.773 -27.696 1.00 95.62 365 GLU A O 1
ATOM 2983 N N . ASN A 1 366 ? 15.448 16.136 -26.766 1.00 95.31 366 ASN A N 1
ATOM 2984 C CA . ASN A 1 366 ? 16.096 16.128 -25.453 1.00 95.31 366 ASN A CA 1
ATOM 2985 C C . ASN A 1 366 ? 16.773 14.778 -25.146 1.00 95.31 366 ASN A C 1
ATOM 2987 O O . ASN A 1 366 ? 16.907 14.398 -23.980 1.00 95.31 366 ASN A O 1
ATOM 2991 N N . ALA A 1 367 ? 17.162 14.016 -26.173 1.00 93.56 367 ALA A N 1
ATOM 2992 C CA . ALA A 1 367 ? 17.584 12.621 -26.019 1.00 93.56 367 ALA A CA 1
ATOM 2993 C C . ALA A 1 367 ? 18.828 12.461 -25.132 1.00 93.56 367 ALA A C 1
ATOM 2995 O O . ALA A 1 367 ? 18.979 11.462 -24.441 1.00 93.56 367 ALA A O 1
ATOM 2996 N N . THR A 1 368 ? 19.709 13.458 -25.116 1.00 92.44 368 THR A N 1
ATOM 2997 C CA . THR A 1 368 ? 20.954 13.441 -24.334 1.00 92.44 368 THR A CA 1
ATOM 2998 C C . THR A 1 368 ? 20.858 14.239 -23.033 1.00 92.44 368 THR A C 1
ATOM 3000 O O . THR A 1 368 ? 21.815 14.276 -22.262 1.00 92.44 368 THR A O 1
ATOM 3003 N N . GLU A 1 369 ? 19.723 14.894 -22.774 1.00 93.19 369 GLU A N 1
ATOM 3004 C CA . GLU A 1 369 ? 19.556 15.770 -21.608 1.00 93.19 369 GLU A CA 1
ATOM 3005 C C . GLU A 1 369 ? 19.070 15.032 -20.358 1.00 93.19 369 GLU A C 1
ATOM 3007 O O . GLU A 1 369 ? 19.279 15.516 -19.238 1.00 93.19 369 GLU A O 1
ATOM 3012 N N . TYR A 1 370 ? 18.424 13.880 -20.561 1.00 94.00 370 TYR A N 1
ATOM 3013 C CA . TYR A 1 370 ? 17.727 13.118 -19.535 1.00 94.00 370 TYR A CA 1
ATOM 3014 C C . TYR A 1 370 ? 18.010 11.612 -19.651 1.00 94.00 370 TYR A C 1
ATOM 3016 O O . TYR A 1 370 ? 18.256 11.124 -20.757 1.00 94.00 370 TYR A O 1
ATOM 3024 N N . PRO A 1 371 ? 17.941 10.858 -18.538 1.00 93.12 371 PRO A N 1
ATOM 3025 C CA . PRO A 1 371 ? 18.186 9.418 -18.518 1.00 93.12 371 PRO A CA 1
ATOM 3026 C C . PRO A 1 371 ? 16.953 8.641 -19.005 1.00 93.12 371 PRO A C 1
ATOM 3028 O O . PRO A 1 371 ? 16.288 7.943 -18.243 1.00 93.12 371 PRO A O 1
ATOM 3031 N N . TRP A 1 372 ? 16.621 8.799 -20.285 1.00 94.62 372 TRP A N 1
ATOM 3032 C CA . TRP A 1 372 ? 15.536 8.058 -20.918 1.00 94.62 372 TRP A CA 1
ATOM 3033 C C . TRP A 1 372 ? 15.796 6.550 -20.888 1.00 94.62 372 TRP A C 1
ATOM 3035 O O . TRP A 1 372 ? 16.924 6.088 -21.056 1.00 94.62 372 TRP A O 1
ATOM 3045 N N . ASP A 1 373 ? 14.723 5.779 -20.750 1.00 93.44 373 ASP A N 1
ATOM 3046 C CA . ASP A 1 373 ? 14.755 4.327 -20.864 1.00 93.44 373 ASP A CA 1
ATOM 3047 C C . ASP A 1 373 ? 14.736 3.922 -22.346 1.00 93.44 373 ASP A C 1
ATOM 3049 O O . ASP A 1 373 ? 13.691 3.635 -22.939 1.00 93.44 373 ASP A O 1
ATOM 3053 N N . PHE A 1 374 ? 15.911 3.981 -22.974 1.00 92.06 374 PHE A N 1
ATOM 3054 C CA . PHE A 1 374 ? 16.074 3.691 -24.397 1.00 92.06 374 PHE A CA 1
ATOM 3055 C C . PHE A 1 374 ? 15.763 2.239 -24.764 1.00 92.06 374 PHE A C 1
ATOM 3057 O O . PHE A 1 374 ? 15.304 1.998 -25.882 1.00 92.06 374 PHE A O 1
ATOM 3064 N N . GLU A 1 375 ? 15.930 1.300 -23.832 1.00 88.50 375 GLU A N 1
ATOM 3065 C CA . GLU A 1 375 ? 15.558 -0.101 -24.025 1.00 88.50 375 GLU A CA 1
ATOM 3066 C C . GLU A 1 375 ? 14.045 -0.200 -24.263 1.00 88.50 375 GLU A C 1
ATOM 3068 O O . GLU A 1 375 ? 13.611 -0.582 -25.357 1.00 88.50 375 GLU A O 1
ATOM 3073 N N . SER A 1 376 ? 13.235 0.285 -23.314 1.00 89.56 376 SER A N 1
ATOM 3074 C CA . SER A 1 376 ? 11.770 0.293 -23.440 1.00 89.56 376 SER A CA 1
ATOM 3075 C C . SER A 1 376 ? 11.285 1.125 -24.627 1.00 89.56 376 SER A C 1
ATOM 3077 O O . SER A 1 376 ? 10.350 0.737 -25.332 1.00 89.56 376 SER A O 1
ATOM 3079 N N . LEU A 1 377 ? 11.918 2.272 -24.888 1.00 93.12 377 LEU A N 1
ATOM 3080 C CA . LEU A 1 377 ? 11.583 3.123 -26.030 1.00 93.12 377 LEU A CA 1
ATOM 3081 C C . LEU A 1 377 ? 11.797 2.409 -27.366 1.00 93.12 377 LEU A C 1
ATOM 3083 O O . LEU A 1 377 ? 10.958 2.526 -28.260 1.00 93.12 377 LEU A O 1
ATOM 3087 N N . SER A 1 378 ? 12.906 1.686 -27.502 1.00 90.94 378 SER A N 1
ATOM 3088 C CA . SER A 1 378 ? 13.248 0.972 -28.730 1.00 90.94 378 SER A CA 1
ATOM 3089 C C . SER A 1 378 ? 12.332 -0.226 -28.992 1.00 90.94 378 SER A C 1
ATOM 3091 O O . SER A 1 378 ? 11.999 -0.497 -30.144 1.00 90.94 378 SER A O 1
ATOM 3093 N N . ALA A 1 379 ? 11.852 -0.879 -27.930 1.00 88.50 379 ALA A N 1
ATOM 3094 C CA . ALA A 1 379 ? 10.940 -2.014 -28.016 1.00 88.50 379 ALA A CA 1
ATOM 3095 C C . ALA A 1 379 ? 9.478 -1.607 -28.285 1.00 88.50 379 ALA A C 1
ATOM 3097 O O . ALA A 1 379 ? 8.767 -2.287 -29.025 1.00 88.50 379 ALA A O 1
ATOM 3098 N N . ASN A 1 380 ? 9.014 -0.502 -27.689 1.00 90.06 380 ASN A N 1
ATOM 3099 C CA . ASN A 1 380 ? 7.587 -0.159 -27.652 1.00 90.06 380 ASN A CA 1
ATOM 3100 C C . ASN A 1 380 ? 7.157 0.904 -28.676 1.00 90.06 380 ASN A C 1
ATOM 3102 O O . ASN A 1 380 ? 5.956 1.138 -28.848 1.00 90.06 380 ASN A O 1
ATOM 3106 N N . ARG A 1 381 ? 8.098 1.587 -29.343 1.00 92.19 381 ARG A N 1
ATOM 3107 C CA . ARG A 1 381 ? 7.791 2.662 -30.305 1.00 92.19 381 ARG A CA 1
ATOM 3108 C C . ARG A 1 381 ? 8.024 2.241 -31.753 1.00 92.19 381 ARG A C 1
ATOM 3110 O O . ARG A 1 381 ? 8.594 1.200 -32.049 1.00 92.19 381 ARG A O 1
ATOM 3117 N N . SER A 1 382 ? 7.529 3.060 -32.684 1.00 93.94 382 SER A N 1
ATOM 3118 C CA . SER A 1 382 ? 7.669 2.784 -34.115 1.00 93.94 382 SER A CA 1
ATOM 3119 C C . SER A 1 382 ? 9.126 2.842 -34.566 1.00 93.94 382 SER A C 1
ATOM 3121 O O . SER A 1 382 ? 9.917 3.649 -34.074 1.00 93.94 382 SER A O 1
ATOM 3123 N N . ILE A 1 383 ? 9.448 2.061 -35.597 1.00 93.44 383 ILE A N 1
ATOM 3124 C CA . ILE A 1 383 ? 10.790 2.045 -36.183 1.00 93.44 383 ILE A CA 1
ATOM 3125 C C . ILE A 1 383 ? 11.244 3.431 -36.675 1.00 93.44 383 ILE A C 1
ATOM 3127 O O . ILE A 1 383 ? 12.413 3.777 -36.549 1.00 93.44 383 ILE A O 1
ATOM 3131 N N . ASP A 1 384 ? 10.325 4.277 -37.153 1.00 94.12 384 ASP A N 1
ATOM 3132 C CA . ASP A 1 384 ? 10.644 5.652 -37.564 1.00 94.12 384 ASP A CA 1
ATOM 3133 C C . ASP A 1 384 ? 11.134 6.519 -36.399 1.00 94.12 384 ASP A C 1
ATOM 3135 O O . ASP A 1 384 ? 11.999 7.377 -36.574 1.00 94.12 384 ASP A O 1
ATOM 3139 N N . PHE A 1 385 ? 10.593 6.310 -35.196 1.00 95.00 385 PHE A N 1
ATOM 3140 C CA . PHE A 1 385 ? 11.092 6.974 -33.996 1.00 95.00 385 PHE A CA 1
ATOM 3141 C C . PHE A 1 385 ? 12.468 6.430 -33.609 1.00 95.00 385 PHE A C 1
ATOM 3143 O O . PHE A 1 385 ? 13.383 7.214 -33.369 1.00 95.00 385 PHE A O 1
ATOM 3150 N N . VAL A 1 386 ? 12.628 5.107 -33.625 1.00 94.19 386 VAL A N 1
ATOM 3151 C CA . VAL A 1 386 ? 13.895 4.431 -33.319 1.00 94.19 386 VAL A CA 1
ATOM 3152 C C . VAL A 1 386 ? 15.025 4.924 -34.228 1.00 94.19 386 VAL A C 1
ATOM 3154 O O . VAL A 1 386 ? 16.100 5.276 -33.751 1.00 94.19 386 VAL A O 1
ATOM 3157 N N . LYS A 1 387 ? 14.769 5.065 -35.532 1.00 94.06 387 LYS A N 1
ATOM 3158 C CA . LYS A 1 387 ? 15.732 5.634 -36.485 1.00 94.06 387 LYS A CA 1
ATOM 3159 C C . LYS A 1 387 ? 16.181 7.045 -36.108 1.00 94.06 387 LYS A C 1
ATOM 3161 O O . LYS A 1 387 ? 17.345 7.372 -36.295 1.00 94.06 387 LYS A O 1
ATOM 3166 N N . ARG A 1 388 ? 15.291 7.883 -35.564 1.00 94.88 388 ARG A N 1
ATOM 3167 C CA . ARG A 1 388 ? 15.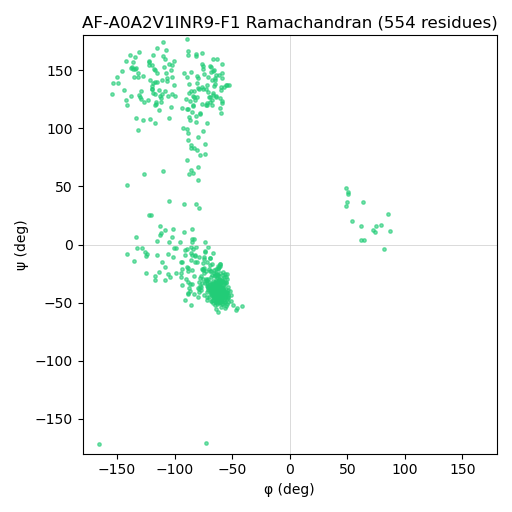625 9.262 -35.157 1.00 94.88 388 ARG A CA 1
ATOM 3168 C C . ARG A 1 388 ? 16.522 9.326 -33.922 1.00 94.88 388 ARG A C 1
ATOM 3170 O O . ARG A 1 388 ? 17.271 10.288 -33.805 1.00 94.88 388 ARG A O 1
ATOM 3177 N N . ILE A 1 389 ? 16.433 8.350 -33.018 1.00 93.56 389 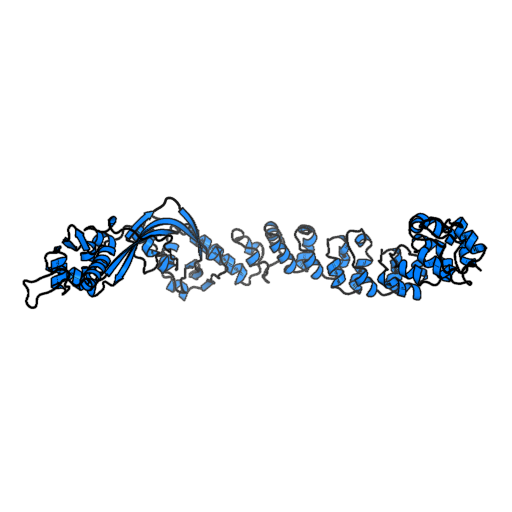ILE A N 1
ATOM 3178 C CA . ILE A 1 389 ? 17.267 8.302 -31.806 1.00 93.56 389 ILE A CA 1
ATOM 3179 C C . ILE A 1 389 ? 18.588 7.573 -32.056 1.00 93.56 389 ILE A C 1
ATOM 3181 O O . ILE A 1 389 ? 19.631 8.064 -31.647 1.00 93.56 389 ILE A O 1
ATOM 3185 N N . ILE A 1 390 ? 18.581 6.460 -32.796 1.00 92.31 390 ILE A N 1
ATOM 3186 C CA . ILE A 1 390 ? 19.787 5.658 -33.048 1.00 92.31 390 ILE A CA 1
ATOM 3187 C C . ILE A 1 390 ? 20.835 6.437 -33.860 1.00 92.31 390 ILE A C 1
ATOM 3189 O O . ILE A 1 390 ? 22.023 6.180 -33.716 1.00 92.31 390 ILE A O 1
ATOM 3193 N N . VAL A 1 391 ? 20.453 7.440 -34.655 1.00 93.06 391 VAL A N 1
ATOM 3194 C CA . VAL A 1 391 ? 21.427 8.297 -35.367 1.00 93.06 391 VAL A CA 1
ATOM 3195 C C . VAL A 1 391 ? 22.167 9.296 -34.469 1.00 93.06 391 VAL A C 1
ATOM 3197 O O . VAL A 1 391 ? 23.062 9.978 -34.959 1.00 93.06 391 VAL A O 1
ATOM 3200 N N . ILE A 1 392 ? 21.805 9.418 -33.187 1.00 92.12 392 ILE A N 1
ATOM 3201 C CA . ILE A 1 392 ? 22.436 10.344 -32.237 1.00 92.12 392 ILE A CA 1
ATOM 3202 C C . ILE A 1 392 ? 23.728 9.698 -31.700 1.00 92.12 392 ILE A C 1
ATOM 3204 O O . ILE A 1 392 ? 23.641 8.725 -30.947 1.00 92.12 392 ILE A O 1
ATOM 3208 N N . PRO A 1 393 ? 24.929 10.202 -32.056 1.00 87.88 393 PRO A N 1
ATOM 3209 C CA . PRO A 1 393 ? 26.196 9.537 -31.732 1.00 87.88 393 PRO A CA 1
ATOM 3210 C C . PRO A 1 393 ? 26.448 9.370 -30.231 1.00 87.88 393 PRO A C 1
ATOM 3212 O O . PRO A 1 393 ? 27.041 8.384 -29.799 1.00 87.88 393 PRO A O 1
ATOM 3215 N N . GLU A 1 394 ? 25.987 10.324 -29.424 1.00 89.06 394 GLU A N 1
ATOM 3216 C CA . GLU A 1 394 ? 26.171 10.337 -27.974 1.00 89.06 394 GLU A CA 1
ATOM 3217 C C . GLU A 1 394 ? 25.476 9.161 -27.274 1.00 89.06 394 GLU A C 1
ATOM 3219 O O . GLU A 1 394 ? 25.880 8.800 -26.170 1.00 89.06 394 GLU A O 1
ATOM 3224 N N . LEU A 1 395 ? 24.480 8.535 -27.914 1.00 89.81 395 LEU A N 1
ATOM 3225 C CA . LEU A 1 395 ? 23.749 7.384 -27.373 1.00 89.81 395 LEU A CA 1
ATOM 3226 C C . LEU A 1 395 ? 24.460 6.036 -27.600 1.00 89.81 395 LEU A C 1
ATOM 3228 O O . LEU A 1 395 ? 23.913 4.987 -27.265 1.00 89.81 395 LEU A O 1
ATOM 3232 N N . HIS A 1 396 ? 25.678 6.051 -28.152 1.00 87.38 396 HIS A N 1
ATOM 3233 C CA . HIS A 1 396 ? 26.497 4.855 -28.402 1.00 87.38 396 HIS A CA 1
ATOM 3234 C C . HIS A 1 396 ? 27.762 4.792 -27.537 1.00 87.38 396 HIS A C 1
ATOM 3236 O O . HIS A 1 396 ? 28.682 4.035 -27.829 1.00 87.38 396 HIS A O 1
ATOM 3242 N N . ASN A 1 397 ? 27.839 5.594 -26.473 1.00 78.56 397 ASN A N 1
ATOM 3243 C CA . ASN A 1 397 ? 29.011 5.724 -25.595 1.00 78.56 397 ASN A CA 1
ATOM 3244 C C . ASN A 1 397 ? 29.136 4.614 -24.521 1.00 78.56 397 ASN A C 1
ATOM 3246 O O . ASN A 1 397 ? 29.577 4.889 -23.406 1.00 78.56 397 ASN A O 1
ATOM 3250 N N . ASP A 1 398 ? 28.736 3.381 -24.847 1.00 71.06 398 ASP A N 1
ATOM 3251 C CA . ASP A 1 398 ? 28.712 2.193 -23.970 1.00 71.06 398 ASP A CA 1
ATOM 3252 C C . ASP A 1 398 ? 27.753 2.258 -22.757 1.00 71.06 398 ASP A C 1
ATOM 3254 O O . ASP A 1 398 ? 27.718 1.326 -21.954 1.00 71.06 398 ASP A O 1
ATOM 3258 N N . THR A 1 399 ? 26.956 3.324 -22.600 1.00 73.62 399 THR A N 1
ATOM 3259 C CA . THR A 1 399 ? 25.976 3.434 -21.495 1.00 73.62 399 THR A CA 1
ATOM 3260 C C . THR A 1 399 ? 24.610 2.830 -21.812 1.00 73.62 399 THR A C 1
ATOM 3262 O O . THR A 1 399 ? 23.857 2.517 -20.891 1.00 73.62 399 THR A O 1
ATOM 3265 N N . ILE A 1 400 ? 24.297 2.655 -23.097 1.00 83.31 400 ILE A N 1
ATOM 3266 C CA . ILE A 1 400 ? 23.023 2.123 -23.581 1.00 83.31 400 ILE A CA 1
ATOM 3267 C C . ILE A 1 400 ? 23.302 0.809 -24.301 1.00 83.31 400 ILE A C 1
ATOM 3269 O O . ILE A 1 400 ? 24.073 0.774 -25.263 1.00 83.31 400 ILE A O 1
ATOM 3273 N N . ASP A 1 401 ? 22.662 -0.261 -23.832 1.00 83.75 401 ASP A N 1
ATOM 3274 C CA . ASP A 1 401 ? 22.725 -1.571 -24.470 1.00 83.75 401 ASP A CA 1
ATOM 3275 C C . ASP A 1 401 ? 21.554 -1.713 -25.446 1.00 83.75 401 ASP A C 1
ATOM 3277 O O . ASP A 1 401 ? 20.405 -1.921 -25.061 1.00 83.75 401 ASP A O 1
ATOM 3281 N N . TRP A 1 402 ? 21.838 -1.508 -26.729 1.00 88.88 402 TRP A N 1
ATOM 3282 C CA . TRP A 1 402 ? 20.842 -1.647 -27.782 1.00 88.88 402 TRP A CA 1
ATOM 3283 C C . TRP A 1 402 ? 20.666 -3.123 -28.140 1.00 88.88 402 TRP A C 1
ATOM 3285 O O . TRP A 1 402 ? 21.630 -3.789 -28.526 1.00 88.88 402 TRP A O 1
ATOM 3295 N N . ASP A 1 403 ? 19.424 -3.613 -28.119 1.00 90.12 403 ASP A N 1
ATOM 3296 C CA . ASP A 1 403 ? 19.091 -4.950 -28.619 1.00 90.12 403 ASP A CA 1
ATOM 3297 C C . ASP A 1 403 ? 19.131 -4.980 -30.156 1.00 90.12 403 ASP A C 1
ATOM 3299 O O . ASP A 1 403 ? 18.121 -4.925 -30.865 1.00 90.12 403 ASP A O 1
ATOM 3303 N N . TRP A 1 404 ? 20.344 -5.044 -30.693 1.00 90.69 404 TRP A N 1
ATOM 3304 C CA . TRP A 1 404 ? 20.579 -5.084 -32.128 1.00 90.69 404 TRP A CA 1
ATOM 3305 C C . TRP A 1 404 ? 19.977 -6.322 -32.800 1.00 90.69 404 TRP A C 1
ATOM 3307 O O . TRP A 1 404 ? 19.640 -6.246 -33.981 1.00 90.69 404 TRP A O 1
ATOM 3317 N N . GLU A 1 405 ? 19.803 -7.438 -32.083 1.00 88.00 405 GLU A N 1
ATOM 3318 C CA . GLU A 1 405 ? 19.174 -8.637 -32.647 1.00 88.00 405 GLU A CA 1
ATOM 3319 C C . GLU A 1 405 ? 17.707 -8.377 -32.994 1.00 88.00 405 GLU A C 1
ATOM 3321 O O . GLU A 1 405 ? 17.248 -8.792 -34.061 1.00 88.00 405 GLU A O 1
ATOM 3326 N N . THR A 1 406 ? 17.003 -7.627 -32.144 1.00 89.69 406 THR A N 1
ATOM 3327 C CA . THR A 1 406 ? 15.615 -7.214 -32.380 1.00 89.69 406 THR A CA 1
ATOM 3328 C C . THR A 1 406 ? 15.509 -6.024 -33.337 1.00 89.69 406 THR A C 1
ATOM 3330 O O . THR A 1 406 ? 14.580 -5.959 -34.150 1.00 89.69 406 THR A O 1
ATOM 3333 N N . LEU A 1 407 ? 16.437 -5.066 -33.261 1.00 91.44 407 LEU A N 1
ATOM 3334 C CA . LEU A 1 407 ? 16.340 -3.798 -33.993 1.00 91.44 407 LEU A CA 1
ATOM 3335 C C . LEU A 1 407 ? 16.753 -3.915 -35.458 1.00 91.44 407 LEU A C 1
ATOM 3337 O O . LEU A 1 407 ? 16.052 -3.411 -36.335 1.00 91.44 407 LEU A O 1
ATOM 3341 N N . ILE A 1 408 ? 17.870 -4.587 -35.741 1.00 91.12 408 ILE A N 1
ATOM 3342 C CA . ILE A 1 408 ? 18.433 -4.656 -37.093 1.00 91.12 408 ILE A CA 1
ATOM 3343 C C . ILE A 1 408 ? 17.437 -5.223 -38.123 1.00 91.12 408 ILE A C 1
ATOM 3345 O O . ILE A 1 408 ? 17.299 -4.612 -39.181 1.00 91.12 408 ILE A O 1
ATOM 3349 N N . PRO A 1 409 ? 16.691 -6.317 -37.857 1.00 89.94 409 PRO A N 1
ATOM 3350 C CA . PRO A 1 409 ? 15.730 -6.856 -38.823 1.00 89.94 409 PRO A CA 1
ATOM 3351 C C . PRO A 1 409 ? 14.578 -5.905 -39.182 1.00 89.94 409 PRO A C 1
ATOM 3353 O O . PRO A 1 409 ? 13.901 -6.123 -40.186 1.00 89.94 409 PRO A O 1
ATOM 3356 N N . GLN A 1 410 ? 14.320 -4.886 -38.358 1.00 91.12 410 GLN A N 1
ATOM 3357 C CA . GLN A 1 410 ? 13.265 -3.896 -38.587 1.00 91.12 410 GLN A CA 1
ATOM 3358 C C . GLN A 1 410 ? 13.752 -2.697 -39.411 1.00 91.12 410 GLN A C 1
ATOM 3360 O O . GLN A 1 410 ? 12.934 -1.970 -39.978 1.00 91.12 410 GLN A O 1
ATOM 3365 N N . LEU A 1 411 ? 15.067 -2.475 -39.475 1.00 92.56 411 LEU A N 1
ATOM 3366 C CA . LEU A 1 411 ? 15.673 -1.409 -40.264 1.00 92.56 411 LEU A CA 1
ATOM 3367 C C . LEU A 1 411 ? 15.777 -1.837 -41.733 1.00 92.56 411 LEU A C 1
ATOM 3369 O O . LEU A 1 411 ? 16.114 -2.977 -42.047 1.00 92.56 411 LEU A O 1
ATOM 3373 N N . ASP A 1 412 ? 15.483 -0.915 -42.648 1.00 92.44 412 ASP A N 1
ATOM 3374 C CA . ASP A 1 412 ? 15.728 -1.143 -44.070 1.00 92.44 412 ASP A CA 1
ATOM 3375 C C . ASP A 1 412 ? 17.216 -1.009 -44.412 1.00 92.44 412 ASP A C 1
ATOM 3377 O O . ASP A 1 412 ? 17.982 -0.323 -43.729 1.00 92.44 412 ASP A O 1
ATOM 3381 N N . ASP A 1 413 ? 17.615 -1.677 -45.494 1.00 92.50 413 ASP A N 1
ATOM 3382 C CA . ASP A 1 413 ? 19.021 -1.758 -45.889 1.00 92.50 413 ASP A CA 1
ATOM 3383 C C . ASP A 1 413 ? 19.589 -0.401 -46.320 1.00 92.50 413 ASP A C 1
ATOM 3385 O O . ASP A 1 413 ? 20.763 -0.132 -46.080 1.00 92.50 413 ASP A O 1
ATOM 3389 N N . GLU A 1 414 ? 18.763 0.475 -46.905 1.00 93.50 414 GLU A N 1
ATOM 3390 C CA . GLU A 1 414 ? 19.176 1.829 -47.290 1.00 93.50 414 GLU A CA 1
ATOM 3391 C C . GLU A 1 414 ? 19.618 2.626 -46.057 1.00 93.50 414 GLU A C 1
ATOM 3393 O O . GLU A 1 414 ? 20.711 3.192 -46.048 1.00 93.50 414 GLU A O 1
ATOM 3398 N N . PHE A 1 415 ? 18.822 2.596 -44.986 1.00 95.06 415 PHE A N 1
ATOM 3399 C CA . PHE A 1 415 ? 19.158 3.234 -43.720 1.00 95.06 415 PHE A CA 1
ATOM 3400 C C . PHE A 1 415 ? 20.419 2.638 -43.085 1.00 95.06 415 PHE A C 1
ATOM 3402 O O . PHE A 1 415 ? 21.310 3.382 -42.673 1.00 95.06 415 PHE A O 1
ATOM 3409 N N . VAL A 1 416 ? 20.520 1.307 -43.002 1.00 94.44 416 VAL A N 1
ATOM 3410 C CA . VAL A 1 416 ? 21.687 0.655 -42.387 1.00 94.44 416 VAL A CA 1
ATOM 3411 C C . VAL A 1 416 ? 22.959 1.027 -43.144 1.00 94.44 416 VAL A C 1
ATOM 3413 O O . VAL A 1 416 ? 23.912 1.487 -42.524 1.00 94.44 416 VAL A O 1
ATOM 3416 N N . LEU A 1 417 ? 22.971 0.907 -44.474 1.00 92.62 417 LEU A N 1
ATOM 3417 C CA . LEU A 1 417 ? 24.133 1.244 -45.300 1.00 92.62 417 LEU A CA 1
ATOM 3418 C C . LEU A 1 417 ? 24.497 2.731 -45.234 1.00 92.62 417 LEU A C 1
ATOM 3420 O O . LEU A 1 417 ? 25.678 3.065 -45.286 1.00 92.62 417 LEU A O 1
ATOM 3424 N N . GLN A 1 418 ? 23.510 3.619 -45.096 1.00 94.06 418 GLN A N 1
ATOM 3425 C CA . GLN A 1 418 ? 23.751 5.053 -44.953 1.00 94.06 418 GLN A CA 1
ATOM 3426 C C . GLN A 1 418 ? 24.512 5.396 -43.662 1.00 94.06 418 GLN A C 1
ATOM 3428 O O . GLN A 1 418 ? 25.310 6.332 -43.674 1.00 94.06 418 GLN A O 1
ATOM 3433 N N . TYR A 1 419 ? 24.264 4.669 -42.567 1.00 93.38 419 TYR A N 1
ATOM 3434 C CA . TYR A 1 419 ? 24.787 4.997 -41.233 1.00 93.38 419 TYR A CA 1
ATOM 3435 C C . TYR A 1 419 ? 25.758 3.958 -40.653 1.00 93.38 419 TYR A C 1
ATOM 3437 O O . TYR A 1 419 ? 26.222 4.101 -39.522 1.00 93.38 419 TYR A O 1
ATOM 3445 N N . ILE A 1 420 ? 26.098 2.909 -41.403 1.00 92.25 420 ILE A N 1
ATOM 3446 C CA . ILE A 1 420 ? 26.992 1.841 -40.938 1.00 92.25 420 ILE A CA 1
ATOM 3447 C C . ILE A 1 420 ? 28.391 2.357 -40.581 1.00 92.25 420 ILE A C 1
ATOM 3449 O O . ILE A 1 420 ? 29.081 1.753 -39.770 1.00 92.25 420 ILE A O 1
ATOM 3453 N N . ASP A 1 421 ? 28.840 3.478 -41.136 1.00 90.25 421 ASP A N 1
ATOM 3454 C CA . ASP A 1 421 ? 30.142 4.068 -40.818 1.00 90.25 421 ASP A CA 1
ATOM 3455 C C . ASP A 1 421 ? 30.193 4.710 -39.421 1.00 90.25 421 ASP A C 1
ATOM 3457 O O . ASP A 1 421 ? 31.242 4.708 -38.776 1.00 90.25 421 ASP A O 1
ATOM 3461 N N . THR A 1 422 ? 29.053 5.201 -38.942 1.00 89.19 422 THR A N 1
ATOM 3462 C CA . THR A 1 422 ? 28.910 6.031 -37.743 1.00 89.19 422 THR A CA 1
ATOM 3463 C C . THR A 1 422 ? 28.249 5.290 -36.588 1.00 89.19 422 THR A C 1
ATOM 3465 O O . THR A 1 422 ? 28.582 5.554 -35.435 1.00 89.19 422 THR A O 1
ATOM 3468 N N . ILE A 1 423 ? 27.361 4.339 -36.878 1.00 90.31 423 ILE A N 1
ATOM 3469 C CA . ILE A 1 423 ? 26.616 3.580 -35.873 1.00 90.31 423 ILE A CA 1
ATOM 3470 C C . ILE A 1 423 ? 27.246 2.190 -35.711 1.00 90.31 423 ILE A C 1
ATOM 3472 O O . ILE A 1 423 ? 27.463 1.491 -36.709 1.00 90.31 423 ILE A O 1
ATOM 3476 N N . PRO A 1 424 ? 27.542 1.746 -34.474 1.00 89.25 424 PRO A N 1
ATOM 3477 C CA . PRO A 1 424 ? 28.195 0.465 -34.216 1.00 89.25 424 PRO A CA 1
ATOM 3478 C C . PRO A 1 424 ? 27.203 -0.711 -34.279 1.00 89.25 424 PRO A C 1
ATOM 3480 O O . PRO A 1 424 ? 27.087 -1.488 -33.332 1.00 89.25 424 PRO A O 1
ATOM 3483 N N . PHE A 1 425 ? 26.490 -0.853 -35.400 1.00 91.44 425 PHE A N 1
ATOM 3484 C CA . PHE A 1 425 ? 25.544 -1.946 -35.622 1.00 91.44 425 PHE A CA 1
ATOM 3485 C C . PHE A 1 425 ? 26.189 -3.319 -35.380 1.00 91.44 425 PHE A C 1
ATOM 3487 O O . PHE A 1 425 ? 27.306 -3.588 -35.836 1.00 91.44 425 PHE A O 1
ATOM 3494 N N . VAL A 1 426 ? 25.459 -4.212 -34.704 1.00 93.38 426 VAL A N 1
ATOM 3495 C CA . VAL A 1 426 ? 25.810 -5.636 -34.614 1.00 93.38 426 VAL A CA 1
ATOM 3496 C C . VAL A 1 426 ? 25.165 -6.360 -35.792 1.00 93.38 426 VAL A C 1
ATOM 3498 O O . VAL A 1 426 ? 23.985 -6.696 -35.760 1.00 93.38 426 VAL A O 1
ATOM 3501 N N . MET A 1 427 ? 25.944 -6.611 -36.843 1.00 94.00 427 MET A N 1
ATOM 3502 C CA . MET A 1 427 ? 25.430 -7.165 -38.103 1.00 94.00 427 MET A CA 1
ATOM 3503 C C . MET A 1 427 ? 25.322 -8.696 -38.118 1.00 94.00 427 MET A C 1
ATOM 3505 O O . MET A 1 427 ? 24.977 -9.279 -39.147 1.00 94.00 427 MET A O 1
ATOM 3509 N N . TYR A 1 428 ? 25.596 -9.355 -36.987 1.00 94.50 428 TYR A N 1
ATOM 3510 C CA . TYR A 1 428 ? 25.656 -10.811 -36.849 1.00 94.50 428 TYR A CA 1
ATOM 3511 C C . TYR A 1 428 ? 24.470 -11.523 -37.526 1.00 94.50 428 TYR A C 1
ATOM 3513 O O . TYR A 1 428 ? 24.679 -12.321 -38.443 1.00 94.50 428 TYR A O 1
ATOM 3521 N N . SER A 1 429 ? 23.232 -11.147 -37.179 1.00 92.44 429 SER A N 1
ATOM 3522 C CA . SER A 1 429 ? 22.001 -11.774 -37.693 1.00 92.44 429 SER A CA 1
ATOM 3523 C C . SER A 1 429 ? 21.710 -11.508 -39.177 1.00 92.44 429 SER A C 1
ATOM 3525 O O . SER A 1 429 ? 20.929 -12.238 -39.782 1.00 92.44 429 SER A O 1
ATOM 3527 N N . GLN A 1 430 ? 22.331 -10.492 -39.786 1.00 93.12 430 GLN A N 1
ATOM 3528 C CA . GLN A 1 430 ? 22.119 -10.119 -41.194 1.00 93.12 430 GLN A CA 1
ATOM 3529 C C . GLN A 1 430 ? 23.271 -10.519 -42.114 1.00 93.12 430 GLN A C 1
ATOM 3531 O O . GLN A 1 430 ? 23.225 -10.243 -43.314 1.00 93.12 430 GLN A O 1
ATOM 3536 N N . THR A 1 431 ? 24.297 -11.180 -41.576 1.00 94.56 431 THR A N 1
ATOM 3537 C CA . THR A 1 431 ? 25.528 -11.502 -42.308 1.00 94.56 431 THR A CA 1
ATOM 3538 C C . THR A 1 431 ? 25.257 -12.235 -43.621 1.00 94.56 431 THR A C 1
ATOM 3540 O O . THR A 1 431 ? 25.806 -11.861 -44.651 1.00 94.56 431 THR A O 1
ATOM 3543 N N . GLU A 1 432 ? 24.374 -13.237 -43.617 1.00 94.19 432 GLU A N 1
ATOM 3544 C CA . GLU A 1 432 ? 24.030 -14.000 -44.825 1.00 94.19 432 GLU A CA 1
ATOM 3545 C C . GLU A 1 432 ? 23.342 -13.130 -45.890 1.00 94.19 432 GLU A C 1
ATOM 3547 O O . GLU A 1 432 ? 23.717 -13.161 -47.063 1.00 94.19 432 GLU A O 1
ATOM 3552 N N . LYS A 1 433 ? 22.378 -12.298 -45.476 1.00 94.25 433 LYS A N 1
ATOM 3553 C CA . LYS A 1 433 ? 21.652 -11.381 -46.365 1.00 94.25 433 LYS A CA 1
ATOM 3554 C C . LYS A 1 433 ? 22.602 -10.375 -47.019 1.00 94.25 433 LYS A C 1
ATOM 3556 O O . LYS A 1 433 ? 22.560 -10.189 -48.234 1.00 94.25 433 LYS A O 1
ATOM 3561 N N . TYR A 1 434 ? 23.463 -9.741 -46.225 1.00 94.25 434 TYR A N 1
ATOM 3562 C CA . TYR A 1 434 ? 24.388 -8.711 -46.707 1.00 94.25 434 TYR A CA 1
ATOM 3563 C C . TYR A 1 434 ? 25.529 -9.296 -47.530 1.00 94.25 434 TYR A C 1
ATOM 3565 O O . TYR A 1 434 ? 25.953 -8.667 -48.489 1.00 94.25 434 TYR A O 1
ATOM 3573 N N . LEU A 1 435 ? 25.970 -10.522 -47.241 1.00 94.00 435 LEU A N 1
ATOM 3574 C CA . LEU A 1 435 ? 26.923 -11.223 -48.098 1.00 94.00 435 LEU A CA 1
ATOM 3575 C C . LEU A 1 435 ? 26.379 -11.407 -49.524 1.00 94.00 435 LEU A C 1
ATOM 3577 O O . LEU A 1 435 ? 27.143 -11.326 -50.481 1.00 94.00 435 LEU A O 1
ATOM 3581 N N . PHE A 1 436 ? 25.072 -11.644 -49.669 1.00 92.31 436 PHE A N 1
ATOM 3582 C CA . PHE A 1 436 ? 24.441 -11.829 -50.975 1.00 92.31 436 PHE A CA 1
ATOM 3583 C C . PHE A 1 436 ? 24.095 -10.507 -51.677 1.00 92.31 436 PHE A C 1
ATOM 3585 O O . PHE A 1 436 ? 24.288 -10.389 -52.885 1.00 92.31 436 PHE A O 1
ATOM 3592 N N . LEU A 1 437 ? 23.563 -9.523 -50.943 1.00 93.25 437 LEU A N 1
ATOM 3593 C CA . LEU A 1 437 ? 23.034 -8.283 -51.528 1.00 93.25 437 LEU A CA 1
ATOM 3594 C C . LEU A 1 437 ? 24.044 -7.128 -51.575 1.00 93.25 437 LEU A C 1
ATOM 3596 O O . LEU A 1 437 ? 24.006 -6.344 -52.520 1.00 93.25 437 LEU A O 1
ATOM 3600 N N . HIS A 1 438 ? 24.921 -7.029 -50.573 1.00 93.06 438 HIS A N 1
ATOM 3601 C CA . HIS A 1 438 ? 25.833 -5.899 -50.347 1.00 93.06 438 HIS A CA 1
ATOM 3602 C C . HIS A 1 438 ? 27.227 -6.356 -49.858 1.00 93.06 438 HIS A C 1
ATOM 3604 O O . HIS A 1 438 ? 27.710 -5.885 -48.825 1.00 93.06 438 HIS A O 1
ATOM 3610 N N . PRO A 1 439 ? 27.902 -7.303 -50.538 1.00 91.62 439 PRO A N 1
ATOM 3611 C CA . PRO A 1 439 ? 29.169 -7.874 -50.064 1.00 91.62 439 PRO A CA 1
ATOM 3612 C C . PRO A 1 439 ? 30.274 -6.827 -49.825 1.00 91.62 439 PRO A C 1
ATOM 3614 O O . PRO A 1 439 ? 31.138 -7.008 -48.965 1.00 91.62 439 PRO A O 1
ATOM 3617 N N . GLU A 1 440 ? 30.241 -5.704 -50.544 1.00 91.12 440 GLU A N 1
ATOM 3618 C CA . GLU A 1 440 ? 31.158 -4.574 -50.395 1.00 91.12 440 GLU A CA 1
ATOM 3619 C C . GLU A 1 440 ? 31.106 -3.911 -49.012 1.00 91.12 440 GLU A C 1
ATOM 3621 O O . GLU A 1 440 ? 32.123 -3.387 -48.540 1.00 91.12 440 GLU A O 1
ATOM 3626 N N . SER A 1 441 ? 29.955 -3.947 -48.331 1.00 92.94 441 SER A N 1
ATOM 3627 C CA . SER A 1 441 ? 29.808 -3.323 -47.014 1.00 92.94 441 SER A CA 1
ATOM 3628 C C . SER A 1 441 ? 30.585 -4.095 -45.951 1.00 92.94 441 SER A C 1
ATOM 3630 O O . SER A 1 441 ? 31.184 -3.486 -45.069 1.00 92.94 441 SER A O 1
ATOM 3632 N N . ILE A 1 442 ? 30.647 -5.426 -46.065 1.00 94.44 442 ILE A N 1
ATOM 3633 C CA . ILE A 1 442 ? 31.410 -6.294 -45.155 1.00 94.44 442 ILE A CA 1
ATOM 3634 C C . ILE A 1 442 ? 32.906 -5.973 -45.250 1.00 94.44 442 ILE A C 1
ATOM 3636 O O . ILE A 1 442 ? 33.602 -5.919 -44.238 1.00 94.44 442 ILE A O 1
ATOM 3640 N N . CYS A 1 443 ? 33.406 -5.724 -46.462 1.00 91.69 443 CYS A N 1
ATOM 3641 C CA . CYS A 1 443 ? 34.810 -5.386 -46.690 1.00 91.69 443 CYS A CA 1
ATOM 3642 C C . CYS A 1 443 ? 35.166 -3.977 -46.211 1.00 91.69 443 CYS A C 1
ATOM 3644 O O . CYS A 1 443 ? 36.278 -3.759 -45.733 1.00 91.69 443 CYS A O 1
ATOM 3646 N N . THR A 1 444 ? 34.233 -3.036 -46.350 1.00 93.56 444 THR A N 1
ATOM 3647 C CA . THR A 1 444 ? 34.435 -1.631 -45.972 1.00 93.56 444 THR A CA 1
ATOM 3648 C C . THR A 1 444 ? 34.315 -1.433 -44.459 1.00 93.56 444 THR A C 1
ATOM 3650 O O . THR A 1 444 ? 35.078 -0.661 -43.882 1.00 93.56 444 THR A O 1
ATOM 3653 N N . TYR A 1 445 ? 33.411 -2.174 -43.809 1.00 94.19 445 TYR A N 1
ATOM 3654 C CA . TYR A 1 445 ? 33.096 -2.069 -42.380 1.00 94.19 445 TYR A CA 1
ATOM 3655 C C . TYR A 1 445 ? 33.212 -3.428 -41.672 1.00 94.19 445 TYR A C 1
ATOM 3657 O O . TYR A 1 445 ? 32.228 -3.949 -41.134 1.00 94.19 445 TYR A O 1
ATOM 3665 N N . PRO A 1 446 ? 34.397 -4.059 -41.665 1.00 92.75 446 PRO A N 1
ATOM 3666 C CA . PRO A 1 446 ? 34.538 -5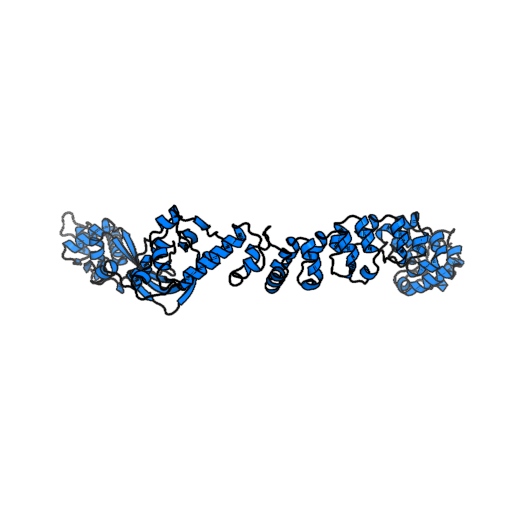.401 -41.114 1.00 92.75 446 PRO A CA 1
ATOM 3667 C C . PRO A 1 446 ? 34.402 -5.409 -39.577 1.00 92.75 446 PRO A C 1
ATOM 3669 O O . PRO A 1 446 ? 34.025 -6.397 -38.963 1.00 92.75 446 PRO A O 1
ATOM 3672 N N . ASP A 1 447 ? 34.602 -4.291 -38.896 1.00 91.50 447 ASP A N 1
ATOM 3673 C CA . ASP A 1 447 ? 34.437 -4.185 -37.445 1.00 91.50 447 ASP A CA 1
ATOM 3674 C C . ASP A 1 447 ? 32.974 -4.238 -36.950 1.00 91.50 447 ASP A C 1
ATOM 3676 O O . ASP A 1 447 ? 32.749 -4.281 -35.741 1.00 91.50 447 ASP A O 1
ATOM 3680 N N . ARG A 1 448 ? 31.971 -4.327 -37.837 1.00 91.81 448 ARG A N 1
ATOM 3681 C CA . ARG A 1 448 ? 30.528 -4.361 -37.498 1.00 91.81 448 ARG A CA 1
ATOM 3682 C C . ARG A 1 448 ? 29.994 -5.708 -37.001 1.00 91.81 448 ARG A C 1
ATOM 3684 O O . ARG A 1 448 ? 28.828 -6.041 -37.195 1.00 91.81 448 ARG A O 1
ATOM 3691 N N . LYS A 1 449 ? 30.848 -6.476 -36.313 1.00 92.69 449 LYS A N 1
ATOM 3692 C CA . LYS A 1 449 ? 30.496 -7.726 -35.607 1.00 92.69 449 LYS A CA 1
ATOM 3693 C C . LYS A 1 449 ? 29.675 -8.700 -36.473 1.00 92.69 449 LYS A C 1
ATOM 3695 O O . LYS A 1 449 ? 28.646 -9.219 -36.045 1.00 92.69 449 LYS A O 1
ATOM 3700 N N . TRP A 1 450 ? 30.139 -8.932 -37.697 1.00 95.44 450 TRP A N 1
ATOM 3701 C CA . TRP A 1 450 ? 29.587 -9.937 -38.606 1.00 95.44 450 TRP A CA 1
ATOM 3702 C C . TRP A 1 450 ? 29.739 -11.360 -38.048 1.00 95.44 450 TRP A C 1
ATOM 3704 O O . TRP A 1 450 ? 30.621 -11.628 -37.226 1.00 95.44 450 TRP A O 1
ATOM 3714 N N . ASP A 1 451 ? 28.931 -12.299 -38.543 1.00 96.25 451 ASP A N 1
ATOM 3715 C CA . ASP A 1 451 ? 29.145 -13.728 -38.316 1.00 96.25 451 ASP A CA 1
ATOM 3716 C C . ASP A 1 451 ? 30.334 -14.214 -39.157 1.00 96.25 451 ASP A C 1
ATOM 3718 O O . ASP A 1 451 ? 30.218 -14.698 -40.289 1.00 96.25 451 ASP A O 1
ATOM 3722 N N . TRP A 1 452 ? 31.522 -14.074 -38.576 1.00 95.56 452 TRP A N 1
ATOM 3723 C CA . TRP A 1 452 ? 32.768 -14.478 -39.211 1.00 95.56 452 TRP A CA 1
ATOM 3724 C C . TRP A 1 452 ? 32.880 -15.983 -39.431 1.00 95.56 452 TRP A C 1
ATOM 3726 O O . TRP A 1 452 ? 33.595 -16.405 -40.344 1.00 95.56 452 TRP A O 1
ATOM 3736 N N . LYS A 1 453 ? 32.165 -16.800 -38.649 1.00 95.12 453 LYS A N 1
ATOM 3737 C CA . LYS A 1 453 ? 32.134 -18.252 -38.839 1.00 95.12 453 LYS A CA 1
ATOM 3738 C C . LYS A 1 453 ? 31.335 -18.592 -40.092 1.00 95.12 453 LYS A C 1
ATOM 3740 O O . LYS A 1 453 ? 31.837 -19.330 -40.940 1.00 95.12 453 LYS A O 1
ATOM 3745 N N . LEU A 1 454 ? 30.152 -17.996 -40.249 1.00 95.69 454 LEU A N 1
ATOM 3746 C CA . LEU A 1 454 ? 29.327 -18.133 -41.450 1.00 95.69 454 LEU A CA 1
ATOM 3747 C C . LEU A 1 454 ? 30.084 -17.664 -42.695 1.00 95.69 454 LEU A C 1
ATOM 3749 O O . LEU A 1 454 ? 30.134 -18.389 -43.686 1.00 95.69 454 LEU A O 1
ATOM 3753 N N . LEU A 1 455 ? 30.741 -16.501 -42.638 1.00 96.06 455 LEU A N 1
ATOM 3754 C CA . LEU A 1 455 ? 31.533 -15.987 -43.762 1.00 96.06 455 LEU A CA 1
ATOM 3755 C C . LEU A 1 455 ? 32.674 -16.937 -44.144 1.00 96.06 455 LEU A C 1
ATOM 3757 O O . LEU A 1 455 ? 32.860 -17.238 -45.323 1.00 96.06 455 LEU A O 1
ATOM 3761 N N . SER A 1 456 ? 33.401 -17.460 -43.157 1.00 95.06 456 SER A N 1
ATOM 3762 C CA . SER A 1 456 ? 34.526 -18.374 -43.396 1.00 95.06 456 SER A CA 1
ATOM 3763 C C .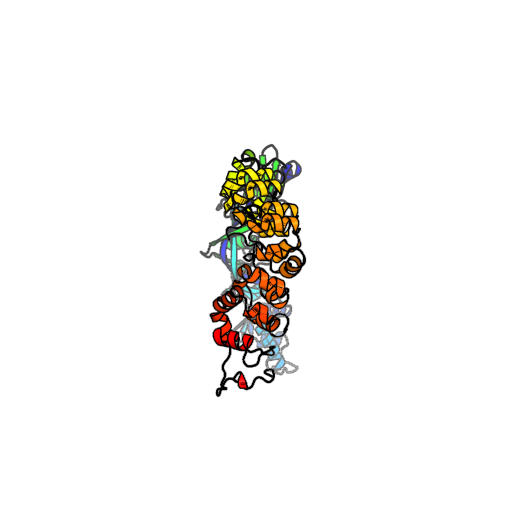 SER A 1 456 ? 34.086 -19.702 -44.021 1.00 95.06 456 SER A C 1
ATOM 3765 O O . SER A 1 456 ? 34.818 -20.272 -44.832 1.00 95.06 456 SER A O 1
ATOM 3767 N N . LEU A 1 457 ? 32.881 -20.178 -43.696 1.00 94.81 457 LEU A N 1
ATOM 3768 C CA . LEU A 1 457 ? 32.322 -21.429 -44.216 1.00 94.81 457 LEU A CA 1
ATOM 3769 C C . LEU A 1 457 ? 31.596 -21.275 -45.559 1.00 94.81 457 LEU A C 1
ATOM 3771 O O . LEU A 1 457 ? 31.656 -22.190 -46.380 1.00 94.81 457 LEU A O 1
ATOM 3775 N N . ASN A 1 458 ? 30.932 -20.141 -45.797 1.00 93.25 458 ASN A N 1
ATOM 3776 C CA . ASN A 1 458 ? 29.945 -20.032 -46.874 1.00 93.25 458 ASN A CA 1
ATOM 3777 C C . ASN A 1 458 ? 30.319 -19.013 -47.958 1.00 93.25 458 ASN A C 1
ATOM 3779 O O . ASN A 1 458 ? 29.913 -19.197 -49.103 1.00 93.25 458 ASN A O 1
ATOM 3783 N N . ALA A 1 459 ? 31.102 -17.968 -47.654 1.00 94.50 459 ALA A N 1
ATOM 3784 C CA . ALA A 1 459 ? 31.431 -16.945 -48.651 1.00 94.50 459 ALA A CA 1
ATOM 3785 C C . ALA A 1 459 ? 32.276 -17.517 -49.793 1.00 94.50 459 ALA A C 1
ATOM 3787 O O . ALA A 1 459 ? 33.133 -18.374 -49.563 1.00 94.50 459 ALA A O 1
ATOM 3788 N N . GLU A 1 460 ? 32.049 -17.052 -51.022 1.00 94.38 460 GLU A N 1
ATOM 3789 C CA . GLU A 1 460 ? 32.777 -17.534 -52.197 1.00 94.38 460 GLU A CA 1
ATOM 3790 C C . GLU A 1 460 ? 34.292 -17.348 -52.036 1.00 94.38 460 GLU A C 1
ATOM 3792 O O . GLU A 1 460 ? 34.769 -16.289 -51.621 1.00 94.38 460 GLU A O 1
ATOM 3797 N N . LEU A 1 461 ? 35.070 -18.373 -52.392 1.00 94.81 461 LEU A N 1
ATOM 3798 C CA . LEU A 1 461 ? 36.527 -18.356 -52.222 1.00 94.81 461 LEU A CA 1
ATOM 3799 C C . LEU A 1 461 ? 37.184 -17.209 -53.007 1.00 94.81 461 LEU A C 1
ATOM 3801 O O . LEU A 1 461 ? 38.061 -16.524 -52.489 1.00 94.81 461 LEU A O 1
ATOM 3805 N N . GLY A 1 462 ? 36.692 -16.906 -54.211 1.00 94.00 462 GLY A N 1
ATOM 3806 C CA . GLY A 1 462 ? 37.161 -15.751 -54.983 1.00 94.00 462 GLY A CA 1
ATOM 3807 C C . GLY A 1 462 ? 36.953 -14.417 -54.265 1.00 94.00 462 GLY A C 1
ATOM 3808 O O . GLY A 1 462 ? 37.852 -13.572 -54.256 1.00 94.00 462 GLY A O 1
ATOM 3809 N N . PHE A 1 463 ? 35.798 -14.245 -53.615 1.00 94.38 463 PHE A N 1
ATOM 3810 C CA . PHE A 1 463 ? 35.487 -13.054 -52.825 1.00 94.38 463 PHE A CA 1
ATOM 3811 C C . PHE A 1 463 ? 36.406 -12.933 -51.605 1.00 94.38 463 PHE A C 1
ATOM 3813 O O . PHE A 1 463 ? 36.973 -11.860 -51.378 1.00 94.38 463 PHE A O 1
ATOM 3820 N N . ILE A 1 464 ? 36.605 -14.032 -50.864 1.00 95.31 464 ILE A N 1
ATOM 3821 C CA . ILE A 1 464 ? 37.523 -14.077 -49.717 1.00 95.31 464 ILE A CA 1
ATOM 3822 C C . ILE A 1 464 ? 38.937 -13.704 -50.162 1.00 95.31 464 ILE A C 1
ATOM 3824 O O . ILE A 1 464 ? 39.545 -12.819 -49.567 1.00 95.31 464 ILE A O 1
ATOM 3828 N N . LEU A 1 465 ? 39.457 -14.350 -51.209 1.00 94.94 465 LEU A N 1
ATOM 3829 C CA . LEU A 1 465 ? 40.826 -14.144 -51.672 1.00 94.94 465 LEU A CA 1
ATOM 3830 C C . LEU A 1 465 ? 41.064 -12.706 -52.153 1.00 94.94 465 LEU A C 1
ATOM 3832 O O . LEU A 1 465 ? 42.088 -12.114 -51.821 1.00 94.94 465 LEU A O 1
ATOM 3836 N N . THR A 1 466 ? 40.103 -12.128 -52.880 1.00 95.06 466 THR A N 1
ATOM 3837 C CA . THR A 1 466 ? 40.188 -10.745 -53.384 1.00 95.06 466 THR A CA 1
ATOM 3838 C C . THR A 1 466 ? 40.211 -9.720 -52.248 1.00 95.06 466 THR A C 1
ATOM 3840 O O . THR A 1 466 ? 40.905 -8.711 -52.343 1.00 95.06 466 THR A O 1
ATOM 3843 N N . ASN A 1 467 ? 39.494 -9.990 -51.151 1.00 95.19 467 ASN A N 1
ATOM 3844 C CA . ASN A 1 467 ? 39.324 -9.058 -50.032 1.00 95.19 467 ASN A CA 1
ATOM 3845 C C . ASN A 1 467 ? 40.093 -9.462 -48.763 1.00 95.19 467 ASN A C 1
ATOM 3847 O O . ASN A 1 467 ? 39.874 -8.896 -47.689 1.00 95.19 467 ASN A O 1
ATOM 3851 N N . ILE A 1 468 ? 41.017 -10.421 -48.862 1.00 94.44 468 ILE A N 1
ATOM 3852 C CA . ILE A 1 468 ? 41.676 -11.027 -47.699 1.00 94.44 468 ILE A CA 1
ATOM 3853 C C . ILE A 1 468 ? 42.457 -10.016 -46.855 1.00 94.44 468 ILE A C 1
ATOM 3855 O O . ILE A 1 468 ? 42.521 -10.152 -45.639 1.00 94.44 468 ILE A O 1
ATOM 3859 N N . SER A 1 469 ? 42.987 -8.957 -47.468 1.00 92.44 469 SER A N 1
ATOM 3860 C CA . SER A 1 469 ? 43.690 -7.889 -46.750 1.00 92.44 469 SER A CA 1
ATOM 3861 C C . SER A 1 469 ? 42.786 -7.134 -45.767 1.00 92.44 469 SER A C 1
ATOM 3863 O O . SER A 1 469 ? 43.267 -6.671 -44.738 1.00 92.44 469 SER A O 1
ATOM 3865 N N . ALA A 1 470 ? 41.488 -7.008 -46.064 1.00 91.88 470 ALA A N 1
ATOM 3866 C CA . ALA A 1 470 ? 40.514 -6.361 -45.181 1.00 91.88 470 ALA A CA 1
ATOM 3867 C C . ALA A 1 470 ? 39.905 -7.347 -44.169 1.00 91.88 470 ALA A C 1
ATOM 3869 O O . ALA A 1 470 ? 39.681 -6.996 -43.009 1.00 91.88 470 ALA A O 1
ATOM 3870 N N . LEU A 1 471 ? 39.655 -8.587 -44.601 1.00 94.12 471 LEU A N 1
ATOM 3871 C CA . LEU A 1 471 ? 38.903 -9.582 -43.828 1.00 94.12 471 LEU A CA 1
ATOM 3872 C C . LEU A 1 471 ? 39.788 -10.512 -42.982 1.00 94.12 471 LEU A C 1
ATOM 3874 O O . LEU A 1 471 ? 39.312 -11.107 -42.018 1.00 94.12 471 LEU A O 1
ATOM 3878 N N . GLY A 1 472 ? 41.070 -10.651 -43.328 1.00 91.56 472 GLY A N 1
ATOM 3879 C CA . GLY A 1 472 ? 41.949 -11.725 -42.858 1.00 91.56 472 GLY A CA 1
ATOM 3880 C C . GLY A 1 472 ? 42.045 -11.855 -41.342 1.00 91.56 472 GLY A C 1
ATOM 3881 O O . GLY A 1 472 ? 41.961 -12.966 -40.829 1.00 91.56 472 GLY A O 1
ATOM 3882 N N . LYS A 1 473 ? 42.118 -10.729 -40.622 1.00 90.81 473 LYS A N 1
ATOM 3883 C CA . LYS A 1 473 ? 42.196 -10.712 -39.151 1.00 90.81 473 LYS A CA 1
ATOM 3884 C C . LYS A 1 473 ? 40.928 -11.203 -38.441 1.00 90.81 473 LYS A C 1
ATOM 3886 O O . LYS A 1 473 ? 40.973 -11.488 -37.249 1.00 90.81 473 LYS A O 1
ATOM 3891 N N . TYR A 1 474 ? 39.798 -11.271 -39.144 1.00 93.12 474 TYR A N 1
ATOM 3892 C CA . TYR A 1 474 ? 38.522 -11.693 -38.573 1.00 93.12 474 TYR A CA 1
ATOM 3893 C C . TYR A 1 474 ? 38.127 -13.121 -38.959 1.00 93.12 474 TYR A C 1
ATOM 3895 O O . TYR A 1 474 ? 37.417 -13.789 -38.210 1.00 93.12 474 TYR A O 1
ATOM 3903 N N . LEU A 1 475 ? 38.575 -13.593 -40.124 1.00 93.19 475 LEU A N 1
ATOM 3904 C CA . LEU A 1 475 ? 38.189 -14.896 -40.654 1.00 93.19 475 LEU A CA 1
ATOM 3905 C C . LEU A 1 475 ? 38.767 -16.060 -39.834 1.00 93.19 475 LEU A C 1
ATOM 3907 O O . LEU A 1 475 ? 39.881 -16.033 -39.297 1.00 93.19 475 LEU A O 1
ATOM 3911 N N . TYR A 1 476 ? 38.010 -17.151 -39.811 1.00 93.31 476 TYR A N 1
ATOM 3912 C CA . TYR A 1 476 ? 38.472 -18.449 -39.347 1.00 93.31 476 TYR A CA 1
ATOM 3913 C C . TYR A 1 476 ? 39.200 -19.146 -40.493 1.00 93.31 476 TYR A C 1
ATOM 3915 O O . TYR A 1 476 ? 38.624 -19.931 -41.244 1.00 93.31 476 TYR A O 1
ATOM 3923 N N . VAL A 1 477 ? 40.482 -18.816 -40.673 1.00 92.31 477 VAL A N 1
ATOM 3924 C CA . VAL A 1 477 ? 41.303 -19.362 -41.766 1.00 92.31 477 VAL A CA 1
ATOM 3925 C C . VAL A 1 477 ? 41.383 -20.894 -41.743 1.00 92.31 477 VAL A C 1
ATOM 3927 O O . VAL A 1 477 ? 41.515 -21.503 -42.797 1.00 92.31 477 VAL A O 1
ATOM 3930 N N . GLU A 1 478 ? 41.227 -21.532 -40.582 1.00 91.12 478 GLU A N 1
ATOM 3931 C CA . GLU A 1 478 ? 41.081 -22.985 -40.423 1.00 91.12 478 GLU A CA 1
ATOM 3932 C C . GLU A 1 478 ? 39.832 -23.574 -41.091 1.00 91.12 478 GLU A C 1
ATOM 3934 O O . GLU A 1 478 ? 39.852 -24.745 -41.452 1.00 91.12 478 GLU A O 1
ATOM 3939 N N . ASP A 1 479 ? 38.775 -22.784 -41.291 1.00 92.69 479 ASP A N 1
ATOM 3940 C CA . ASP A 1 479 ? 37.588 -23.189 -42.052 1.00 92.69 479 ASP A CA 1
ATOM 3941 C C . ASP A 1 479 ? 37.733 -22.852 -43.544 1.00 92.69 479 ASP A C 1
ATOM 3943 O O . ASP A 1 479 ? 37.198 -23.555 -44.401 1.00 92.69 479 ASP A O 1
ATOM 3947 N N . VAL A 1 480 ? 38.487 -21.795 -43.872 1.00 94.50 480 VAL A N 1
ATOM 3948 C CA . VAL A 1 480 ? 38.743 -21.373 -45.260 1.00 94.50 480 VAL A CA 1
ATOM 3949 C C . VAL A 1 480 ? 39.738 -22.305 -45.955 1.00 94.50 480 VAL A C 1
ATOM 3951 O O . VAL A 1 480 ? 39.520 -22.680 -47.105 1.00 94.50 480 VAL A O 1
ATOM 3954 N N . MET A 1 481 ? 40.820 -22.701 -45.274 1.00 93.44 481 MET A N 1
ATOM 3955 C CA . MET A 1 481 ? 41.886 -23.537 -45.841 1.00 93.44 481 MET A CA 1
ATOM 3956 C C . MET A 1 481 ? 41.365 -24.871 -46.400 1.00 93.44 481 MET A C 1
ATOM 3958 O O . MET A 1 481 ? 41.682 -25.163 -47.551 1.00 93.44 481 MET A O 1
ATOM 3962 N N . PRO A 1 482 ? 40.523 -25.652 -45.691 1.00 92.56 482 PRO A N 1
ATOM 3963 C CA . PRO A 1 482 ? 39.957 -26.870 -46.257 1.00 92.56 482 PRO A CA 1
ATOM 3964 C C . PRO A 1 482 ? 39.157 -26.635 -47.531 1.00 92.56 482 PRO A C 1
ATOM 3966 O O . PRO A 1 482 ? 39.300 -27.373 -48.498 1.00 92.56 482 PRO A O 1
ATOM 3969 N N . ARG A 1 483 ? 38.364 -25.563 -47.572 1.00 94.25 483 ARG A N 1
ATOM 3970 C CA . ARG A 1 483 ? 37.569 -25.218 -48.753 1.00 94.25 483 ARG A CA 1
ATOM 3971 C C . ARG A 1 483 ? 38.460 -24.859 -49.944 1.00 94.25 483 ARG A C 1
ATOM 3973 O O . ARG A 1 483 ? 38.210 -25.325 -51.049 1.00 94.25 483 ARG A O 1
ATOM 3980 N N . ALA A 1 484 ? 39.496 -24.052 -49.713 1.00 94.50 484 ALA A N 1
ATOM 3981 C CA . ALA A 1 484 ? 40.419 -23.602 -50.753 1.00 94.50 484 ALA A CA 1
ATOM 3982 C C . ALA A 1 484 ? 41.345 -24.716 -51.260 1.00 94.50 484 ALA A C 1
ATOM 3984 O O . ALA A 1 484 ? 41.659 -24.764 -52.445 1.00 94.50 484 ALA A O 1
ATOM 3985 N N . PHE A 1 485 ? 41.792 -25.608 -50.374 1.00 94.25 485 PHE A N 1
ATOM 3986 C CA . PHE A 1 485 ? 42.808 -26.608 -50.697 1.00 94.25 485 PHE A CA 1
ATOM 3987 C C . PHE A 1 485 ? 42.243 -27.966 -51.117 1.00 94.25 485 PHE A C 1
ATOM 3989 O O . PHE A 1 485 ? 42.969 -28.761 -51.711 1.00 94.25 485 PHE A O 1
ATOM 3996 N N . SER A 1 486 ? 40.959 -28.239 -50.876 1.00 91.62 486 SER A N 1
ATOM 3997 C CA . SER A 1 486 ? 40.279 -29.426 -51.413 1.00 91.62 486 SER A CA 1
ATOM 3998 C C . SER A 1 486 ? 39.784 -29.255 -52.861 1.00 91.62 486 SER A C 1
ATOM 4000 O O . SER A 1 486 ? 39.405 -30.247 -53.483 1.00 91.62 486 SER A O 1
ATOM 4002 N N . ASP A 1 487 ? 39.828 -28.042 -53.428 1.00 90.00 487 ASP A N 1
ATOM 4003 C CA . ASP A 1 487 ? 39.469 -27.748 -54.824 1.00 90.00 487 ASP A CA 1
ATOM 4004 C C . ASP A 1 487 ? 40.698 -27.291 -55.628 1.00 90.00 487 ASP A C 1
ATOM 4006 O O . ASP A 1 487 ? 41.259 -26.219 -55.393 1.00 90.00 487 ASP A O 1
ATOM 4010 N N . ASN A 1 488 ? 41.083 -28.085 -56.634 1.00 87.25 488 ASN A N 1
ATOM 4011 C CA . ASN A 1 488 ? 42.218 -27.807 -57.525 1.00 87.25 488 ASN A CA 1
ATOM 4012 C C . ASN A 1 488 ? 42.146 -26.433 -58.207 1.00 87.25 488 ASN A C 1
ATOM 4014 O O . ASN A 1 488 ? 43.181 -25.883 -58.578 1.00 87.25 488 ASN A O 1
ATOM 4018 N N . SER A 1 489 ? 40.945 -25.875 -58.368 1.00 91.38 489 SER A N 1
ATOM 4019 C CA . SER A 1 489 ? 40.732 -24.567 -58.992 1.00 91.38 489 SER A CA 1
ATOM 4020 C C . SER A 1 489 ? 41.275 -23.410 -58.145 1.00 91.38 489 SER A C 1
ATOM 4022 O O . SER A 1 489 ? 41.560 -22.347 -58.690 1.00 91.38 489 SER A O 1
ATOM 4024 N N . TRP A 1 490 ? 41.430 -23.605 -56.829 1.00 94.25 490 TRP A N 1
ATOM 4025 C CA . TRP A 1 490 ? 41.779 -22.548 -55.873 1.00 94.25 490 TRP A CA 1
ATOM 4026 C C . TRP A 1 490 ? 43.158 -22.709 -55.232 1.00 94.25 490 TRP A C 1
ATOM 4028 O O . TRP A 1 490 ? 43.737 -21.702 -54.819 1.00 94.25 490 TRP A O 1
ATOM 4038 N N . VAL A 1 491 ? 43.707 -23.931 -55.187 1.00 92.25 491 VAL A N 1
ATOM 4039 C CA . VAL A 1 491 ? 44.994 -24.253 -54.535 1.00 92.25 491 VAL A CA 1
ATOM 4040 C C . VAL A 1 491 ? 46.094 -23.260 -5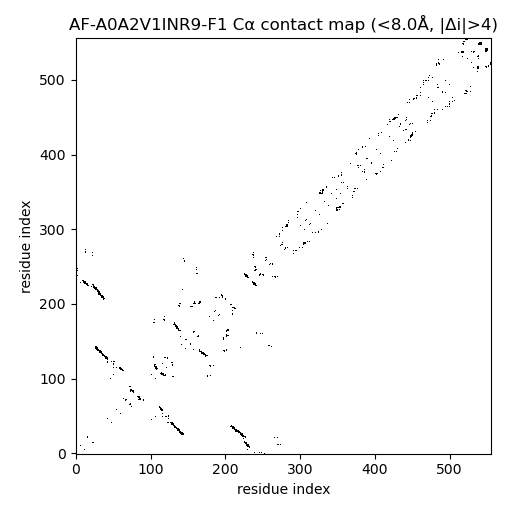4.913 1.00 92.25 491 VAL A C 1
ATOM 4042 O O . VAL A 1 491 ? 46.657 -22.605 -54.038 1.00 92.25 491 VAL A O 1
ATOM 4045 N N . HIS A 1 492 ? 46.353 -23.102 -56.212 1.00 93.06 492 HIS A N 1
ATOM 4046 C CA . HIS A 1 492 ? 47.420 -22.235 -56.712 1.00 93.06 492 HIS A CA 1
ATOM 4047 C C . HIS A 1 492 ? 47.212 -20.767 -56.302 1.00 93.06 492 HIS A C 1
ATOM 4049 O O . HIS A 1 492 ? 48.091 -20.146 -55.709 1.00 93.06 492 HIS A O 1
ATOM 4055 N N . SER A 1 493 ? 46.011 -20.222 -56.524 1.00 94.12 493 SER A N 1
ATOM 4056 C CA . SER A 1 493 ? 45.706 -18.817 -56.224 1.00 94.12 493 SER A CA 1
ATOM 4057 C C . SER A 1 493 ? 45.838 -18.474 -54.736 1.00 94.12 493 SER A C 1
ATOM 4059 O O . SER A 1 493 ? 46.265 -17.371 -54.392 1.00 94.12 493 SER A O 1
ATOM 4061 N N . TYR A 1 494 ? 45.501 -19.406 -53.842 1.00 95.50 494 TYR A N 1
ATOM 4062 C CA . TYR A 1 494 ? 45.676 -19.220 -52.400 1.00 95.50 494 TYR A CA 1
ATOM 4063 C C . TYR A 1 494 ? 47.134 -19.394 -51.951 1.00 95.50 494 TYR A C 1
ATOM 4065 O O . TYR A 1 494 ? 47.584 -18.651 -51.077 1.00 95.50 494 TYR A O 1
ATOM 4073 N N . CYS A 1 495 ? 47.890 -20.322 -52.549 1.00 93.12 495 CYS A N 1
ATOM 4074 C CA . CYS A 1 495 ? 49.314 -20.509 -52.257 1.00 93.12 495 CYS A CA 1
ATOM 4075 C C . CYS A 1 495 ? 50.173 -19.311 -52.691 1.00 93.12 495 CYS A C 1
ATOM 4077 O O . CYS A 1 495 ? 51.086 -18.924 -51.956 1.00 93.12 495 CYS A O 1
ATOM 4079 N N . GLU A 1 496 ? 49.870 -18.698 -53.838 1.00 94.00 496 GLU A N 1
ATOM 4080 C CA . GLU A 1 496 ? 50.591 -17.517 -54.333 1.00 94.00 496 GLU A CA 1
ATOM 4081 C C . GLU A 1 496 ? 50.223 -16.216 -53.602 1.00 94.00 496 GLU A C 1
ATOM 4083 O O . GLU A 1 496 ? 50.992 -15.249 -53.614 1.00 94.00 496 GLU A O 1
ATOM 4088 N N . SER A 1 497 ? 49.062 -16.163 -52.942 1.00 95.12 497 SER A N 1
ATOM 4089 C CA . SER A 1 497 ? 48.597 -14.953 -52.264 1.00 95.12 497 SER A CA 1
ATOM 4090 C C . SER A 1 497 ? 49.400 -14.667 -50.996 1.00 95.12 497 SER A C 1
ATOM 4092 O O . SER A 1 497 ? 49.190 -15.255 -49.931 1.00 95.12 497 SER A O 1
ATOM 4094 N N . SER A 1 498 ? 50.294 -13.681 -51.086 1.00 93.38 498 SER A N 1
ATOM 4095 C CA . SER A 1 498 ? 51.040 -13.177 -49.931 1.00 93.38 498 SER A CA 1
ATOM 4096 C C . SER A 1 498 ? 50.107 -12.630 -48.848 1.00 93.38 498 SER A C 1
ATOM 4098 O O . SER A 1 498 ? 50.337 -12.880 -47.669 1.00 93.38 498 SER A O 1
ATOM 4100 N N . ALA A 1 499 ? 49.019 -11.953 -49.226 1.00 93.88 499 ALA A N 1
ATOM 4101 C CA . ALA A 1 499 ? 48.032 -11.420 -48.289 1.00 93.88 499 ALA A CA 1
ATOM 4102 C C . ALA A 1 499 ? 47.305 -12.532 -47.509 1.00 93.88 499 ALA A C 1
ATOM 4104 O O . ALA A 1 499 ? 47.098 -12.402 -46.303 1.00 93.88 499 ALA A O 1
ATOM 4105 N N . PHE A 1 500 ? 46.992 -13.659 -48.159 1.00 95.19 500 PHE A N 1
ATOM 4106 C CA . PHE A 1 500 ? 46.450 -14.831 -47.468 1.00 95.19 500 PHE A CA 1
ATOM 4107 C C . PHE A 1 500 ? 47.480 -15.476 -46.536 1.00 95.19 500 PHE A C 1
ATOM 4109 O O . PHE A 1 500 ? 47.169 -15.767 -45.382 1.00 95.19 500 PHE A O 1
ATOM 4116 N N . ALA A 1 501 ? 48.727 -15.625 -46.992 1.00 93.06 501 ALA A N 1
ATOM 4117 C CA . ALA A 1 501 ? 49.824 -16.089 -46.150 1.00 93.06 501 ALA A CA 1
ATOM 4118 C C . ALA A 1 501 ? 49.994 -15.221 -44.887 1.00 93.06 501 ALA A C 1
ATOM 4120 O O . ALA A 1 501 ? 50.167 -15.763 -43.796 1.00 93.06 501 ALA A O 1
ATOM 4121 N N . PHE A 1 502 ? 49.878 -13.893 -45.001 1.00 93.38 502 PHE A N 1
ATOM 4122 C CA . PHE A 1 502 ? 49.903 -12.989 -43.846 1.00 93.38 502 PHE A CA 1
ATOM 4123 C C . PHE A 1 502 ? 48.731 -13.225 -42.885 1.00 93.38 502 PHE A C 1
ATOM 4125 O O . PHE A 1 502 ? 48.976 -13.380 -41.691 1.00 93.38 502 PHE A O 1
ATOM 4132 N N . ALA A 1 503 ? 47.492 -13.338 -43.377 1.00 93.56 503 ALA A N 1
ATOM 4133 C CA . ALA A 1 503 ? 46.321 -13.610 -42.529 1.00 93.56 503 ALA A CA 1
ATOM 4134 C C . ALA A 1 503 ? 46.455 -14.928 -41.735 1.00 93.56 503 ALA A C 1
ATOM 4136 O O . ALA A 1 503 ? 46.083 -15.025 -40.562 1.00 93.56 503 ALA A O 1
ATOM 4137 N N . VAL A 1 504 ? 47.045 -15.947 -42.363 1.00 92.38 504 VAL A N 1
ATOM 4138 C CA . VAL A 1 504 ? 47.343 -17.238 -41.730 1.00 92.38 504 VAL A CA 1
ATOM 4139 C C . VAL A 1 504 ? 48.429 -17.104 -40.658 1.00 92.38 504 VAL A C 1
ATOM 4141 O O . VAL A 1 504 ? 48.300 -17.684 -39.579 1.00 92.38 504 VAL A O 1
ATOM 4144 N N . ILE A 1 505 ? 49.480 -16.321 -40.923 1.00 90.75 505 ILE A N 1
ATOM 4145 C CA . ILE A 1 505 ? 50.544 -16.039 -39.949 1.00 90.75 505 ILE A CA 1
ATOM 4146 C C . ILE A 1 505 ? 49.990 -15.281 -38.737 1.00 90.75 505 ILE A C 1
ATOM 4148 O O . ILE A 1 505 ? 50.327 -15.637 -37.608 1.00 90.75 505 ILE A O 1
ATOM 4152 N N . GLU A 1 506 ? 49.121 -14.289 -38.938 1.00 90.38 506 GLU A N 1
ATOM 4153 C CA . GLU A 1 506 ? 48.467 -13.565 -37.838 1.00 90.38 506 GLU A CA 1
ATOM 4154 C C . GLU A 1 506 ? 47.594 -14.492 -36.977 1.00 90.38 506 GLU A C 1
ATOM 4156 O O . GLU A 1 506 ? 47.533 -14.337 -35.760 1.00 90.38 506 GLU A O 1
ATOM 4161 N N . SER A 1 507 ? 46.997 -15.523 -37.579 1.00 89.44 507 SER A N 1
ATOM 4162 C CA . SER A 1 507 ? 46.180 -16.524 -36.879 1.00 89.44 507 SER A CA 1
ATOM 4163 C C . SER A 1 507 ? 46.993 -17.674 -36.261 1.00 89.44 507 SER A C 1
ATOM 4165 O O . SER A 1 507 ? 46.418 -18.606 -35.691 1.00 89.44 507 SER A O 1
ATOM 4167 N N . LYS A 1 508 ? 48.331 -17.658 -36.357 1.00 85.56 508 LYS A N 1
ATOM 4168 C CA . LYS A 1 508 ? 49.185 -18.817 -36.043 1.00 85.56 508 LYS A CA 1
ATOM 4169 C C . LYS A 1 508 ? 49.072 -19.304 -34.599 1.00 85.56 508 LYS A C 1
ATOM 4171 O O . LYS A 1 508 ? 49.144 -20.509 -34.369 1.00 85.56 508 LYS A O 1
ATOM 4176 N N . GLU A 1 509 ? 48.857 -18.408 -33.637 1.00 84.69 509 GLU A N 1
ATOM 4177 C CA . GLU A 1 509 ? 48.640 -18.786 -32.234 1.00 84.69 509 GLU A CA 1
ATOM 4178 C C . GLU A 1 509 ? 47.381 -19.658 -32.081 1.00 84.69 509 GLU A C 1
ATOM 4180 O O . GLU A 1 509 ? 47.464 -20.769 -31.551 1.00 84.69 509 GLU A O 1
ATOM 4185 N N . ARG A 1 510 ? 46.251 -19.223 -32.659 1.00 84.38 510 ARG A N 1
ATOM 4186 C CA . ARG A 1 510 ? 44.981 -19.975 -32.687 1.00 84.38 510 ARG A CA 1
ATOM 4187 C C . ARG A 1 510 ? 45.117 -21.310 -33.425 1.00 84.38 510 ARG A C 1
ATOM 4189 O O . ARG A 1 510 ? 44.567 -22.319 -32.988 1.00 84.38 510 ARG A O 1
ATOM 4196 N N . LEU A 1 511 ? 45.864 -21.323 -34.529 1.00 86.56 511 LEU A N 1
ATOM 4197 C CA . LEU A 1 511 ? 46.061 -22.505 -35.371 1.00 86.56 511 LEU A CA 1
ATOM 4198 C C . LEU A 1 511 ? 46.991 -23.547 -34.744 1.00 86.56 511 LEU A C 1
ATOM 4200 O O . LEU A 1 511 ? 46.770 -24.740 -34.929 1.00 86.56 511 LEU A O 1
ATOM 4204 N N . SER A 1 512 ? 47.998 -23.124 -33.975 1.00 79.31 512 SER A N 1
ATOM 4205 C CA . SER A 1 512 ? 49.011 -24.019 -33.391 1.00 79.31 512 SER A CA 1
ATOM 4206 C C . SER A 1 512 ? 48.438 -25.121 -32.491 1.00 79.31 512 SER A C 1
ATOM 4208 O O . SER A 1 512 ? 49.062 -26.166 -32.315 1.00 79.31 512 SER A O 1
ATOM 4210 N N . THR A 1 513 ? 47.242 -24.901 -31.942 1.00 72.50 513 THR A N 1
ATOM 4211 C CA . THR A 1 513 ? 46.532 -25.842 -31.068 1.00 72.50 513 THR A CA 1
ATOM 4212 C C . THR A 1 513 ? 45.459 -26.657 -31.789 1.00 72.50 513 THR A C 1
ATOM 4214 O O . THR A 1 513 ? 45.150 -27.759 -31.342 1.00 72.50 513 THR A O 1
ATOM 4217 N N . ASN A 1 514 ? 44.917 -26.158 -32.905 1.00 70.69 514 ASN A N 1
ATOM 4218 C CA . ASN A 1 514 ? 43.671 -26.669 -33.491 1.00 70.69 514 ASN A CA 1
ATOM 4219 C C . ASN A 1 514 ? 43.775 -27.079 -34.967 1.00 70.69 514 ASN A C 1
ATOM 4221 O O . ASN A 1 514 ? 42.824 -27.644 -35.503 1.00 70.69 514 ASN A O 1
ATOM 4225 N N . TYR A 1 515 ? 44.905 -26.825 -35.632 1.00 83.88 515 TYR A N 1
ATOM 4226 C CA . TYR A 1 515 ? 45.074 -27.093 -37.057 1.00 83.88 515 TYR A CA 1
ATOM 4227 C C . TYR A 1 515 ? 46.316 -27.946 -37.337 1.00 83.88 515 TYR A C 1
ATOM 4229 O O . TYR A 1 515 ? 47.441 -27.582 -36.997 1.00 83.88 515 TYR A O 1
ATOM 4237 N N . ASN A 1 516 ? 46.110 -29.091 -37.990 1.00 82.31 516 ASN A N 1
ATOM 4238 C CA . ASN A 1 516 ? 47.173 -29.956 -38.495 1.00 82.31 516 ASN A CA 1
ATOM 4239 C C . ASN A 1 516 ? 46.750 -30.523 -39.852 1.00 82.31 516 ASN A C 1
ATOM 4241 O O . ASN A 1 516 ? 45.749 -31.236 -39.947 1.00 82.31 516 ASN A O 1
ATOM 4245 N N . ALA A 1 517 ? 47.529 -30.227 -40.889 1.00 86.69 517 ALA A N 1
ATOM 4246 C CA . ALA A 1 517 ? 47.181 -30.605 -42.251 1.00 86.69 517 ALA A CA 1
ATOM 4247 C C . ALA A 1 517 ? 47.639 -32.029 -42.626 1.00 86.69 517 ALA A C 1
ATOM 4249 O O . ALA A 1 517 ? 47.235 -32.535 -43.665 1.00 86.69 517 ALA A O 1
ATOM 4250 N N . ASN A 1 518 ? 48.408 -32.737 -41.785 1.00 87.31 518 ASN A N 1
ATOM 4251 C CA . ASN A 1 518 ? 48.977 -34.057 -42.110 1.00 87.31 518 ASN A CA 1
ATOM 4252 C C . ASN A 1 518 ? 47.946 -35.107 -42.538 1.00 87.31 518 ASN A C 1
ATOM 4254 O O . ASN A 1 518 ? 48.301 -36.025 -43.265 1.00 87.31 518 ASN A O 1
ATOM 4258 N N . LYS A 1 519 ? 46.693 -35.009 -42.083 1.00 85.88 519 LYS A N 1
ATOM 4259 C CA . LYS A 1 519 ? 45.605 -35.935 -42.449 1.00 85.88 519 LYS A CA 1
ATOM 4260 C C . LYS A 1 519 ? 44.509 -35.282 -43.289 1.00 85.88 519 LYS A C 1
ATOM 4262 O O . LYS A 1 519 ? 43.450 -35.877 -43.463 1.00 85.88 519 LYS A O 1
ATOM 4267 N N . ALA A 1 520 ? 44.724 -34.051 -43.739 1.00 88.62 520 ALA A N 1
ATOM 4268 C CA . ALA A 1 520 ? 43.706 -33.313 -44.457 1.00 88.62 520 ALA A CA 1
ATOM 4269 C C . ALA A 1 520 ? 43.480 -33.899 -45.858 1.00 88.62 520 ALA A C 1
ATOM 4271 O O . ALA A 1 520 ? 44.419 -34.364 -46.517 1.00 88.62 520 ALA A O 1
ATOM 4272 N N . ASP A 1 521 ? 42.221 -33.872 -46.291 1.00 90.25 521 ASP A N 1
ATOM 4273 C CA . ASP A 1 521 ? 41.779 -34.300 -47.618 1.00 90.25 521 ASP A CA 1
ATOM 4274 C C . ASP A 1 521 ? 41.908 -33.153 -48.625 1.00 90.25 521 ASP A C 1
ATOM 4276 O O . ASP A 1 521 ? 40.928 -32.580 -49.102 1.00 90.25 521 ASP A O 1
ATOM 4280 N N . TYR A 1 522 ? 43.153 -32.734 -48.847 1.00 93.12 522 TYR A N 1
ATOM 4281 C CA . TYR A 1 522 ? 43.499 -31.657 -49.770 1.00 93.12 522 TYR A CA 1
ATOM 4282 C C . TYR A 1 522 ? 44.002 -32.219 -51.094 1.00 93.12 522 TYR A C 1
ATOM 4284 O O . TYR A 1 522 ? 44.508 -33.340 -51.166 1.00 93.12 522 TYR A O 1
ATOM 4292 N N . GLN A 1 523 ? 43.920 -31.403 -52.141 1.00 90.62 523 GLN A N 1
ATOM 4293 C CA . GLN A 1 523 ? 44.535 -31.681 -53.431 1.00 90.62 523 GLN A CA 1
ATOM 4294 C C . GLN A 1 523 ? 46.037 -31.389 -53.354 1.00 90.62 523 GLN A C 1
ATOM 4296 O O . GLN A 1 523 ? 46.518 -30.336 -53.773 1.00 90.62 523 GLN A O 1
ATOM 4301 N N . TRP A 1 524 ? 46.780 -32.306 -52.738 1.00 90.50 524 TRP A N 1
ATOM 4302 C CA . TRP A 1 524 ? 48.206 -32.136 -52.488 1.00 90.50 524 TRP A CA 1
ATOM 4303 C C . TRP A 1 524 ? 49.002 -31.976 -53.787 1.00 90.50 524 TRP A C 1
ATOM 4305 O O . TRP A 1 524 ? 49.095 -32.884 -54.608 1.00 90.50 524 TRP A O 1
ATOM 4315 N N . SER A 1 525 ? 49.631 -30.813 -53.936 1.00 89.19 525 SER A N 1
ATOM 4316 C CA . SER A 1 525 ? 50.636 -30.510 -54.953 1.00 89.19 525 SER A CA 1
ATOM 4317 C C . SER A 1 525 ? 51.957 -30.147 -54.271 1.00 89.19 525 SER A C 1
ATOM 4319 O O . SER A 1 525 ? 51.973 -29.812 -53.086 1.00 89.19 525 SER A O 1
ATOM 4321 N N . ILE A 1 526 ? 53.074 -30.177 -55.007 1.00 89.31 526 ILE A N 1
ATOM 4322 C CA . ILE A 1 526 ? 54.383 -29.750 -54.469 1.00 89.31 526 ILE A CA 1
ATOM 4323 C C . ILE A 1 526 ? 54.289 -28.325 -53.900 1.00 89.31 526 ILE A C 1
ATOM 4325 O O . ILE A 1 526 ? 54.772 -28.062 -52.807 1.00 89.31 526 ILE A O 1
ATOM 4329 N N . GLU A 1 527 ? 53.591 -27.431 -54.600 1.00 91.69 527 GLU A N 1
ATOM 4330 C CA . GLU A 1 527 ? 53.359 -26.052 -54.167 1.00 91.69 527 GLU A CA 1
ATOM 4331 C C . GLU A 1 527 ? 52.595 -25.970 -52.835 1.00 91.69 527 GLU A C 1
ATOM 4333 O O . GLU A 1 527 ? 52.992 -25.230 -51.933 1.00 91.69 527 GLU A O 1
ATOM 4338 N N . LEU A 1 528 ? 51.526 -26.758 -52.682 1.00 92.06 528 LEU A N 1
ATOM 4339 C CA . LEU A 1 528 ? 50.712 -26.776 -51.468 1.00 92.06 528 LEU A CA 1
ATOM 4340 C C . LEU A 1 528 ? 51.462 -27.378 -50.270 1.00 92.06 528 LEU A C 1
ATOM 4342 O O . LEU A 1 528 ? 51.304 -26.900 -49.141 1.00 92.06 528 LEU A O 1
ATOM 4346 N N . ILE A 1 529 ? 52.274 -28.411 -50.519 1.00 91.69 529 ILE A N 1
ATOM 4347 C CA . ILE A 1 529 ? 53.163 -29.026 -49.526 1.00 91.69 529 ILE A CA 1
ATOM 4348 C C . ILE A 1 529 ? 54.196 -27.996 -49.065 1.00 91.69 529 ILE A C 1
ATOM 4350 O O . ILE A 1 529 ? 54.293 -27.740 -47.866 1.00 91.69 529 ILE A O 1
ATOM 4354 N N . ASP A 1 530 ? 54.891 -27.341 -49.999 1.00 91.94 530 ASP A N 1
ATOM 4355 C CA . ASP A 1 530 ? 55.879 -26.300 -49.701 1.00 91.94 530 ASP A CA 1
ATOM 4356 C C . ASP A 1 530 ? 55.259 -25.146 -48.903 1.00 91.94 530 ASP A C 1
ATOM 4358 O O . ASP A 1 530 ? 55.874 -24.613 -47.976 1.00 91.94 530 ASP A O 1
ATOM 4362 N N . TRP A 1 531 ? 54.035 -24.735 -49.250 1.00 93.94 531 TRP A N 1
ATOM 4363 C CA . TRP A 1 531 ? 53.318 -23.683 -48.533 1.00 93.94 531 TRP A CA 1
ATOM 4364 C C . TRP A 1 531 ? 53.012 -24.098 -47.086 1.00 93.94 531 TRP A C 1
ATOM 4366 O O . TRP A 1 531 ? 53.342 -23.362 -46.154 1.00 93.94 531 TRP A O 1
ATOM 4376 N N . HIS A 1 532 ? 52.458 -25.295 -46.866 1.00 91.69 532 HIS A N 1
ATOM 4377 C CA . HIS A 1 532 ? 52.158 -25.792 -45.518 1.00 91.69 532 HIS A CA 1
ATOM 4378 C C . HIS A 1 532 ? 53.421 -26.064 -44.689 1.00 91.69 532 HIS A C 1
ATOM 4380 O O . HIS A 1 532 ? 53.401 -25.859 -43.470 1.00 91.69 532 HIS A O 1
ATOM 4386 N N . GLU A 1 533 ? 54.518 -26.491 -45.323 1.00 90.06 533 GLU A N 1
ATOM 4387 C CA . GLU A 1 533 ? 55.819 -26.666 -44.672 1.00 90.06 533 GLU A CA 1
ATOM 4388 C C . GLU A 1 533 ? 56.355 -25.324 -44.172 1.00 90.06 533 GLU A C 1
ATOM 4390 O O . GLU A 1 533 ? 56.705 -25.196 -42.998 1.00 90.06 533 GLU A O 1
ATOM 4395 N N . LYS A 1 534 ? 56.333 -24.292 -45.029 1.00 89.81 534 LYS A N 1
ATOM 4396 C CA . LYS A 1 534 ? 56.741 -22.921 -44.673 1.00 89.81 534 LYS A CA 1
ATOM 4397 C C . LYS A 1 534 ? 55.901 -22.350 -43.531 1.00 89.81 534 LYS A C 1
ATOM 4399 O O . LYS A 1 534 ? 56.439 -21.663 -42.663 1.00 89.81 534 LYS A O 1
ATOM 4404 N N . MET A 1 535 ? 54.600 -22.645 -43.504 1.00 88.38 535 MET A N 1
ATOM 4405 C CA . MET A 1 535 ? 53.714 -22.205 -42.421 1.00 88.38 535 MET A CA 1
ATOM 4406 C C . MET A 1 535 ? 53.892 -23.013 -41.126 1.00 88.38 535 MET A C 1
ATOM 4408 O O . MET A 1 535 ? 53.626 -22.490 -40.038 1.00 88.38 535 MET A O 1
ATOM 4412 N N . GLY A 1 536 ? 54.431 -24.233 -41.219 1.00 87.62 536 GLY A N 1
ATOM 4413 C CA . GLY A 1 536 ? 54.690 -25.131 -40.093 1.00 87.62 536 GLY A CA 1
ATOM 4414 C C . GLY A 1 536 ? 53.488 -25.990 -39.693 1.00 87.62 536 GLY A C 1
ATOM 4415 O O . GLY A 1 536 ? 53.379 -26.363 -38.528 1.00 87.62 536 GLY A O 1
ATOM 4416 N N . PHE A 1 537 ? 52.575 -26.279 -40.626 1.00 88.62 537 PHE A N 1
ATOM 4417 C CA . PHE A 1 537 ? 51.348 -27.051 -40.363 1.00 88.62 537 PHE A CA 1
ATOM 4418 C C . PHE A 1 537 ? 51.432 -28.528 -40.747 1.00 88.62 537 PHE A C 1
ATOM 4420 O O . PHE A 1 537 ? 50.475 -29.272 -40.516 1.00 88.62 537 PHE A O 1
ATOM 4427 N N . ILE A 1 538 ? 52.558 -28.947 -41.326 1.00 88.50 538 ILE A N 1
ATOM 4428 C CA . ILE A 1 538 ? 52.836 -30.344 -41.651 1.00 88.50 538 ILE A CA 1
ATOM 4429 C C . ILE A 1 538 ? 54.111 -30.838 -40.973 1.00 88.50 538 ILE A C 1
ATOM 4431 O O . ILE A 1 538 ? 54.991 -30.071 -40.587 1.00 88.50 538 ILE A O 1
ATOM 4435 N N . THR A 1 539 ? 54.216 -32.151 -40.807 1.00 86.19 539 THR A N 1
ATOM 4436 C CA . THR A 1 539 ? 55.418 -32.822 -40.303 1.00 86.19 539 THR A CA 1
ATOM 4437 C C . THR A 1 539 ? 55.604 -34.133 -41.053 1.00 86.19 539 THR A C 1
ATOM 4439 O O . THR A 1 539 ? 54.712 -34.969 -41.034 1.00 86.19 539 THR A O 1
ATOM 4442 N N . TRP A 1 540 ? 56.769 -34.333 -41.669 1.00 84.12 540 TRP A N 1
ATOM 4443 C CA . TRP A 1 540 ? 57.099 -35.480 -42.537 1.00 84.12 540 TRP A CA 1
ATOM 4444 C C . TRP A 1 540 ? 57.341 -36.826 -41.851 1.00 84.12 540 TRP A C 1
ATOM 4446 O O . TRP A 1 540 ? 57.664 -37.800 -42.524 1.00 84.12 540 TRP A O 1
ATOM 4456 N N . LYS A 1 541 ? 57.355 -36.875 -40.521 1.00 85.31 541 LYS A N 1
ATOM 4457 C CA . LYS A 1 541 ? 57.614 -38.112 -39.786 1.00 85.31 541 LYS A CA 1
ATOM 4458 C C . LYS A 1 541 ? 56.547 -38.304 -38.737 1.00 85.31 541 LYS A C 1
ATOM 4460 O O . LYS A 1 541 ? 56.348 -37.443 -37.880 1.00 85.31 541 LYS A O 1
ATOM 4465 N N . SER A 1 542 ? 55.934 -39.472 -38.769 1.00 81.25 542 SER A N 1
ATOM 4466 C CA . SER A 1 542 ? 55.056 -39.953 -37.721 1.00 81.25 542 SER A CA 1
ATOM 4467 C C . SER A 1 542 ? 55.813 -40.035 -36.396 1.00 81.25 542 SER A C 1
ATOM 4469 O O . SER A 1 542 ? 56.946 -40.514 -36.318 1.00 81.25 542 SER A O 1
ATOM 4471 N N . THR A 1 543 ? 55.175 -39.556 -35.337 1.00 77.81 543 THR A N 1
ATOM 4472 C CA . THR A 1 543 ? 55.644 -39.674 -33.953 1.00 77.81 543 THR A CA 1
ATOM 4473 C C . THR A 1 543 ? 54.739 -40.643 -33.192 1.00 77.81 543 THR A C 1
ATOM 4475 O O . THR A 1 543 ? 53.703 -41.065 -33.702 1.00 77.81 543 THR A O 1
ATOM 4478 N N . ASN A 1 544 ? 55.078 -40.969 -31.941 1.00 71.44 544 ASN A N 1
ATOM 4479 C CA . ASN A 1 544 ? 54.250 -41.852 -31.107 1.00 71.44 544 ASN A CA 1
ATOM 4480 C C . ASN A 1 544 ? 52.822 -41.317 -30.858 1.00 71.44 544 ASN A C 1
ATOM 4482 O O . ASN A 1 544 ? 51.962 -42.089 -30.443 1.00 71.44 544 ASN A O 1
ATOM 4486 N N . TYR A 1 545 ? 52.570 -40.022 -31.092 1.00 65.94 545 TYR A N 1
ATOM 4487 C CA . TYR A 1 545 ? 51.311 -39.351 -30.746 1.00 65.94 545 TYR A CA 1
ATOM 4488 C C . TYR A 1 545 ? 50.621 -38.644 -31.929 1.00 65.94 545 TYR A C 1
ATOM 4490 O O . TYR A 1 545 ? 49.470 -38.237 -31.794 1.00 65.94 545 TYR A O 1
ATOM 4498 N N . ALA A 1 546 ? 51.276 -38.510 -33.090 1.00 74.00 546 ALA A N 1
ATOM 4499 C CA . ALA A 1 546 ? 50.704 -37.877 -34.282 1.00 74.00 546 ALA A CA 1
ATOM 4500 C C . ALA A 1 546 ? 51.267 -38.491 -35.573 1.00 74.00 546 ALA A C 1
ATOM 4502 O O . ALA A 1 546 ? 52.464 -38.760 -35.670 1.00 74.00 546 ALA A O 1
ATOM 4503 N N . VAL A 1 547 ? 50.399 -38.688 -36.568 1.00 80.69 547 VAL A N 1
ATOM 4504 C CA . VAL A 1 547 ? 50.757 -39.246 -37.882 1.00 80.69 547 VAL A CA 1
ATOM 4505 C C . VAL A 1 547 ? 51.379 -38.148 -38.741 1.00 80.69 547 VAL A C 1
ATOM 4507 O O . VAL A 1 547 ? 50.870 -37.024 -38.764 1.00 80.69 547 VAL A O 1
ATOM 4510 N N . GLY A 1 548 ? 52.482 -38.468 -39.408 1.00 86.69 548 GLY A N 1
ATOM 4511 C CA . GLY A 1 548 ? 53.156 -37.554 -40.317 1.00 86.69 548 GLY A CA 1
ATOM 4512 C C . GLY A 1 548 ? 52.500 -37.515 -41.700 1.00 86.69 548 GLY A C 1
ATOM 4513 O O . GLY A 1 548 ? 51.687 -38.376 -42.045 1.00 86.69 548 GLY A O 1
ATOM 4514 N N . LEU A 1 549 ? 52.833 -36.489 -42.481 1.00 87.88 549 LEU A N 1
ATOM 4515 C CA . LEU A 1 549 ? 52.284 -36.260 -43.816 1.00 87.88 549 LEU A CA 1
ATOM 4516 C C . LEU A 1 549 ? 52.556 -37.435 -44.773 1.00 87.88 549 LEU A C 1
ATOM 4518 O O . LEU A 1 549 ? 51.729 -37.726 -45.627 1.00 87.88 549 LEU A O 1
ATOM 4522 N N . GLU A 1 550 ? 53.659 -38.166 -44.594 1.00 85.62 550 GLU A N 1
ATOM 4523 C CA . GLU A 1 550 ? 54.046 -39.332 -45.400 1.00 85.62 550 GLU A CA 1
ATOM 4524 C C . GLU A 1 550 ? 53.030 -40.484 -45.361 1.00 85.62 550 GLU A C 1
ATOM 4526 O O . GLU A 1 550 ? 53.074 -41.384 -46.195 1.00 85.62 550 GLU A O 1
ATOM 4531 N N . CYS A 1 551 ? 52.127 -40.470 -44.379 1.00 85.38 551 CYS A N 1
ATOM 4532 C CA . CYS A 1 551 ? 51.059 -41.451 -44.224 1.00 85.38 551 CYS A CA 1
ATOM 4533 C C . CYS A 1 551 ? 49.688 -40.921 -44.690 1.00 85.38 551 CYS A C 1
ATOM 4535 O O . CYS A 1 551 ? 48.677 -41.586 -44.450 1.00 85.38 551 CYS A O 1
ATOM 4537 N N . ASN A 1 552 ? 49.616 -39.730 -45.299 1.00 87.44 552 ASN A N 1
ATOM 4538 C CA . ASN A 1 552 ? 48.369 -39.191 -45.838 1.00 87.44 552 ASN A CA 1
ATOM 4539 C C . ASN A 1 552 ? 47.980 -39.956 -47.120 1.00 87.44 552 ASN A C 1
ATOM 4541 O O . ASN A 1 552 ? 48.748 -39.938 -48.082 1.00 87.44 552 ASN A O 1
ATOM 4545 N N . PRO A 1 553 ? 46.805 -40.613 -47.173 1.00 83.56 553 PRO A N 1
ATOM 4546 C CA . PRO A 1 553 ? 46.398 -41.416 -48.329 1.00 83.56 553 PRO A CA 1
ATOM 4547 C C . PRO A 1 553 ? 46.083 -40.588 -49.584 1.00 83.56 553 PRO A C 1
ATOM 4549 O O . PRO A 1 553 ? 45.935 -41.165 -50.657 1.00 83.56 553 PRO A O 1
ATOM 4552 N N . ASN A 1 554 ? 45.974 -39.263 -49.454 1.00 82.69 554 ASN A N 1
ATOM 4553 C CA . ASN A 1 554 ? 45.590 -38.353 -50.533 1.00 82.69 554 ASN A CA 1
ATOM 4554 C C . ASN A 1 554 ? 46.794 -37.719 -51.252 1.00 82.69 554 ASN A C 1
ATOM 4556 O O . ASN A 1 554 ? 46.610 -36.893 -52.143 1.00 82.69 554 ASN A O 1
ATOM 4560 N N . ILE A 1 555 ? 48.025 -38.078 -50.873 1.00 80.19 555 ILE A N 1
ATOM 4561 C CA . ILE A 1 555 ? 49.245 -37.683 -51.588 1.00 80.19 555 ILE A CA 1
ATOM 4562 C C . ILE A 1 555 ? 49.521 -38.738 -52.660 1.00 80.19 555 ILE A C 1
ATOM 4564 O O . ILE A 1 555 ? 49.744 -39.903 -52.328 1.00 80.19 555 ILE A O 1
ATOM 4568 N N . VAL A 1 556 ? 49.468 -38.327 -53.931 1.00 62.31 556 VAL A N 1
ATOM 4569 C CA . VAL A 1 556 ? 49.635 -39.201 -55.109 1.00 62.31 556 VAL A CA 1
ATOM 4570 C C . VAL A 1 556 ? 51.079 -39.237 -55.587 1.00 62.31 556 VAL A C 1
ATOM 4572 O O . VAL A 1 556 ? 51.687 -38.148 -55.708 1.00 62.31 556 VAL A O 1
#

Solvent-accessible surface area (backbone atoms only — not comparable to full-atom values): 31664 Å² total; per-residue (Å²): 131,68,62,67,57,43,65,74,73,22,47,81,65,34,71,65,54,95,84,37,55,79,69,20,52,44,47,26,37,35,28,41,22,46,33,33,32,48,47,83,39,82,49,48,74,65,57,49,53,51,56,49,53,32,45,76,53,78,34,44,40,45,49,68,58,52,33,50,76,73,69,37,36,66,53,72,37,79,88,47,90,76,66,43,64,55,36,72,65,45,37,52,53,52,52,51,52,51,49,56,39,40,73,60,42,26,34,46,74,57,96,59,34,34,28,62,28,50,44,26,53,50,19,66,76,71,49,30,42,68,49,46,31,35,30,37,32,51,42,75,42,64,53,82,45,75,82,49,93,49,66,77,59,62,60,50,41,38,28,86,35,65,68,45,65,36,65,78,39,81,76,39,83,51,76,58,80,90,54,59,42,90,58,43,65,53,56,75,69,46,85,66,53,71,69,34,49,39,41,55,37,19,31,58,93,87,60,48,63,57,44,64,45,77,51,92,59,64,42,83,45,80,46,78,48,46,37,33,30,29,39,41,98,92,42,76,46,73,41,44,38,38,95,92,36,78,18,62,68,51,38,58,60,51,71,33,82,82,23,53,63,58,51,50,53,48,44,52,47,40,50,47,52,23,48,57,72,68,62,82,49,71,42,38,38,85,73,44,60,85,39,66,92,74,64,57,66,88,66,35,68,84,39,92,41,48,43,65,75,34,60,72,30,45,56,54,49,62,74,72,53,50,69,71,51,25,42,48,46,39,69,59,53,54,64,83,52,40,61,85,43,45,82,82,41,55,92,59,48,34,37,66,54,37,48,71,70,54,55,72,64,61,48,59,78,41,57,88,78,50,83,63,39,59,60,62,47,56,73,75,50,55,66,73,57,43,56,64,49,67,72,40,69,81,65,64,73,81,83,54,81,74,64,37,83,71,48,53,81,71,53,56,68,69,61,48,68,74,39,54,92,78,40,90,53,56,36,38,93,46,34,73,60,37,56,73,76,43,48,66,53,50,60,76,47,57,86,31,50,52,41,36,65,56,47,29,69,66,54,55,66,69,60,48,65,76,45,21,82,66,43,27,92,65,44,44,55,84,53,34,47,58,61,38,32,47,34,76,90,36,37,63,66,55,66,70,30,62,52,49,53,48,31,50,58,76,43,38,74,70,35,73,80,75,55,67,54,25,76,53,81,37,61,65,41,74,67,56,50,53,48,34,50,75,74,62,40,49,45,78,61,62,53,102,86,48,76,12,37,80,74,29,88,60,63,126